Protein AF-A0A248VXF0-F1 (afdb_monomer_lite)

Structure (mmCIF, N/CA/C/O backbone):
data_AF-A0A248VXF0-F1
#
_entry.id   AF-A0A248VXF0-F1
#
loop_
_atom_site.group_PDB
_atom_site.id
_atom_site.type_symbol
_atom_site.label_atom_id
_atom_site.label_alt_id
_atom_site.label_comp_id
_atom_site.label_asym_id
_atom_site.label_entity_id
_atom_site.label_seq_id
_atom_site.pdbx_PDB_ins_code
_atom_site.Cartn_x
_atom_site.Cartn_y
_atom_site.Cartn_z
_atom_site.occupancy
_atom_site.B_iso_or_equiv
_atom_site.auth_seq_id
_atom_site.auth_comp_id
_atom_site.auth_asym_id
_atom_site.auth_atom_id
_atom_site.pdbx_PDB_model_num
ATOM 1 N N . MET A 1 1 ? 26.661 33.043 -12.913 1.00 40.84 1 MET A N 1
ATOM 2 C CA . MET A 1 1 ? 25.956 32.061 -12.067 1.00 40.84 1 MET A CA 1
ATOM 3 C C . MET A 1 1 ? 25.750 30.805 -12.895 1.00 40.84 1 MET A C 1
ATOM 5 O O . MET A 1 1 ? 25.636 30.911 -14.111 1.00 40.84 1 MET A O 1
ATOM 9 N N . ASN A 1 2 ? 25.943 29.646 -12.270 1.00 41.75 2 ASN A N 1
ATOM 10 C CA . ASN A 1 2 ? 26.306 28.378 -12.906 1.00 41.75 2 ASN A CA 1
ATOM 11 C C . ASN A 1 2 ? 25.102 27.679 -13.571 1.00 41.75 2 ASN A C 1
ATOM 13 O O . ASN A 1 2 ? 24.463 26.836 -12.949 1.00 41.75 2 ASN A O 1
ATOM 17 N N . GLU A 1 3 ? 24.893 27.881 -14.876 1.00 44.19 3 GLU A N 1
ATOM 18 C CA . GLU A 1 3 ? 24.056 26.986 -15.713 1.00 44.19 3 GLU A CA 1
ATOM 19 C C . GLU A 1 3 ? 24.543 25.515 -15.708 1.00 44.19 3 GLU A C 1
ATOM 21 O O . GLU A 1 3 ? 23.849 24.612 -16.171 1.00 44.19 3 GLU A O 1
ATOM 26 N N . GLN A 1 4 ? 25.730 25.245 -15.151 1.00 47.97 4 GLN A N 1
ATOM 27 C CA . GLN A 1 4 ? 26.249 23.895 -14.925 1.00 47.97 4 GLN A CA 1
ATOM 28 C C . GLN A 1 4 ? 25.600 23.155 -13.737 1.00 47.97 4 GLN A C 1
ATOM 30 O O . GLN A 1 4 ? 25.745 21.938 -13.668 1.00 47.97 4 GLN A O 1
ATOM 35 N N . SER A 1 5 ? 24.878 23.829 -12.828 1.00 51.84 5 SER A N 1
ATOM 36 C CA . SER A 1 5 ? 24.340 23.191 -11.608 1.00 51.84 5 SER A CA 1
ATOM 37 C C . SER A 1 5 ? 23.053 22.383 -11.859 1.00 51.84 5 SER A C 1
ATOM 39 O O . SER A 1 5 ? 22.961 21.224 -11.466 1.00 51.84 5 SER A O 1
ATOM 41 N N . GLY A 1 6 ? 22.083 22.930 -12.605 1.00 49.03 6 GLY A N 1
ATOM 42 C CA . GLY A 1 6 ? 20.782 22.275 -12.838 1.00 49.03 6 GLY A CA 1
ATOM 43 C C . GLY A 1 6 ? 20.840 21.045 -13.755 1.00 49.03 6 GLY A C 1
ATOM 44 O O . GLY A 1 6 ? 20.211 20.026 -13.473 1.00 49.03 6 GLY A O 1
ATOM 45 N N . LYS A 1 7 ? 21.684 21.076 -14.802 1.00 54.00 7 LYS A N 1
ATOM 46 C CA . LYS A 1 7 ? 21.928 19.905 -15.674 1.00 54.00 7 LYS A CA 1
ATOM 47 C C . LYS A 1 7 ? 22.510 18.710 -14.903 1.00 54.00 7 LYS A C 1
ATOM 49 O O . LYS A 1 7 ? 22.370 17.573 -15.346 1.00 54.00 7 LYS A O 1
ATOM 54 N N . SER A 1 8 ? 23.127 18.959 -13.745 1.00 74.19 8 SER A N 1
ATOM 55 C CA . SER A 1 8 ? 23.681 17.917 -12.884 1.00 74.19 8 SER A CA 1
ATOM 56 C C . SER A 1 8 ? 22.596 17.123 -12.154 1.00 74.19 8 SER A C 1
ATOM 58 O O . SER A 1 8 ? 22.752 15.918 -11.997 1.00 74.19 8 SER A O 1
ATOM 60 N N . VAL A 1 9 ? 21.487 17.748 -11.742 1.00 74.38 9 VAL A N 1
ATOM 61 C CA . VAL A 1 9 ? 20.465 17.083 -10.910 1.00 74.38 9 VAL A CA 1
ATOM 62 C C . VAL A 1 9 ? 19.617 16.106 -11.729 1.00 74.38 9 VAL A C 1
ATOM 64 O O . VAL A 1 9 ? 19.425 14.972 -11.298 1.00 74.38 9 VAL A O 1
ATOM 67 N N . VAL A 1 10 ? 19.198 16.476 -12.949 1.00 77.44 10 VAL A N 1
ATOM 68 C CA . VAL A 1 10 ? 18.485 15.555 -13.868 1.00 77.44 10 VAL A CA 1
ATOM 69 C C . VAL A 1 10 ? 19.333 14.326 -14.151 1.00 77.44 10 VAL A C 1
ATOM 71 O O . VAL A 1 10 ? 18.855 13.194 -14.101 1.00 77.44 10 VAL A O 1
ATOM 74 N N . ALA A 1 11 ? 20.607 14.570 -14.474 1.00 82.94 11 ALA A N 1
ATOM 75 C CA . ALA A 1 11 ? 21.547 13.529 -14.833 1.00 82.94 11 ALA A CA 1
ATOM 76 C C . ALA A 1 11 ? 21.776 12.596 -13.642 1.00 82.94 11 ALA A C 1
ATOM 78 O O . ALA A 1 11 ? 21.742 11.384 -13.823 1.00 82.94 11 ALA A O 1
ATOM 79 N N . GLN A 1 12 ? 21.910 13.144 -12.429 1.00 87.38 12 GLN A N 1
ATOM 80 C CA . GLN A 1 12 ? 22.025 12.370 -11.191 1.00 87.38 12 GLN A CA 1
ATOM 81 C C . GLN A 1 12 ? 20.760 11.563 -10.886 1.00 87.38 12 GLN A C 1
ATOM 83 O O . GLN A 1 12 ? 20.868 10.388 -10.545 1.00 87.38 12 GLN A O 1
ATOM 88 N N . PHE A 1 13 ? 19.568 12.147 -11.044 1.00 91.56 13 PHE A N 1
ATOM 89 C CA . PHE A 1 13 ? 18.303 11.441 -10.833 1.00 91.56 13 PHE A CA 1
ATOM 90 C C . PHE A 1 13 ? 18.134 10.294 -11.831 1.00 91.56 13 PHE A C 1
ATOM 92 O O . PHE A 1 13 ? 17.830 9.167 -11.446 1.00 91.56 13 PHE A O 1
ATOM 99 N N . HIS A 1 14 ? 18.375 10.550 -13.118 1.00 92.19 14 HIS A N 1
ATOM 100 C CA . HIS A 1 14 ? 18.308 9.517 -14.146 1.00 92.19 14 HIS A CA 1
ATOM 101 C C . HIS A 1 14 ? 19.379 8.438 -13.933 1.00 92.19 14 HIS A C 1
ATOM 103 O O . HIS A 1 14 ? 19.093 7.250 -14.061 1.00 92.19 14 HIS A O 1
ATOM 109 N N . GLU A 1 15 ? 20.599 8.824 -13.553 1.00 93.19 15 GLU A N 1
ATOM 110 C CA . GLU A 1 15 ? 21.668 7.885 -13.210 1.00 93.19 15 GLU A CA 1
ATOM 111 C C . GLU A 1 15 ? 21.282 7.012 -12.008 1.00 93.19 15 GLU A C 1
ATOM 113 O O . GLU A 1 15 ? 21.480 5.795 -12.049 1.00 93.19 15 GLU A O 1
ATOM 118 N N . ALA A 1 16 ? 20.678 7.597 -10.971 1.00 94.81 16 ALA A N 1
ATOM 119 C CA . ALA A 1 16 ? 20.142 6.861 -9.834 1.00 94.81 16 ALA A CA 1
ATOM 120 C C . ALA A 1 16 ? 19.023 5.901 -10.268 1.00 94.81 16 ALA A C 1
ATOM 122 O O . ALA A 1 16 ? 19.063 4.726 -9.905 1.00 94.81 16 ALA A O 1
ATOM 123 N N . ALA A 1 17 ? 18.093 6.346 -11.118 1.00 96.69 17 ALA A N 1
ATOM 124 C CA . ALA A 1 17 ? 16.996 5.519 -11.619 1.00 96.69 17 ALA A CA 1
ATOM 125 C C . ALA A 1 17 ? 17.524 4.318 -12.415 1.00 96.69 17 ALA A C 1
ATOM 127 O O . ALA A 1 17 ? 17.089 3.189 -12.206 1.00 96.69 17 ALA A O 1
ATOM 128 N N . VAL A 1 18 ? 18.519 4.537 -13.283 1.00 96.31 18 VAL A N 1
ATOM 129 C CA . VAL A 1 18 ? 19.187 3.470 -14.041 1.00 96.31 18 VAL A CA 1
ATOM 130 C C . VAL A 1 18 ? 19.923 2.507 -13.108 1.00 96.31 18 VAL A C 1
ATOM 132 O O . VAL A 1 18 ? 19.871 1.296 -13.321 1.00 96.31 18 VAL A O 1
ATOM 135 N N . ARG A 1 19 ? 20.606 3.005 -12.069 1.00 96.44 19 ARG A N 1
ATOM 136 C CA . ARG A 1 19 ? 21.277 2.147 -11.078 1.00 96.44 19 ARG A CA 1
ATOM 137 C C . ARG A 1 19 ? 20.282 1.238 -10.358 1.00 96.44 19 ARG A C 1
ATOM 139 O O . ARG A 1 19 ? 20.529 0.034 -10.304 1.00 96.44 19 ARG A O 1
ATOM 146 N N . VAL A 1 20 ? 19.171 1.796 -9.881 1.00 97.75 20 VAL A N 1
ATOM 147 C CA . VAL A 1 20 ? 18.104 1.038 -9.216 1.00 97.75 20 VAL A CA 1
ATOM 148 C C . VAL A 1 20 ? 17.459 0.049 -10.184 1.00 97.75 20 VAL A C 1
ATOM 150 O O . VAL A 1 20 ? 17.323 -1.118 -9.843 1.00 97.75 20 VAL A O 1
ATOM 153 N N . ALA A 1 21 ? 17.151 0.454 -11.419 1.00 98.00 21 ALA A N 1
ATOM 154 C CA . ALA A 1 21 ? 16.577 -0.435 -12.432 1.00 98.00 21 ALA A CA 1
ATOM 155 C C . ALA A 1 21 ? 17.479 -1.650 -12.713 1.00 98.00 21 ALA A C 1
ATOM 157 O O . ALA A 1 21 ? 17.001 -2.782 -12.806 1.00 98.00 21 ALA A O 1
ATOM 158 N N . ILE A 1 22 ? 18.797 -1.433 -12.808 1.00 97.50 22 ILE A N 1
ATOM 159 C CA . ILE A 1 22 ? 19.785 -2.507 -12.980 1.00 97.50 22 ILE A CA 1
ATOM 160 C C . ILE A 1 22 ? 19.790 -3.444 -11.770 1.00 97.50 22 ILE A C 1
ATOM 162 O O . ILE A 1 22 ? 19.825 -4.660 -11.964 1.00 97.50 22 ILE A O 1
ATOM 166 N N . ALA A 1 23 ? 19.792 -2.898 -10.550 1.00 97.81 23 ALA A N 1
ATOM 167 C CA . ALA A 1 23 ? 19.752 -3.689 -9.323 1.00 97.81 23 ALA A CA 1
ATOM 168 C C . ALA A 1 23 ? 18.456 -4.510 -9.252 1.00 97.81 23 ALA A C 1
ATOM 170 O O . ALA A 1 23 ? 18.516 -5.726 -9.115 1.00 97.81 23 ALA A O 1
ATOM 171 N N . PHE A 1 24 ? 17.303 -3.899 -9.520 1.00 98.19 24 PHE A N 1
ATOM 172 C CA . PHE A 1 24 ? 16.010 -4.579 -9.558 1.00 98.19 24 PHE A CA 1
ATOM 173 C C . PHE A 1 24 ? 15.969 -5.721 -10.585 1.00 98.19 24 PHE A C 1
ATOM 175 O O . PHE A 1 24 ? 15.570 -6.836 -10.258 1.00 98.19 24 PHE A O 1
ATOM 182 N N . CYS A 1 25 ? 16.476 -5.501 -11.805 1.00 98.06 25 CYS A N 1
ATOM 183 C CA . CYS A 1 25 ? 16.577 -6.567 -12.810 1.00 98.06 25 CYS A CA 1
ATOM 184 C C . CYS A 1 25 ? 17.478 -7.727 -12.350 1.00 98.06 25 CYS A C 1
ATOM 186 O O . CYS A 1 25 ? 17.234 -8.874 -12.718 1.00 98.06 25 CYS A O 1
ATOM 188 N N . ARG A 1 26 ? 18.530 -7.452 -11.564 1.00 97.94 26 ARG A N 1
ATOM 189 C CA . ARG A 1 26 ? 19.373 -8.506 -10.976 1.00 97.94 26 ARG A CA 1
ATOM 190 C C . ARG A 1 26 ? 18.638 -9.261 -9.880 1.00 97.94 26 ARG A C 1
ATOM 192 O O . ARG A 1 26 ? 18.707 -10.482 -9.889 1.00 97.94 26 ARG A O 1
ATOM 199 N N . GLN A 1 27 ? 17.942 -8.562 -8.984 1.00 97.44 27 GLN A N 1
ATOM 200 C CA . GLN A 1 27 ? 17.168 -9.195 -7.914 1.00 97.44 27 GLN A CA 1
ATOM 201 C C . GLN A 1 27 ? 16.077 -10.104 -8.491 1.00 97.44 27 GLN A C 1
ATOM 203 O O . GLN A 1 27 ? 15.948 -11.250 -8.065 1.00 97.44 27 GLN A O 1
ATOM 208 N N . LEU A 1 28 ? 15.384 -9.663 -9.548 1.00 97.69 28 LEU A N 1
ATOM 209 C CA . LEU A 1 28 ? 14.460 -10.512 -10.308 1.00 97.69 28 LEU A CA 1
ATOM 210 C C . LEU A 1 28 ? 15.158 -11.747 -10.894 1.00 97.69 28 LEU A C 1
ATOM 212 O O . LEU A 1 28 ? 14.659 -12.855 -10.742 1.00 97.69 28 LEU A O 1
ATOM 216 N N . ALA A 1 29 ? 16.325 -11.574 -11.522 1.00 97.31 29 ALA A N 1
ATOM 217 C CA . ALA A 1 29 ? 17.084 -12.681 -12.107 1.00 97.31 29 ALA A CA 1
ATOM 218 C C . ALA A 1 29 ? 17.640 -13.682 -11.079 1.00 97.31 29 ALA A C 1
ATOM 220 O O . ALA A 1 29 ? 17.929 -14.821 -11.431 1.00 97.31 29 ALA A O 1
ATOM 221 N N . LEU A 1 30 ? 17.832 -13.252 -9.830 1.00 95.94 30 LEU A N 1
ATOM 222 C CA . LEU A 1 30 ? 18.237 -14.115 -8.721 1.00 95.94 30 LEU A CA 1
ATOM 223 C C . LEU A 1 30 ? 17.045 -14.824 -8.070 1.00 95.94 30 LEU A C 1
ATOM 225 O O . LEU A 1 30 ? 17.218 -15.921 -7.547 1.00 95.94 30 LEU A O 1
ATOM 229 N N . SER A 1 31 ? 15.868 -14.193 -8.087 1.00 95.50 31 SER A N 1
ATOM 230 C CA . SER A 1 31 ? 14.673 -14.670 -7.380 1.00 95.50 31 SER A CA 1
ATOM 231 C C . SER A 1 31 ? 13.786 -15.583 -8.222 1.00 95.50 31 SER A C 1
ATOM 233 O O . SER A 1 31 ? 13.028 -16.364 -7.659 1.00 95.50 31 SER A O 1
ATOM 235 N N . LEU A 1 32 ? 13.862 -15.479 -9.549 1.00 96.00 32 LEU A N 1
ATOM 236 C CA . LEU A 1 32 ? 13.008 -16.210 -10.483 1.00 96.00 32 LEU A CA 1
ATOM 237 C C . LEU A 1 32 ? 13.834 -17.133 -11.381 1.00 96.00 32 LEU A C 1
ATOM 239 O O . LEU A 1 32 ? 14.948 -16.791 -11.788 1.00 96.00 32 LEU A O 1
ATOM 243 N N . ALA A 1 33 ? 13.261 -18.278 -11.748 1.00 96.69 33 ALA A N 1
ATOM 244 C CA . ALA A 1 33 ? 13.827 -19.132 -12.787 1.00 96.69 33 ALA A CA 1
ATOM 245 C C . ALA A 1 33 ? 13.761 -18.443 -14.168 1.00 96.69 33 ALA A C 1
ATOM 247 O O . ALA A 1 33 ? 12.927 -17.565 -14.416 1.00 96.69 33 ALA A O 1
ATOM 248 N N . GLU A 1 34 ? 14.617 -18.842 -15.116 1.00 97.06 34 GLU A N 1
ATOM 249 C CA . GLU A 1 34 ? 14.651 -18.209 -16.449 1.00 97.06 34 GLU A CA 1
ATOM 250 C C . GLU A 1 34 ? 13.338 -18.427 -17.223 1.00 97.06 34 GLU A C 1
ATOM 252 O O . GLU A 1 34 ? 12.905 -17.567 -17.997 1.00 97.06 34 GLU A O 1
ATOM 257 N N . GLU A 1 35 ? 12.663 -19.553 -16.992 1.00 97.00 35 GLU A N 1
ATOM 258 C CA . GLU A 1 35 ? 11.346 -19.849 -17.550 1.00 97.00 35 GLU A CA 1
ATOM 259 C C . GLU A 1 35 ? 10.280 -18.871 -17.029 1.00 97.00 35 GLU A C 1
ATOM 261 O O . GLU A 1 35 ? 9.474 -18.358 -17.809 1.00 97.00 35 GLU A O 1
ATOM 266 N N . GLU A 1 36 ? 10.309 -18.554 -15.734 1.00 96.31 36 GLU A N 1
ATOM 267 C CA . GLU A 1 36 ? 9.398 -17.592 -15.105 1.00 96.31 36 GLU A CA 1
ATOM 268 C C . GLU A 1 36 ? 9.667 -16.175 -15.607 1.00 96.31 36 GLU A C 1
ATOM 270 O O . GLU A 1 36 ? 8.740 -15.483 -16.023 1.00 96.31 36 GLU A O 1
ATOM 275 N N . LEU A 1 37 ? 10.937 -15.761 -15.686 1.00 97.44 37 LEU A N 1
ATOM 276 C CA . LEU A 1 37 ? 11.320 -14.472 -16.275 1.00 97.44 37 LEU A CA 1
ATOM 277 C C . LEU A 1 37 ? 10.879 -14.352 -17.733 1.00 97.44 37 LEU A C 1
ATOM 279 O O . LEU A 1 37 ? 10.464 -13.278 -18.172 1.00 97.44 37 LEU A O 1
ATOM 283 N N . THR A 1 38 ? 10.946 -15.442 -18.495 1.00 97.50 38 THR A N 1
ATOM 284 C CA . THR A 1 38 ? 10.447 -15.471 -19.874 1.00 97.50 38 THR A CA 1
ATOM 285 C C . THR A 1 38 ? 8.942 -15.202 -19.919 1.00 97.50 38 THR A C 1
ATOM 287 O O . THR A 1 38 ? 8.493 -14.405 -20.745 1.00 97.50 38 THR A O 1
ATOM 290 N N . LEU A 1 39 ? 8.167 -15.790 -19.002 1.00 96.62 39 LEU A N 1
ATOM 291 C CA . LEU A 1 39 ? 6.731 -15.530 -18.882 1.00 96.62 39 LEU A CA 1
ATOM 292 C C . LEU A 1 39 ? 6.428 -14.105 -18.401 1.00 96.62 39 LEU A C 1
ATOM 294 O O . LEU A 1 39 ? 5.544 -13.466 -18.967 1.00 96.62 39 LEU A O 1
ATOM 298 N N . VAL A 1 40 ? 7.167 -13.584 -17.414 1.00 96.62 40 VAL A N 1
ATOM 299 C CA . VAL A 1 40 ? 7.069 -12.185 -16.956 1.00 96.62 40 VAL A CA 1
ATOM 300 C C . VAL A 1 40 ? 7.234 -11.233 -18.136 1.00 96.62 40 VAL A C 1
ATOM 302 O O . VAL A 1 40 ? 6.413 -10.335 -18.324 1.00 96.62 40 VAL A O 1
ATOM 305 N N . ARG A 1 41 ? 8.280 -11.432 -18.946 1.00 97.56 41 ARG A N 1
ATOM 306 C CA . ARG A 1 41 ? 8.565 -10.607 -20.127 1.00 97.56 41 ARG A CA 1
ATOM 307 C C . ARG A 1 41 ? 7.436 -10.687 -21.143 1.00 97.56 41 ARG A C 1
ATOM 309 O O . ARG A 1 41 ? 6.958 -9.656 -21.598 1.00 97.56 41 ARG A O 1
ATOM 316 N N . GLU A 1 42 ? 6.993 -11.895 -21.479 1.00 97.44 42 GLU A N 1
ATOM 317 C CA . GLU A 1 42 ? 5.943 -12.082 -22.481 1.00 97.44 42 GLU A CA 1
ATOM 318 C C . GLU A 1 42 ? 4.617 -11.453 -22.050 1.00 97.44 42 GLU A C 1
ATOM 320 O O . GLU A 1 42 ? 3.999 -10.739 -22.834 1.00 97.44 42 GLU A O 1
ATOM 325 N N . ARG A 1 43 ? 4.213 -11.646 -20.788 1.00 96.69 43 ARG A N 1
ATOM 326 C CA . ARG A 1 43 ? 2.976 -11.062 -20.258 1.00 96.69 43 ARG A CA 1
ATOM 327 C C . ARG A 1 43 ? 3.035 -9.539 -20.202 1.00 96.69 43 ARG A C 1
ATOM 329 O O . ARG A 1 43 ? 2.111 -8.891 -20.671 1.00 96.69 43 ARG A O 1
ATOM 336 N N . ASN A 1 44 ? 4.128 -8.957 -19.700 1.00 95.75 44 ASN A N 1
ATOM 337 C CA . ASN A 1 44 ? 4.274 -7.495 -19.672 1.00 95.75 44 ASN A CA 1
ATOM 338 C C . ASN A 1 44 ? 4.301 -6.876 -21.077 1.00 95.75 44 ASN A C 1
ATOM 340 O O . ASN A 1 44 ? 3.854 -5.749 -21.250 1.00 95.75 44 ASN A O 1
ATOM 344 N N . ARG A 1 45 ? 4.784 -7.603 -22.092 1.00 94.88 45 ARG A N 1
ATOM 345 C CA . ARG A 1 45 ? 4.837 -7.111 -23.475 1.00 94.88 45 ARG A CA 1
ATOM 346 C C . ARG A 1 45 ? 3.455 -6.997 -24.128 1.00 94.88 45 ARG A C 1
ATOM 348 O O . ARG A 1 45 ? 3.292 -6.202 -25.051 1.00 94.88 45 ARG A O 1
ATOM 355 N N . VAL A 1 46 ? 2.485 -7.793 -23.673 1.00 96.00 46 VAL A N 1
ATOM 356 C CA . VAL A 1 46 ? 1.097 -7.784 -24.170 1.00 96.00 46 VAL A CA 1
ATOM 357 C C . VAL A 1 46 ? 0.113 -7.099 -23.217 1.00 96.00 46 VAL A C 1
ATOM 359 O O . VAL A 1 46 ? -1.073 -7.037 -23.530 1.00 96.00 46 VAL A O 1
ATOM 362 N N . GLU A 1 47 ? 0.575 -6.603 -22.068 1.00 94.56 47 GLU A N 1
ATOM 363 C CA . GLU A 1 47 ? -0.263 -5.876 -21.113 1.00 94.56 47 GLU A CA 1
ATOM 364 C C . GLU A 1 47 ? -0.574 -4.467 -21.641 1.00 94.56 47 GLU A C 1
ATOM 366 O O . GLU A 1 47 ? 0.319 -3.700 -22.004 1.00 94.56 47 GLU A O 1
ATOM 371 N N . GLU A 1 48 ? -1.861 -4.126 -21.689 1.00 91.81 48 GLU A N 1
ATOM 372 C CA . GLU A 1 48 ? -2.371 -2.850 -22.207 1.00 91.81 48 GLU A CA 1
ATOM 373 C C . GLU A 1 48 ? -2.836 -1.912 -21.078 1.00 91.81 48 GLU A C 1
ATOM 375 O O . GLU A 1 48 ? -3.015 -0.708 -21.285 1.00 91.81 48 GLU A O 1
ATOM 380 N N . ILE A 1 49 ? -3.041 -2.442 -19.871 1.00 85.62 49 ILE A N 1
ATOM 381 C CA . ILE A 1 49 ? -3.526 -1.698 -18.715 1.00 85.62 49 ILE A CA 1
ATOM 382 C C . ILE A 1 49 ? -2.350 -0.995 -18.037 1.00 85.62 49 ILE A C 1
ATOM 384 O O . ILE A 1 49 ? -1.492 -1.603 -17.396 1.00 85.62 49 ILE A O 1
ATOM 388 N N . ALA A 1 50 ? -2.358 0.335 -18.119 1.00 83.06 50 ALA A N 1
ATOM 389 C CA . ALA A 1 50 ? -1.380 1.174 -17.443 1.00 83.06 50 ALA A CA 1
ATOM 390 C C . ALA A 1 50 ? -1.323 0.876 -15.931 1.00 83.06 50 ALA A C 1
ATOM 392 O O . ALA A 1 50 ? -2.341 0.899 -15.236 1.00 83.06 50 ALA A O 1
ATOM 393 N N . GLY A 1 51 ? -0.113 0.638 -15.421 1.00 81.12 51 GLY A N 1
ATOM 394 C CA . GLY A 1 51 ? 0.139 0.358 -14.005 1.00 81.12 51 GLY A CA 1
ATOM 395 C C . GLY A 1 51 ? -0.025 -1.109 -13.595 1.00 81.12 51 GLY A C 1
ATOM 396 O O . GLY A 1 51 ? 0.171 -1.414 -12.420 1.00 81.12 51 GLY A O 1
ATOM 397 N N . VAL A 1 52 ? -0.358 -2.017 -14.519 1.00 87.25 52 VAL A N 1
ATOM 398 C CA . VAL A 1 52 ? -0.260 -3.462 -14.278 1.00 87.25 52 VAL A CA 1
ATOM 399 C C . VAL A 1 52 ? 1.139 -3.935 -14.662 1.00 87.25 52 VAL A C 1
ATOM 401 O O . VAL A 1 52 ? 1.656 -3.582 -15.717 1.00 87.25 52 VAL A O 1
ATOM 404 N N . CYS A 1 53 ? 1.766 -4.713 -13.779 1.00 92.88 53 CYS A N 1
ATOM 405 C CA . CYS A 1 53 ? 3.070 -5.316 -14.019 1.00 92.88 53 CYS A CA 1
ATOM 406 C C . CYS A 1 53 ? 3.027 -6.787 -13.603 1.00 92.88 53 CYS A C 1
ATOM 408 O O . CYS A 1 53 ? 2.830 -7.107 -12.430 1.00 92.88 53 CYS A O 1
ATOM 410 N N . HIS A 1 54 ? 3.246 -7.688 -14.558 1.00 95.94 54 HIS A N 1
ATOM 411 C CA . HIS A 1 54 ? 3.135 -9.134 -14.342 1.00 95.94 54 HIS A CA 1
ATOM 412 C C . HIS A 1 54 ? 4.298 -9.742 -13.549 1.00 95.94 54 HIS A C 1
ATOM 414 O O . HIS A 1 54 ? 4.305 -10.943 -13.308 1.00 95.94 54 HIS A O 1
ATOM 420 N N . THR A 1 55 ? 5.274 -8.945 -13.100 1.00 95.75 55 THR A N 1
ATOM 421 C CA . THR A 1 55 ? 6.277 -9.410 -12.121 1.00 95.75 55 THR A CA 1
ATOM 422 C C . THR A 1 55 ? 5.617 -9.841 -10.807 1.00 95.75 55 THR A C 1
ATOM 424 O O . THR A 1 55 ? 6.069 -10.799 -10.185 1.00 95.75 55 THR A O 1
ATOM 427 N N . HIS A 1 56 ? 4.507 -9.197 -10.423 1.00 95.00 56 HIS A N 1
ATOM 428 C CA . HIS A 1 56 ? 3.737 -9.537 -9.221 1.00 95.00 56 HIS A CA 1
ATOM 429 C C . HIS A 1 56 ? 3.008 -10.884 -9.303 1.00 95.00 56 HIS A C 1
ATOM 431 O O . HIS A 1 56 ? 2.534 -11.376 -8.284 1.00 95.00 56 HIS A O 1
ATOM 437 N N . ASP A 1 57 ? 2.921 -11.496 -10.488 1.00 91.94 57 ASP A N 1
ATOM 438 C CA . ASP A 1 57 ? 2.333 -12.830 -10.630 1.00 91.94 57 ASP A CA 1
ATOM 439 C C . ASP A 1 57 ? 3.263 -13.936 -10.095 1.00 91.94 57 ASP A C 1
ATOM 441 O O . ASP A 1 57 ? 2.784 -15.048 -9.869 1.00 91.94 57 ASP A O 1
ATOM 445 N N . PHE A 1 58 ? 4.563 -13.642 -9.935 1.00 94.06 58 PHE A N 1
ATOM 446 C CA . PHE A 1 58 ? 5.619 -14.619 -9.631 1.00 94.06 58 PHE A CA 1
ATOM 447 C C . PHE A 1 58 ? 6.375 -14.318 -8.331 1.00 94.06 58 PHE A C 1
ATOM 449 O O . PHE A 1 58 ? 6.885 -15.231 -7.692 1.00 94.06 58 PHE A O 1
ATOM 456 N N . CYS A 1 59 ? 6.464 -13.052 -7.925 1.00 91.62 59 CYS A N 1
ATOM 457 C CA . CYS A 1 59 ? 7.155 -12.645 -6.701 1.00 91.62 59 CYS A CA 1
ATOM 458 C C . CYS A 1 59 ? 6.562 -11.355 -6.127 1.00 91.62 59 CYS A C 1
ATOM 460 O O . CYS A 1 59 ? 5.896 -10.601 -6.841 1.00 91.62 59 CYS A O 1
ATOM 462 N N . ASP A 1 60 ? 6.884 -11.032 -4.872 1.00 92.88 60 ASP A N 1
ATOM 463 C CA . ASP A 1 60 ? 6.645 -9.687 -4.348 1.00 92.88 60 ASP A CA 1
ATOM 464 C C . ASP A 1 60 ? 7.663 -8.699 -4.938 1.00 92.88 60 ASP A C 1
ATOM 466 O O . ASP A 1 60 ? 8.728 -8.423 -4.384 1.00 92.88 60 ASP A O 1
ATOM 470 N N . ALA A 1 61 ? 7.335 -8.172 -6.116 1.00 94.75 61 ALA A N 1
ATOM 471 C CA . ALA A 1 61 ? 8.213 -7.259 -6.831 1.00 94.75 61 ALA A CA 1
ATOM 472 C C . ALA A 1 61 ? 8.448 -5.933 -6.081 1.00 94.75 61 ALA A C 1
ATOM 474 O O . ALA A 1 61 ? 9.449 -5.272 -6.351 1.00 94.75 61 ALA A O 1
ATOM 475 N N . ASN A 1 62 ? 7.585 -5.550 -5.128 1.00 94.56 62 ASN A N 1
ATOM 476 C CA . ASN A 1 62 ? 7.837 -4.364 -4.308 1.00 94.56 62 ASN A CA 1
ATOM 477 C C . ASN A 1 62 ? 8.986 -4.617 -3.336 1.00 94.56 62 ASN A C 1
ATOM 479 O O . ASN A 1 62 ? 9.851 -3.758 -3.195 1.00 94.56 62 ASN A O 1
ATOM 483 N N . MET A 1 63 ? 9.048 -5.805 -2.735 1.00 93.44 63 MET A N 1
ATOM 484 C CA . MET A 1 63 ? 10.169 -6.178 -1.871 1.00 93.44 63 MET A CA 1
ATOM 485 C C . MET A 1 63 ? 11.484 -6.247 -2.651 1.00 93.44 63 MET A C 1
ATOM 487 O O . MET A 1 63 ? 12.478 -5.672 -2.220 1.00 93.44 63 MET A O 1
ATOM 491 N N . LEU A 1 64 ? 11.483 -6.826 -3.856 1.00 96.19 64 LEU A N 1
ATOM 492 C CA . LEU A 1 64 ? 12.691 -6.857 -4.695 1.00 96.19 64 LEU A CA 1
ATOM 493 C C . LEU A 1 64 ? 13.132 -5.464 -5.170 1.00 96.19 64 LEU A C 1
ATOM 495 O O . LEU A 1 64 ? 14.322 -5.218 -5.379 1.00 96.19 64 LEU A O 1
ATOM 499 N N . MET A 1 65 ? 12.188 -4.541 -5.369 1.00 97.44 65 MET A N 1
ATOM 500 C CA . MET A 1 65 ? 12.517 -3.150 -5.672 1.00 97.44 65 MET A CA 1
ATOM 501 C C . MET A 1 65 ? 13.069 -2.433 -4.433 1.00 97.44 65 MET A C 1
ATOM 503 O O . MET A 1 65 ? 14.053 -1.709 -4.552 1.00 97.44 65 MET A O 1
ATOM 507 N N . LEU A 1 66 ? 12.522 -2.685 -3.241 1.00 94.69 66 LEU A N 1
ATOM 508 C CA . LEU A 1 66 ? 13.085 -2.179 -1.987 1.00 94.69 66 LEU A CA 1
ATOM 509 C C . LEU A 1 66 ? 14.527 -2.669 -1.793 1.00 94.69 66 LEU A C 1
ATOM 511 O O . LEU A 1 66 ? 15.414 -1.864 -1.513 1.00 94.69 66 LEU A O 1
ATOM 515 N N . ASP A 1 67 ? 14.793 -3.946 -2.072 1.00 94.81 67 ASP A N 1
ATOM 516 C CA . ASP A 1 67 ? 16.145 -4.515 -2.061 1.00 94.81 67 ASP A CA 1
ATOM 517 C C . ASP A 1 67 ? 17.083 -3.805 -3.041 1.00 94.81 67 ASP A C 1
ATOM 519 O O . ASP A 1 67 ? 18.241 -3.532 -2.720 1.00 94.81 67 ASP A O 1
ATOM 523 N N . ALA A 1 68 ? 16.583 -3.437 -4.223 1.00 97.19 68 ALA A N 1
ATOM 524 C CA . ALA A 1 68 ? 17.344 -2.663 -5.198 1.00 97.19 68 ALA A CA 1
ATOM 525 C C . ALA A 1 68 ? 17.682 -1.244 -4.700 1.00 97.19 68 ALA A C 1
ATOM 527 O O . ALA A 1 68 ? 18.773 -0.735 -4.982 1.00 97.19 68 ALA A O 1
ATOM 528 N N . PHE A 1 69 ? 16.780 -0.608 -3.945 1.00 96.69 69 PHE A N 1
ATOM 529 C CA . PHE A 1 69 ? 17.029 0.680 -3.289 1.00 96.69 69 PHE A CA 1
ATOM 530 C C . PHE A 1 69 ? 18.080 0.563 -2.180 1.00 96.69 69 PHE A C 1
ATOM 532 O O . PHE A 1 69 ? 19.005 1.382 -2.140 1.00 96.69 69 PHE A O 1
ATOM 539 N N . VAL A 1 70 ? 17.996 -0.475 -1.341 1.00 94.44 70 VAL A N 1
ATOM 540 C CA . VAL A 1 70 ? 18.996 -0.770 -0.301 1.00 94.44 70 VAL A CA 1
ATOM 541 C C . VAL A 1 70 ? 20.366 -1.049 -0.934 1.00 94.44 70 VAL A C 1
ATOM 543 O O . VAL A 1 70 ? 21.357 -0.433 -0.543 1.00 94.44 70 VAL A O 1
ATOM 546 N N . GLU A 1 71 ? 20.439 -1.877 -1.987 1.00 95.62 71 GLU A N 1
ATOM 547 C CA . GLU A 1 71 ? 21.684 -2.150 -2.736 1.00 95.62 71 GLU A CA 1
ATOM 548 C C . GLU A 1 71 ? 22.301 -0.861 -3.307 1.00 95.62 71 GLU A C 1
ATOM 550 O O . GLU A 1 71 ? 23.524 -0.711 -3.379 1.00 95.62 71 GLU A O 1
ATOM 555 N N . CYS A 1 72 ? 21.464 0.101 -3.704 1.00 96.00 72 CYS A N 1
ATOM 556 C CA . CYS A 1 72 ? 21.920 1.380 -4.234 1.00 96.00 72 CYS A CA 1
ATOM 557 C C . CYS A 1 72 ? 22.305 2.413 -3.162 1.00 96.00 72 CYS A C 1
ATOM 559 O O . CYS A 1 72 ? 22.836 3.466 -3.541 1.00 96.00 72 CYS A O 1
ATOM 561 N N . GLY A 1 73 ? 22.097 2.116 -1.875 1.00 95.44 73 GLY A N 1
ATOM 562 C CA . GLY A 1 73 ? 22.335 3.033 -0.758 1.00 95.44 73 GLY A CA 1
ATOM 563 C C . GLY A 1 73 ? 21.307 4.163 -0.671 1.00 95.44 73 GLY A C 1
ATOM 564 O O . GLY A 1 73 ? 21.647 5.254 -0.226 1.00 95.44 73 GLY A O 1
ATOM 565 N N . LEU A 1 74 ? 20.089 3.925 -1.167 1.00 93.12 74 LEU A N 1
ATOM 566 C CA . LEU A 1 74 ? 18.977 4.883 -1.161 1.00 93.12 74 LEU A CA 1
ATOM 567 C C . LEU A 1 74 ? 17.944 4.589 -0.062 1.00 93.12 74 LEU A C 1
ATOM 569 O O . LEU A 1 74 ? 17.060 5.404 0.163 1.00 93.12 74 LEU A O 1
ATOM 573 N N . ALA A 1 75 ? 18.056 3.441 0.609 1.00 91.50 75 ALA A N 1
ATOM 574 C CA . ALA A 1 75 ? 17.269 3.060 1.779 1.00 91.50 75 ALA A CA 1
ATOM 575 C C . ALA A 1 75 ? 18.189 2.381 2.809 1.00 91.50 75 ALA A C 1
ATOM 577 O O . ALA A 1 75 ? 19.154 1.715 2.424 1.00 91.50 75 ALA A O 1
ATOM 578 N N . GLU A 1 76 ? 17.914 2.566 4.104 1.00 82.62 76 GLU A N 1
ATOM 579 C CA . GLU A 1 76 ? 18.771 2.055 5.186 1.00 82.62 76 GLU A CA 1
ATOM 580 C C . GLU A 1 76 ? 18.583 0.553 5.432 1.00 82.62 76 GLU A C 1
ATOM 582 O O . GLU A 1 76 ? 19.553 -0.150 5.719 1.00 82.62 76 GLU A O 1
ATOM 587 N N . ASN A 1 77 ? 17.349 0.051 5.321 1.00 83.38 77 ASN A N 1
ATOM 588 C CA . ASN A 1 77 ? 17.013 -1.360 5.509 1.00 83.38 77 ASN A CA 1
ATOM 589 C C . ASN A 1 77 ? 15.676 -1.733 4.828 1.00 83.38 77 ASN A C 1
ATOM 591 O O . ASN A 1 77 ? 15.002 -0.887 4.242 1.00 83.38 77 ASN A O 1
ATOM 595 N N . GLN A 1 78 ? 15.312 -3.019 4.900 1.00 68.94 78 GLN A N 1
ATOM 596 C CA . GLN A 1 78 ? 14.071 -3.578 4.337 1.00 68.94 78 GLN A CA 1
ATOM 597 C C . GLN A 1 78 ? 12.814 -3.295 5.186 1.00 68.94 78 GLN A C 1
ATOM 599 O O . GLN A 1 78 ? 11.707 -3.594 4.749 1.00 68.94 78 GLN A O 1
ATOM 604 N N . GLU A 1 79 ? 12.966 -2.768 6.403 1.00 58.78 79 GLU A N 1
ATOM 605 C CA . GLU A 1 79 ? 11.861 -2.547 7.350 1.00 58.78 79 GLU A CA 1
ATOM 606 C C . GLU A 1 79 ? 11.277 -1.132 7.240 1.00 58.78 79 GLU A C 1
ATOM 608 O O . GLU A 1 79 ? 10.123 -0.897 7.597 1.00 58.78 79 GLU A O 1
ATOM 613 N N . THR A 1 80 ? 12.054 -0.182 6.719 1.00 61.78 80 THR A N 1
ATOM 614 C CA . THR A 1 80 ? 11.601 1.187 6.477 1.00 61.78 80 THR A CA 1
ATOM 615 C C . THR A 1 80 ? 10.816 1.276 5.175 1.00 61.78 80 THR A C 1
ATOM 617 O O . THR A 1 80 ? 11.321 0.918 4.108 1.00 61.78 80 THR A O 1
ATOM 620 N N . CYS A 1 81 ? 9.594 1.808 5.245 1.00 70.12 81 CYS A N 1
ATOM 621 C CA . CYS A 1 81 ? 8.896 2.269 4.054 1.00 70.12 81 CYS A CA 1
ATOM 622 C C . CYS A 1 81 ? 9.761 3.300 3.313 1.00 70.12 81 CYS A C 1
ATOM 624 O O . CYS A 1 81 ? 10.426 4.135 3.925 1.00 70.12 81 CYS A O 1
ATOM 626 N N . ILE A 1 82 ? 9.758 3.229 1.982 1.00 81.50 82 ILE A N 1
ATOM 627 C CA . ILE A 1 82 ? 10.386 4.253 1.144 1.00 81.50 82 ILE A CA 1
ATOM 628 C C . ILE A 1 82 ? 9.608 5.548 1.379 1.00 81.50 82 ILE A C 1
ATOM 630 O O . ILE A 1 82 ? 8.389 5.557 1.201 1.00 81.50 82 ILE A O 1
ATOM 634 N N . GLY A 1 83 ? 10.295 6.612 1.798 1.00 80.56 83 GLY A N 1
ATOM 635 C CA . GLY A 1 83 ? 9.676 7.924 1.973 1.00 80.56 83 GLY A CA 1
ATOM 636 C C . GLY A 1 83 ? 9.076 8.447 0.664 1.00 80.56 83 GLY A C 1
ATOM 637 O O . GLY A 1 83 ? 9.547 8.118 -0.433 1.00 80.56 83 GLY A O 1
ATOM 638 N N . ASP A 1 84 ? 8.021 9.257 0.770 1.00 80.00 84 ASP A N 1
ATOM 639 C CA . ASP A 1 84 ? 7.279 9.795 -0.379 1.00 80.00 84 ASP A CA 1
ATOM 640 C C . ASP A 1 84 ? 8.196 10.536 -1.375 1.00 80.00 84 ASP A C 1
ATOM 642 O O . ASP A 1 84 ? 7.953 10.523 -2.586 1.00 80.00 84 ASP A O 1
ATOM 646 N N . GLU A 1 85 ? 9.300 11.114 -0.897 1.00 85.69 85 GLU A N 1
ATOM 647 C CA . GLU A 1 85 ? 10.307 11.822 -1.690 1.00 85.69 85 GLU A CA 1
ATOM 648 C C . GLU A 1 85 ? 11.052 10.934 -2.702 1.00 85.69 85 GLU A C 1
ATOM 650 O O . GLU A 1 85 ? 11.512 11.418 -3.739 1.00 85.69 85 GLU A O 1
ATOM 655 N N . LEU A 1 86 ? 11.144 9.625 -2.452 1.00 91.62 86 LEU A N 1
ATOM 656 C CA . LEU A 1 86 ? 11.818 8.664 -3.332 1.00 91.62 86 LEU A CA 1
ATOM 657 C C . LEU A 1 86 ? 10.855 7.950 -4.291 1.00 91.62 86 LEU A C 1
ATOM 659 O O . LEU A 1 86 ? 11.291 7.274 -5.229 1.00 91.62 86 LEU A O 1
ATOM 663 N N . HIS A 1 87 ? 9.546 8.127 -4.120 1.00 91.38 87 HIS A N 1
ATOM 664 C CA . HIS A 1 87 ? 8.536 7.486 -4.956 1.00 91.38 87 HIS A CA 1
ATOM 665 C C . HIS A 1 87 ? 8.640 7.847 -6.461 1.00 91.38 87 HIS A C 1
ATOM 667 O O . HIS A 1 87 ? 8.465 6.960 -7.305 1.00 91.38 87 HIS A O 1
ATOM 673 N N . PRO A 1 88 ? 9.005 9.084 -6.869 1.00 93.75 88 PRO A N 1
ATOM 674 C CA . PRO A 1 88 ? 9.281 9.385 -8.277 1.00 93.75 88 PRO A CA 1
ATOM 675 C C . PRO A 1 88 ? 10.456 8.576 -8.844 1.00 93.75 88 PRO A C 1
ATOM 677 O O . PRO A 1 88 ? 10.396 8.099 -9.981 1.00 93.75 88 PRO A O 1
ATOM 680 N N . LEU A 1 89 ? 11.519 8.393 -8.052 1.00 95.75 89 LEU A N 1
ATOM 681 C CA . LEU A 1 89 ? 12.696 7.616 -8.442 1.00 95.75 89 LEU A CA 1
ATOM 682 C C . LEU A 1 89 ? 12.345 6.137 -8.606 1.00 95.75 89 LEU A C 1
ATOM 684 O O . LEU A 1 89 ? 12.770 5.509 -9.575 1.00 95.75 89 LEU A O 1
ATOM 688 N N . TRP A 1 90 ? 11.513 5.615 -7.703 1.00 96.81 90 TRP A N 1
ATOM 689 C CA . TRP A 1 90 ? 11.010 4.243 -7.729 1.00 96.81 90 TRP A CA 1
ATOM 690 C C . TRP A 1 90 ? 10.254 3.951 -9.020 1.00 96.81 90 TRP A C 1
ATOM 692 O O . TRP A 1 90 ? 10.591 3.021 -9.754 1.00 96.81 90 TRP A O 1
ATOM 702 N N . ASN A 1 91 ? 9.282 4.802 -9.350 1.00 94.69 91 ASN A N 1
ATOM 703 C CA . ASN A 1 91 ? 8.479 4.657 -10.560 1.00 94.69 91 ASN A CA 1
ATOM 704 C C . ASN A 1 91 ? 9.328 4.801 -11.835 1.00 94.69 91 ASN A C 1
ATOM 706 O O . ASN A 1 91 ? 9.131 4.058 -12.799 1.00 94.69 91 ASN A O 1
ATOM 710 N N . SER A 1 92 ? 10.308 5.711 -11.833 1.00 95.62 92 SER A N 1
ATOM 711 C CA . SER A 1 92 ? 11.255 5.878 -12.942 1.00 95.62 92 SER A CA 1
ATOM 712 C C . SER A 1 92 ? 12.124 4.631 -13.147 1.00 95.62 92 SER A C 1
ATOM 714 O O . SER A 1 92 ? 12.227 4.120 -14.263 1.00 95.62 92 SER A O 1
ATOM 716 N N . ALA A 1 93 ? 12.694 4.083 -12.070 1.00 97.06 93 ALA A N 1
ATOM 717 C CA . ALA A 1 93 ? 13.499 2.866 -12.113 1.00 97.06 93 ALA A CA 1
ATOM 718 C C . ALA A 1 93 ? 12.687 1.652 -12.587 1.00 97.06 93 ALA A C 1
ATOM 720 O O . ALA A 1 93 ? 13.154 0.878 -13.424 1.00 97.06 93 ALA A O 1
ATOM 721 N N . TRP A 1 94 ? 11.448 1.513 -12.109 1.00 97.31 94 TRP A N 1
ATOM 722 C CA . TRP A 1 94 ? 10.551 0.439 -12.533 1.00 97.31 94 TRP A CA 1
ATOM 723 C C . TRP A 1 94 ? 10.238 0.515 -14.025 1.00 97.31 94 TRP A C 1
ATOM 725 O O . TRP A 1 94 ? 10.334 -0.484 -14.738 1.00 97.31 94 TRP A O 1
ATOM 735 N N . LYS A 1 95 ? 9.914 1.716 -14.518 1.00 95.31 95 LYS A N 1
ATOM 736 C CA . LYS A 1 95 ? 9.651 1.953 -15.938 1.00 95.31 95 LYS A CA 1
ATOM 737 C C . LYS A 1 95 ? 10.865 1.598 -16.796 1.00 95.31 95 LYS A C 1
ATOM 739 O O . LYS A 1 95 ? 10.716 0.881 -17.779 1.00 95.31 95 LYS A O 1
ATOM 744 N N . LEU A 1 96 ? 12.062 2.033 -16.396 1.00 96.31 96 LEU A N 1
ATOM 745 C CA . LEU A 1 96 ? 13.309 1.698 -17.091 1.00 96.31 96 LEU A CA 1
ATOM 746 C C . LEU A 1 96 ? 13.570 0.185 -17.113 1.00 96.31 96 LEU A C 1
ATOM 748 O O . LEU A 1 96 ? 14.014 -0.345 -18.128 1.00 96.31 96 LEU A O 1
ATOM 752 N N . ALA A 1 97 ? 13.292 -0.519 -16.013 1.00 97.25 97 ALA A N 1
ATOM 753 C CA . ALA A 1 97 ? 13.418 -1.973 -15.953 1.00 97.25 97 ALA A CA 1
ATOM 754 C C . ALA A 1 97 ? 12.422 -2.674 -16.891 1.00 97.25 97 ALA A C 1
ATOM 756 O O . ALA A 1 97 ? 12.814 -3.594 -17.609 1.00 97.25 97 ALA A O 1
ATOM 757 N N . ALA A 1 98 ? 11.170 -2.212 -16.936 1.00 95.50 98 ALA A N 1
ATOM 758 C CA . ALA A 1 98 ? 10.147 -2.747 -17.829 1.00 95.50 98 ALA A CA 1
ATOM 759 C C . ALA A 1 98 ? 10.481 -2.500 -19.312 1.00 95.50 98 ALA A C 1
ATOM 761 O O . ALA A 1 98 ? 10.424 -3.430 -20.111 1.00 95.50 98 ALA A O 1
ATOM 762 N N . GLU A 1 99 ? 10.913 -1.288 -19.680 1.00 94.75 99 GLU A N 1
ATOM 763 C CA . GLU A 1 99 ? 11.359 -0.952 -21.046 1.00 94.75 99 GLU A CA 1
ATOM 764 C C . GLU A 1 99 ? 12.583 -1.770 -21.488 1.00 94.75 99 GLU A C 1
ATOM 766 O O . GLU A 1 99 ? 12.773 -2.044 -22.673 1.00 94.75 99 GLU A O 1
ATOM 771 N N . ALA A 1 100 ? 13.409 -2.186 -20.529 1.00 96.69 100 ALA A N 1
ATOM 772 C CA . ALA A 1 100 ? 14.539 -3.075 -20.743 1.00 96.69 100 ALA A CA 1
ATOM 773 C C . ALA A 1 100 ? 14.150 -4.567 -20.778 1.00 96.69 100 ALA A C 1
ATOM 775 O O . ALA A 1 100 ? 15.046 -5.412 -20.735 1.00 96.69 100 ALA A O 1
ATOM 776 N N . ASP A 1 101 ? 12.858 -4.920 -20.817 1.00 96.62 101 ASP A N 1
ATOM 777 C CA . ASP A 1 101 ? 12.358 -6.301 -20.702 1.00 96.62 101 ASP A CA 1
ATOM 778 C C . ASP A 1 101 ? 12.939 -7.034 -19.469 1.00 96.62 101 ASP A C 1
ATOM 780 O O . ASP A 1 101 ? 13.237 -8.234 -19.498 1.00 96.62 101 ASP A O 1
ATOM 784 N N . PHE A 1 102 ? 13.170 -6.301 -18.375 1.00 97.44 102 PHE A N 1
ATOM 785 C CA . PHE A 1 102 ? 13.799 -6.788 -17.143 1.00 97.44 102 PHE A CA 1
ATOM 786 C C . PHE A 1 102 ? 15.154 -7.483 -17.383 1.00 97.44 102 PHE A C 1
ATOM 788 O O . PHE A 1 102 ? 15.498 -8.482 -16.745 1.00 97.44 102 PHE A O 1
ATOM 795 N N . ARG A 1 103 ? 15.935 -6.987 -18.352 1.00 97.19 103 ARG A N 1
ATOM 796 C CA . ARG A 1 103 ? 17.244 -7.535 -18.725 1.00 97.19 103 ARG A CA 1
ATOM 797 C C . ARG A 1 103 ? 18.386 -6.631 -18.293 1.00 97.19 103 ARG A C 1
ATOM 799 O O . ARG A 1 103 ? 18.551 -5.514 -18.775 1.00 97.19 103 ARG A O 1
ATOM 806 N N . VAL A 1 104 ? 19.280 -7.172 -17.469 1.00 96.19 104 VAL A N 1
ATOM 807 C CA . VAL A 1 104 ? 20.485 -6.459 -17.011 1.00 96.19 104 VAL A CA 1
ATOM 808 C C . VAL A 1 104 ? 21.406 -6.081 -18.180 1.00 96.19 104 VAL A C 1
ATOM 810 O O . VAL A 1 104 ? 22.061 -5.038 -18.155 1.00 96.19 104 VAL A O 1
ATOM 813 N N . ASP A 1 105 ? 21.485 -6.916 -19.220 1.00 95.69 105 ASP A N 1
ATOM 814 C CA . ASP A 1 105 ? 22.363 -6.684 -20.365 1.00 95.69 105 ASP A CA 1
ATOM 815 C C . ASP A 1 105 ? 21.883 -5.561 -21.297 1.00 95.69 105 ASP A C 1
ATOM 817 O O . ASP A 1 105 ? 22.725 -4.938 -21.951 1.00 95.69 105 ASP A O 1
ATOM 821 N N . ALA A 1 106 ? 20.591 -5.215 -21.275 1.00 95.62 106 ALA A N 1
ATOM 822 C CA . ALA A 1 106 ? 20.043 -4.083 -22.026 1.00 95.62 106 ALA A CA 1
ATOM 823 C C . ALA A 1 106 ? 20.666 -2.736 -21.603 1.00 95.62 106 ALA A C 1
ATOM 825 O O . ALA A 1 106 ? 20.823 -1.833 -22.424 1.00 95.62 106 ALA A O 1
ATOM 826 N N . PHE A 1 107 ? 21.142 -2.628 -20.358 1.00 93.25 107 PHE A N 1
ATOM 827 C CA . PHE A 1 107 ? 21.780 -1.417 -19.831 1.00 93.25 107 PHE A CA 1
ATOM 828 C C . PHE A 1 107 ? 23.278 -1.282 -20.168 1.00 93.25 107 PHE A C 1
ATOM 830 O O . PHE A 1 107 ? 23.903 -0.260 -19.863 1.00 93.25 107 PHE A O 1
ATOM 837 N N . ARG A 1 108 ? 23.904 -2.292 -20.797 1.00 89.12 108 ARG A N 1
ATOM 838 C CA . ARG A 1 108 ? 25.352 -2.260 -21.102 1.00 89.12 108 ARG A CA 1
ATOM 839 C C . ARG A 1 108 ? 25.728 -1.161 -22.099 1.00 89.12 108 ARG A C 1
ATOM 841 O O . ARG A 1 108 ? 26.825 -0.617 -22.000 1.00 89.12 108 ARG A O 1
ATOM 848 N N . GLY A 1 109 ? 24.830 -0.808 -23.021 1.00 80.75 109 GLY A N 1
ATOM 849 C CA . GLY A 1 109 ? 25.042 0.285 -23.979 1.00 80.75 109 GLY A CA 1
ATOM 850 C C . GLY A 1 109 ? 24.862 1.679 -23.369 1.00 80.75 109 GLY A C 1
ATOM 851 O O . GLY A 1 109 ? 25.495 2.641 -23.806 1.00 80.75 109 GLY A O 1
ATOM 852 N N . THR A 1 110 ? 24.047 1.790 -22.321 1.00 73.00 110 THR A N 1
ATOM 853 C CA . THR A 1 110 ? 23.679 3.067 -21.699 1.00 73.00 110 THR A CA 1
ATOM 854 C C . THR A 1 110 ? 24.838 3.663 -20.907 1.00 73.00 110 THR A C 1
ATOM 856 O O . THR A 1 110 ? 25.054 4.867 -20.967 1.00 73.00 110 THR A O 1
ATOM 859 N N . ARG A 1 111 ? 25.676 2.833 -20.262 1.00 63.31 111 ARG A N 1
ATOM 860 C CA . ARG A 1 111 ? 26.896 3.303 -19.568 1.00 63.31 111 ARG A CA 1
ATOM 861 C C . ARG A 1 111 ? 27.932 3.938 -20.501 1.00 63.31 111 ARG A C 1
ATOM 863 O O . ARG A 1 111 ? 28.659 4.827 -20.070 1.00 63.31 111 ARG A O 1
ATOM 870 N N . GLY A 1 112 ? 28.014 3.480 -21.753 1.00 60.16 112 GLY A N 1
ATOM 871 C CA . GLY A 1 112 ? 28.887 4.082 -22.766 1.00 60.16 112 GLY A CA 1
ATOM 872 C C . GLY A 1 112 ? 28.343 5.426 -23.250 1.00 60.16 112 GLY A C 1
ATOM 873 O O . GLY A 1 112 ? 29.067 6.417 -23.263 1.00 60.16 112 GLY A O 1
ATOM 874 N N . LYS A 1 113 ? 27.037 5.476 -23.542 1.00 57.41 113 LYS A N 1
ATOM 875 C CA . LYS A 1 113 ? 26.358 6.689 -24.018 1.00 57.41 113 LYS A CA 1
ATOM 876 C C . LYS A 1 113 ? 26.214 7.774 -22.954 1.00 57.41 113 LYS A C 1
ATOM 878 O O . LYS A 1 113 ? 26.345 8.937 -23.295 1.00 57.41 113 LYS A O 1
ATOM 883 N N . LEU A 1 114 ? 26.040 7.443 -21.674 1.00 53.75 114 LEU A N 1
ATOM 884 C CA . LEU A 1 114 ? 25.998 8.440 -20.590 1.00 53.75 114 LEU A CA 1
ATOM 885 C C . LEU A 1 114 ? 27.296 9.263 -20.487 1.00 53.75 114 LEU A C 1
ATOM 887 O O . LEU A 1 114 ? 27.261 10.407 -20.048 1.00 53.75 114 LEU A O 1
ATOM 891 N N . ARG A 1 115 ? 28.432 8.724 -20.959 1.00 47.81 115 ARG A N 1
ATOM 892 C CA . ARG A 1 115 ? 29.689 9.478 -21.098 1.00 47.81 115 ARG A CA 1
ATOM 893 C C . ARG A 1 115 ? 29.777 10.318 -22.378 1.00 47.81 115 ARG A C 1
ATOM 895 O O . ARG A 1 115 ? 30.455 11.338 -22.355 1.00 47.81 115 ARG A O 1
ATOM 902 N N . GLU A 1 116 ? 29.122 9.917 -23.468 1.00 46.06 116 GLU A N 1
ATOM 903 C CA . GLU A 1 116 ? 29.155 10.622 -24.767 1.00 46.06 116 GLU A CA 1
ATOM 904 C C . GLU A 1 116 ? 28.051 11.684 -24.918 1.00 46.06 116 GLU A C 1
ATOM 906 O O . GLU A 1 116 ? 28.286 12.729 -25.518 1.00 46.06 116 GLU A O 1
ATOM 911 N N . VAL A 1 117 ? 26.876 11.493 -24.308 1.00 47.38 117 VAL A N 1
ATOM 912 C CA . VAL A 1 117 ? 25.743 12.444 -24.352 1.00 47.38 117 VAL A CA 1
ATOM 913 C C . VAL A 1 117 ? 26.077 13.769 -23.650 1.00 47.38 117 VAL A C 1
ATOM 915 O O . VAL A 1 117 ? 25.483 14.799 -23.955 1.00 47.38 117 VAL A O 1
ATOM 918 N N . SER A 1 118 ? 27.113 13.797 -22.806 1.00 48.16 118 SER A N 1
ATOM 919 C CA . SER A 1 118 ? 27.660 15.043 -22.261 1.00 48.16 118 SER A CA 1
ATOM 920 C C . SER A 1 118 ? 28.384 15.918 -23.305 1.00 48.16 118 SER A C 1
ATOM 922 O O . SER A 1 118 ? 28.740 17.046 -22.970 1.00 48.16 118 SER A O 1
ATOM 924 N N . ALA A 1 119 ? 28.627 15.429 -24.532 1.00 42.88 119 ALA A N 1
ATOM 925 C CA . ALA A 1 119 ? 29.425 16.120 -25.552 1.00 42.88 119 ALA A CA 1
ATOM 926 C C . ALA A 1 119 ? 28.677 16.480 -26.857 1.00 42.88 119 ALA A C 1
ATOM 928 O O . ALA A 1 119 ? 29.160 17.342 -27.584 1.00 42.88 119 ALA A O 1
ATOM 929 N N . GLU A 1 120 ? 27.524 15.874 -27.172 1.00 39.72 120 GLU A N 1
ATOM 930 C CA . GLU A 1 120 ? 26.846 16.051 -28.480 1.00 39.72 120 GLU A CA 1
ATOM 931 C C . GLU A 1 120 ? 25.495 16.799 -28.438 1.00 39.72 120 GLU A C 1
ATOM 933 O O . GLU A 1 120 ? 24.857 16.980 -29.475 1.00 39.72 120 GLU A O 1
ATOM 938 N N . ALA A 1 121 ? 25.061 17.305 -27.281 1.00 45.25 121 ALA A N 1
ATOM 939 C CA . ALA A 1 121 ? 23.780 18.011 -27.123 1.00 45.25 121 ALA A CA 1
ATOM 940 C C . ALA A 1 121 ? 23.763 19.469 -27.659 1.00 45.25 121 ALA A C 1
ATOM 942 O O . ALA A 1 121 ? 23.104 20.323 -27.073 1.00 45.25 121 ALA A O 1
ATOM 943 N N . ASP A 1 122 ? 24.462 19.755 -28.766 1.00 43.09 122 ASP A N 1
ATOM 944 C CA . ASP A 1 122 ? 24.640 21.116 -29.310 1.00 43.09 122 ASP A CA 1
ATOM 945 C C . ASP A 1 122 ? 24.100 21.338 -30.738 1.00 43.09 122 ASP A C 1
ATOM 947 O O . ASP A 1 122 ? 24.227 22.440 -31.273 1.00 43.09 122 ASP A O 1
ATOM 951 N N . SER A 1 123 ? 23.472 20.363 -31.411 1.00 44.62 123 SER A N 1
ATOM 952 C CA . SER A 1 123 ? 23.006 20.618 -32.788 1.00 44.62 123 SER A CA 1
ATOM 953 C C . SER A 1 123 ? 21.880 19.704 -33.277 1.00 44.62 123 SER A C 1
ATOM 955 O O . SER A 1 123 ? 22.141 18.683 -33.907 1.00 44.62 123 SER A O 1
ATOM 957 N N . ALA A 1 124 ? 20.625 20.098 -33.015 1.00 40.44 124 ALA A N 1
ATOM 958 C CA . ALA A 1 124 ? 19.497 20.077 -33.969 1.00 40.44 124 ALA A CA 1
ATOM 959 C C . ALA A 1 124 ? 18.152 20.280 -33.240 1.00 40.44 124 ALA A C 1
ATOM 961 O O . ALA A 1 124 ? 17.566 19.338 -32.714 1.00 40.44 124 ALA A O 1
ATOM 962 N N . VAL A 1 125 ? 17.617 21.506 -33.257 1.00 41.66 125 VAL A N 1
ATOM 963 C CA . VAL A 1 125 ? 16.266 21.802 -32.749 1.00 41.66 125 VAL A CA 1
ATOM 964 C C . VAL A 1 125 ? 15.246 21.596 -33.869 1.00 41.66 125 VAL A C 1
ATOM 966 O O . VAL A 1 125 ? 15.048 22.460 -34.723 1.00 41.66 125 VAL A O 1
ATOM 969 N N . VAL A 1 126 ? 14.566 20.452 -33.847 1.00 42.53 126 VAL A N 1
ATOM 970 C CA . VAL A 1 126 ? 13.264 20.269 -34.499 1.00 42.53 126 VAL A CA 1
ATOM 971 C C . VAL A 1 126 ? 12.213 20.351 -33.393 1.00 42.53 126 VAL A C 1
ATOM 973 O O . VAL A 1 126 ? 12.310 19.629 -32.407 1.00 42.53 126 VAL A O 1
ATOM 976 N N . LYS A 1 127 ? 11.243 21.268 -33.522 1.00 53.41 127 LYS A N 1
ATOM 977 C CA . LYS A 1 127 ? 10.206 21.533 -32.507 1.00 53.41 127 LYS A CA 1
ATOM 978 C C . LYS A 1 127 ? 9.309 20.308 -32.298 1.00 53.41 127 LYS A C 1
ATOM 980 O O . LYS A 1 127 ? 8.315 20.140 -33.004 1.00 53.41 127 LYS A O 1
ATOM 985 N N . ALA A 1 128 ? 9.666 19.474 -31.328 1.00 50.88 128 ALA A N 1
ATOM 986 C CA . ALA A 1 128 ? 8.767 18.493 -30.742 1.00 50.88 128 ALA A CA 1
ATOM 987 C C . ALA A 1 128 ? 7.620 19.213 -29.994 1.00 50.88 128 ALA A C 1
ATOM 989 O O . ALA A 1 128 ? 7.809 20.342 -29.528 1.00 50.88 128 ALA A O 1
ATOM 990 N N . PRO A 1 129 ? 6.420 18.612 -29.908 1.00 53.12 129 PRO A N 1
ATOM 991 C CA . PRO A 1 129 ? 5.339 19.148 -29.087 1.00 53.12 129 PRO A CA 1
ATOM 992 C C . PRO A 1 129 ? 5.767 19.217 -27.613 1.00 53.12 129 PRO A C 1
ATOM 994 O O . PRO A 1 129 ? 6.424 18.306 -27.113 1.00 53.12 129 PRO A O 1
ATOM 997 N N . LEU A 1 130 ? 5.404 20.314 -26.941 1.00 68.44 130 LEU A N 1
ATOM 998 C CA . LEU A 1 130 ? 5.729 20.565 -25.535 1.00 68.44 130 LEU A CA 1
ATOM 999 C C . LEU A 1 130 ? 5.193 19.441 -24.639 1.00 68.44 130 LEU A C 1
ATOM 1001 O O . LEU A 1 130 ? 4.052 19.003 -24.792 1.00 68.44 130 LEU A O 1
ATOM 1005 N N . ASN A 1 131 ? 6.013 19.012 -23.679 1.00 78.69 131 ASN A N 1
ATOM 1006 C CA . ASN A 1 131 ? 5.606 18.092 -22.622 1.00 78.69 131 ASN A CA 1
ATOM 1007 C C . ASN A 1 131 ? 4.408 18.699 -21.838 1.00 78.69 131 ASN A C 1
ATOM 1009 O O . ASN A 1 131 ? 4.407 19.905 -21.566 1.00 78.69 131 ASN A O 1
ATOM 1013 N N . PRO A 1 132 ? 3.375 17.915 -21.469 1.00 72.56 132 PRO A N 1
ATOM 1014 C CA . PRO A 1 132 ? 2.246 18.393 -20.661 1.00 72.56 132 PRO A CA 1
ATOM 1015 C C . PRO A 1 132 ? 2.663 19.093 -19.356 1.00 72.56 132 PRO A C 1
ATOM 1017 O O . PRO A 1 132 ? 2.024 20.069 -18.971 1.00 72.56 132 PRO A O 1
ATOM 1020 N N . VAL A 1 133 ? 3.762 18.673 -18.721 1.00 66.75 133 VAL A N 1
ATOM 1021 C CA . VAL A 1 133 ? 4.318 19.334 -17.526 1.00 66.75 133 VAL A CA 1
ATOM 1022 C C . VAL A 1 133 ? 4.777 20.756 -17.852 1.00 66.75 133 VAL A C 1
ATOM 1024 O O . VAL A 1 133 ? 4.409 21.697 -17.153 1.00 66.75 133 VAL A O 1
ATOM 1027 N N . ALA A 1 134 ? 5.491 20.941 -18.968 1.00 77.88 134 ALA A N 1
ATOM 1028 C CA . ALA A 1 134 ? 5.901 22.264 -19.435 1.00 77.88 134 ALA A CA 1
ATOM 1029 C C . ALA A 1 134 ? 4.693 23.168 -19.716 1.00 77.88 134 ALA A C 1
ATOM 1031 O O . ALA A 1 134 ? 4.712 24.357 -19.413 1.00 77.88 134 ALA A O 1
ATOM 1032 N N . THR A 1 135 ? 3.612 22.595 -20.249 1.00 83.75 135 THR A N 1
ATOM 1033 C CA . THR A 1 135 ? 2.370 23.335 -20.518 1.00 83.75 135 THR A CA 1
ATOM 1034 C C . THR A 1 135 ? 1.722 23.838 -19.224 1.00 83.75 135 THR A C 1
ATOM 1036 O O . THR A 1 135 ? 1.314 24.998 -19.160 1.00 83.75 135 THR A O 1
ATOM 1039 N N . SER A 1 136 ? 1.662 23.002 -18.182 1.00 76.75 136 SER A N 1
ATOM 1040 C CA . SER A 1 136 ? 1.133 23.384 -16.865 1.00 76.75 136 SER A CA 1
ATOM 1041 C C . SER A 1 136 ? 1.980 24.459 -16.185 1.00 76.75 136 SER A C 1
ATOM 1043 O O . SER A 1 136 ? 1.422 25.413 -15.641 1.00 76.75 136 SER A O 1
ATOM 1045 N N . ILE A 1 137 ? 3.309 24.348 -16.271 1.00 79.31 137 ILE A N 1
ATOM 1046 C CA . ILE A 1 137 ? 4.227 25.344 -15.708 1.00 79.31 137 ILE A CA 1
ATOM 1047 C C . ILE A 1 137 ? 4.040 26.694 -16.401 1.00 79.31 137 ILE A C 1
ATOM 1049 O O . ILE A 1 137 ? 3.781 27.694 -15.738 1.00 79.31 137 ILE A O 1
ATOM 1053 N N . LEU A 1 138 ? 4.052 26.727 -17.736 1.00 86.25 138 LEU A N 1
ATOM 1054 C CA . LEU A 1 138 ? 3.859 27.967 -18.493 1.00 86.25 138 LEU A CA 1
ATOM 1055 C C . LEU A 1 138 ? 2.495 28.625 -18.215 1.00 86.25 138 LEU A C 1
ATOM 1057 O O . LEU A 1 138 ? 2.393 29.852 -18.214 1.00 86.25 138 LEU A O 1
ATOM 1061 N N . ALA A 1 139 ? 1.450 27.838 -17.942 1.00 84.88 139 ALA A N 1
ATOM 1062 C CA . ALA A 1 139 ? 0.145 28.369 -17.553 1.00 84.88 139 ALA A CA 1
ATOM 1063 C C . ALA A 1 139 ? 0.157 29.027 -16.160 1.00 84.88 139 ALA A C 1
ATOM 1065 O O . ALA A 1 139 ? -0.508 30.045 -15.973 1.00 84.88 139 ALA A O 1
ATOM 1066 N N . ALA A 1 140 ? 0.900 28.479 -15.194 1.00 77.50 140 ALA A N 1
ATOM 1067 C CA . ALA A 1 140 ? 1.071 29.094 -13.874 1.00 77.50 140 ALA A CA 1
ATOM 1068 C C . ALA A 1 140 ? 1.932 30.357 -13.939 1.00 77.50 140 ALA A C 1
ATOM 1070 O O . ALA A 1 140 ? 1.560 31.389 -13.391 1.00 77.50 140 ALA A O 1
ATOM 1071 N N . VAL A 1 141 ? 3.014 30.329 -14.721 1.00 83.75 141 VAL A N 1
ATOM 1072 C CA . VAL A 1 141 ? 3.853 31.510 -14.983 1.00 83.75 141 VAL A CA 1
ATOM 1073 C C . VAL A 1 141 ? 3.012 32.671 -15.508 1.00 83.75 141 VAL A C 1
ATOM 1075 O O . VAL A 1 141 ? 3.150 33.799 -15.039 1.00 83.75 141 VAL A O 1
ATOM 1078 N N . GLN A 1 142 ? 2.092 32.403 -16.439 1.00 86.69 142 GLN A N 1
ATOM 1079 C CA . GLN A 1 142 ? 1.172 33.422 -16.947 1.00 86.69 142 GLN A CA 1
ATOM 1080 C C . GLN A 1 142 ? 0.261 34.002 -15.853 1.00 86.69 142 GLN A C 1
ATOM 1082 O O . GLN A 1 142 ? -0.023 35.198 -15.895 1.00 86.69 142 GLN A O 1
ATOM 1087 N N . ARG A 1 143 ? -0.183 33.203 -14.871 1.00 85.88 143 ARG A N 1
ATOM 1088 C CA . ARG A 1 143 ? -1.006 33.677 -13.740 1.00 85.88 143 ARG A CA 1
ATOM 1089 C C . ARG A 1 143 ? -0.209 34.536 -12.761 1.00 85.88 143 ARG A C 1
ATOM 1091 O O . ARG A 1 143 ? -0.675 35.617 -12.395 1.00 85.88 143 ARG A O 1
ATOM 1098 N N . VAL A 1 144 ? 1.004 34.109 -12.416 1.00 81.69 144 VAL A N 1
ATOM 1099 C CA . VAL A 1 144 ? 1.943 34.853 -11.559 1.00 81.69 144 VAL A CA 1
ATOM 1100 C C . VAL A 1 144 ? 2.295 36.201 -12.196 1.00 81.69 144 VAL A C 1
ATOM 1102 O O . VAL A 1 144 ? 2.187 37.244 -11.549 1.00 81.69 144 VAL A O 1
ATOM 1105 N N . GLN A 1 145 ? 2.603 36.207 -13.500 1.00 84.88 145 GLN A N 1
ATOM 1106 C CA . GLN A 1 145 ? 2.866 37.428 -14.269 1.00 84.88 145 GLN A CA 1
ATOM 1107 C C . GLN A 1 145 ? 1.637 38.339 -14.362 1.00 84.88 145 GLN A C 1
ATOM 1109 O O . GLN A 1 145 ? 1.757 39.548 -14.173 1.00 84.88 145 GLN A O 1
ATOM 1114 N N . ALA A 1 146 ? 0.449 37.782 -14.626 1.00 85.69 146 ALA A N 1
ATOM 1115 C CA . ALA A 1 146 ? -0.792 38.557 -14.686 1.00 85.69 146 ALA A CA 1
ATOM 1116 C C . ALA A 1 146 ? -1.142 39.210 -13.339 1.00 85.69 146 ALA A C 1
ATOM 1118 O O . ALA A 1 146 ? -1.781 40.262 -13.314 1.00 85.69 146 ALA A O 1
ATOM 1119 N N . SER A 1 147 ? -0.694 38.605 -12.239 1.00 83.31 147 SER A N 1
ATOM 1120 C CA . SER A 1 147 ? -0.908 39.093 -10.875 1.00 83.31 147 SER A CA 1
ATOM 1121 C C . SER A 1 147 ? 0.198 40.034 -10.378 1.00 83.31 147 SER A C 1
ATOM 1123 O O . SER A 1 147 ? 0.156 40.458 -9.227 1.00 83.31 147 SER A O 1
ATOM 1125 N N . ASN A 1 148 ? 1.164 40.392 -11.237 1.00 88.56 148 ASN A N 1
ATOM 1126 C CA . ASN A 1 148 ? 2.332 41.226 -10.920 1.00 88.56 148 ASN A CA 1
ATOM 1127 C C . ASN A 1 148 ? 3.122 40.749 -9.685 1.00 88.56 148 ASN A C 1
ATOM 1129 O O . ASN A 1 148 ? 3.655 41.569 -8.938 1.00 88.56 148 ASN A O 1
ATOM 1133 N N . VAL A 1 149 ? 3.197 39.434 -9.466 1.00 87.94 149 VAL A N 1
ATOM 1134 C CA . VAL A 1 149 ? 4.041 38.866 -8.411 1.00 87.94 149 VAL A CA 1
ATOM 1135 C C . VAL A 1 149 ? 5.498 38.945 -8.860 1.00 87.94 149 VAL A C 1
ATOM 1137 O O . VAL A 1 149 ? 5.839 38.490 -9.955 1.00 87.94 149 VAL A O 1
ATOM 1140 N N . VAL A 1 150 ? 6.365 39.509 -8.021 1.00 89.50 150 VAL A N 1
ATOM 1141 C CA . VAL A 1 150 ? 7.813 39.554 -8.260 1.00 89.50 150 VAL A CA 1
ATOM 1142 C C . VAL A 1 150 ? 8.481 38.499 -7.392 1.00 89.50 150 VAL A C 1
ATOM 1144 O O . VAL A 1 150 ? 8.266 38.466 -6.186 1.00 89.50 150 VAL A O 1
ATOM 1147 N N . ILE A 1 151 ? 9.298 37.637 -7.993 1.00 88.62 151 ILE A N 1
ATOM 1148 C CA . ILE A 1 151 ? 10.046 36.606 -7.271 1.00 88.62 151 ILE A CA 1
ATOM 1149 C C . ILE A 1 151 ? 11.537 36.886 -7.452 1.00 88.62 151 ILE A C 1
ATOM 1151 O O . ILE A 1 151 ? 12.020 36.995 -8.577 1.00 88.62 151 ILE A O 1
ATOM 1155 N N . GLU A 1 152 ? 12.259 37.022 -6.346 1.00 90.38 152 GLU A N 1
ATOM 1156 C CA . GLU A 1 152 ? 13.710 37.198 -6.303 1.00 90.38 152 GLU A CA 1
ATOM 1157 C C . GLU A 1 152 ? 14.319 35.980 -5.598 1.00 90.38 152 GLU A C 1
ATOM 1159 O O . GLU A 1 152 ? 14.008 35.716 -4.437 1.00 90.38 152 GLU A O 1
ATOM 1164 N N . VAL A 1 153 ? 15.183 35.233 -6.286 1.00 88.44 153 VAL A N 1
ATOM 1165 C CA . VAL A 1 153 ? 15.908 34.092 -5.707 1.00 88.44 153 VAL A CA 1
ATOM 1166 C C . VAL A 1 153 ? 17.365 34.490 -5.486 1.00 88.44 153 VAL A C 1
ATOM 1168 O O . VAL A 1 153 ? 18.039 34.922 -6.422 1.00 88.44 153 VAL A O 1
ATOM 1171 N N . ASP A 1 154 ? 17.860 34.337 -4.259 1.00 86.88 154 ASP A N 1
ATOM 1172 C CA . ASP A 1 154 ? 19.284 34.445 -3.939 1.00 86.88 154 ASP A CA 1
ATOM 1173 C C . ASP A 1 154 ? 19.858 33.041 -3.719 1.00 86.88 154 ASP A C 1
ATOM 1175 O O . ASP A 1 154 ? 19.636 32.402 -2.692 1.00 86.88 154 ASP A O 1
ATOM 1179 N N . GLU A 1 155 ? 20.601 32.546 -4.709 1.00 75.25 155 GLU A N 1
ATOM 1180 C CA . GLU A 1 155 ? 21.278 31.246 -4.627 1.00 75.25 155 GLU A CA 1
ATOM 1181 C C . GLU A 1 155 ? 22.528 31.277 -3.729 1.00 75.25 155 GLU A C 1
ATOM 1183 O O . GLU A 1 155 ? 22.991 30.229 -3.281 1.00 75.25 155 GLU A O 1
ATOM 1188 N N . ALA A 1 156 ? 23.122 32.452 -3.482 1.00 78.38 156 ALA A N 1
ATOM 1189 C CA . ALA A 1 156 ? 24.332 32.572 -2.665 1.00 78.38 156 ALA A CA 1
ATOM 1190 C C . ALA A 1 156 ? 24.016 32.526 -1.163 1.00 78.38 156 ALA A C 1
ATOM 1192 O O . ALA A 1 156 ? 24.855 32.107 -0.361 1.00 78.38 156 ALA A O 1
ATOM 1193 N N . ALA A 1 157 ? 22.807 32.944 -0.797 1.00 81.75 157 ALA A N 1
ATOM 1194 C CA . ALA A 1 157 ? 22.223 32.779 0.522 1.00 81.75 157 ALA A CA 1
ATOM 1195 C C . ALA A 1 157 ? 20.788 32.270 0.329 1.00 81.75 157 ALA A C 1
ATOM 1197 O O . ALA A 1 157 ? 19.916 33.111 0.101 1.00 81.75 157 ALA A O 1
ATOM 1198 N N . PRO A 1 158 ? 20.549 30.940 0.398 1.00 81.06 158 PRO A N 1
ATOM 1199 C CA . PRO A 1 158 ? 19.328 30.304 -0.089 1.00 81.06 158 PRO A CA 1
ATOM 1200 C C . PRO A 1 158 ? 18.100 30.980 0.503 1.00 81.06 158 PRO A C 1
ATOM 1202 O O . PRO A 1 158 ? 17.733 30.802 1.672 1.00 81.06 158 PRO A O 1
ATOM 1205 N N . SER A 1 159 ? 17.518 31.840 -0.322 1.00 86.31 159 SER A N 1
ATOM 1206 C CA . SER A 1 159 ? 16.359 32.629 0.025 1.00 86.31 159 SER A CA 1
ATOM 1207 C C . SER A 1 159 ? 15.544 32.934 -1.218 1.00 86.31 159 SER A C 1
ATOM 1209 O O . SER A 1 159 ? 16.074 33.161 -2.305 1.00 86.31 159 SER A O 1
ATOM 1211 N N . VAL A 1 160 ? 14.229 32.903 -1.042 1.00 86.44 160 VAL A N 1
ATOM 1212 C CA . VAL A 1 160 ? 13.249 33.211 -2.077 1.00 86.44 160 VAL A CA 1
ATOM 1213 C C . VAL A 1 160 ? 12.367 34.313 -1.523 1.00 86.44 160 VAL A C 1
ATOM 1215 O O . VAL A 1 160 ? 11.645 34.114 -0.543 1.00 86.44 160 VAL A O 1
ATOM 1218 N N . LYS A 1 161 ? 12.454 35.495 -2.121 1.00 88.31 161 LYS A N 1
ATOM 1219 C CA . LYS A 1 161 ? 11.629 36.641 -1.768 1.00 88.31 161 LYS A CA 1
ATOM 1220 C C . LYS A 1 161 ? 10.504 36.775 -2.785 1.00 88.31 161 LYS A C 1
ATOM 1222 O O . LYS A 1 161 ? 10.753 36.926 -3.974 1.00 88.31 161 LYS A O 1
ATOM 1227 N N . ILE A 1 162 ? 9.271 36.707 -2.307 1.00 87.06 162 ILE A N 1
ATOM 1228 C CA . ILE A 1 162 ? 8.048 36.752 -3.103 1.00 87.06 162 ILE A CA 1
ATOM 1229 C C . ILE A 1 162 ? 7.332 38.039 -2.733 1.00 87.06 162 ILE A C 1
ATOM 1231 O O . ILE A 1 162 ? 6.863 38.190 -1.610 1.00 87.06 162 ILE A O 1
ATOM 1235 N N . ASP A 1 163 ? 7.257 38.970 -3.668 1.00 87.19 163 ASP A N 1
ATOM 1236 C CA . ASP A 1 163 ? 6.474 40.183 -3.538 1.00 87.19 163 ASP A CA 1
ATOM 1237 C C . ASP A 1 163 ? 5.153 40.032 -4.304 1.00 87.19 163 ASP A C 1
ATOM 1239 O O . ASP A 1 163 ? 5.079 40.168 -5.523 1.00 87.19 163 ASP A O 1
ATOM 1243 N N . ALA A 1 164 ? 4.109 39.710 -3.554 1.00 83.94 164 ALA A N 1
ATOM 1244 C CA . ALA A 1 164 ? 2.737 39.493 -3.972 1.00 83.94 164 ALA A CA 1
ATOM 1245 C C . ALA A 1 164 ? 1.805 40.652 -3.568 1.00 83.94 164 ALA A C 1
ATOM 1247 O O . ALA A 1 164 ? 0.594 40.460 -3.486 1.00 83.94 164 ALA A O 1
ATOM 1248 N N . HIS A 1 165 ? 2.319 41.869 -3.333 1.00 82.06 165 HIS A N 1
ATOM 1249 C CA . HIS A 1 165 ? 1.489 43.025 -2.941 1.00 82.06 165 HIS A CA 1
ATOM 1250 C C . HIS A 1 165 ? 0.376 43.368 -3.947 1.00 82.06 165 HIS A C 1
ATOM 1252 O O . HIS A 1 165 ? -0.631 43.980 -3.591 1.00 82.06 165 HIS A O 1
ATOM 1258 N N . ALA A 1 166 ? 0.571 43.009 -5.217 1.00 79.50 166 ALA A N 1
ATOM 1259 C CA . ALA A 1 166 ? -0.394 43.230 -6.283 1.00 79.50 166 ALA A CA 1
ATOM 1260 C C . ALA A 1 166 ? -1.471 42.130 -6.374 1.00 79.50 166 ALA A C 1
ATOM 1262 O O . ALA A 1 166 ? -2.458 42.312 -7.093 1.00 79.50 166 ALA A O 1
ATOM 1263 N N . VAL A 1 167 ? -1.317 41.025 -5.633 1.00 79.06 167 VAL A N 1
ATOM 1264 C CA . VAL A 1 167 ? -2.299 39.940 -5.551 1.00 79.06 167 VAL A CA 1
ATOM 1265 C C . VAL A 1 167 ? -3.405 40.346 -4.571 1.00 79.06 167 VAL A C 1
ATOM 1267 O O . VAL A 1 167 ? -3.127 40.626 -3.400 1.00 79.06 167 VAL A O 1
ATOM 1270 N N . PRO A 1 168 ? -4.678 40.387 -5.001 1.00 73.56 168 PRO A N 1
ATOM 1271 C CA . PRO A 1 168 ? -5.783 40.692 -4.103 1.00 73.56 168 PRO A CA 1
ATOM 1272 C C . PRO A 1 168 ? -5.846 39.709 -2.923 1.00 73.56 168 PRO A C 1
ATOM 1274 O O . PRO A 1 168 ? -5.759 38.502 -3.118 1.00 73.56 168 PRO A O 1
ATOM 1277 N N . HIS A 1 169 ? -6.086 40.230 -1.715 1.00 72.06 169 HIS A N 1
ATOM 1278 C CA . HIS A 1 169 ? -6.384 39.450 -0.500 1.00 72.06 169 HIS A CA 1
ATOM 1279 C C . HIS A 1 169 ? -5.220 38.669 0.138 1.00 72.06 169 HIS A C 1
ATOM 1281 O O . HIS A 1 169 ? -5.462 37.797 0.967 1.00 72.06 169 HIS A O 1
ATOM 1287 N N . VAL A 1 170 ? -3.967 39.000 -0.166 1.00 77.62 170 VAL A N 1
ATOM 1288 C CA . VAL A 1 170 ? -2.799 38.454 0.548 1.00 77.62 170 VAL A CA 1
ATOM 1289 C C . VAL A 1 170 ? -2.609 39.170 1.902 1.00 77.62 170 VAL A C 1
ATOM 1291 O O . VAL A 1 170 ? -2.555 40.400 1.950 1.00 77.62 170 VAL A O 1
ATOM 1294 N N . ARG A 1 171 ? -2.537 38.430 3.028 1.00 58.62 171 ARG A N 1
ATOM 1295 C CA . ARG A 1 171 ? -2.273 38.999 4.375 1.00 58.62 171 ARG A CA 1
ATOM 1296 C C . ARG A 1 171 ? -0.824 39.483 4.475 1.00 58.62 171 ARG A C 1
ATOM 1298 O O . ARG A 1 171 ? 0.072 38.692 4.224 1.00 58.62 171 ARG A O 1
ATOM 1305 N N . GLN A 1 172 ? -0.611 40.694 5.002 1.00 55.53 172 GLN A N 1
ATOM 1306 C CA . GLN A 1 172 ? 0.684 41.394 5.205 1.00 55.53 172 GLN A CA 1
ATOM 1307 C C . GLN A 1 172 ? 1.147 42.216 3.997 1.00 55.53 172 GLN A C 1
ATOM 1309 O O . GLN A 1 172 ? 0.476 42.212 2.974 1.00 55.53 172 GLN A O 1
ATOM 1314 N N . ASP A 1 173 ? 2.250 42.966 4.144 1.00 62.78 173 ASP A N 1
ATOM 1315 C CA . ASP A 1 173 ? 2.792 43.970 3.202 1.00 62.78 173 ASP A CA 1
ATOM 1316 C C . ASP A 1 173 ? 3.116 43.429 1.784 1.00 62.78 173 ASP A C 1
ATOM 1318 O O . ASP A 1 173 ? 3.777 44.098 0.996 1.00 62.78 173 ASP A O 1
ATOM 1322 N N . GLY A 1 174 ? 2.664 42.213 1.459 1.00 67.56 174 GLY A N 1
ATOM 1323 C CA . GLY A 1 174 ? 2.811 41.528 0.185 1.00 67.56 174 GLY A CA 1
ATOM 1324 C C . GLY A 1 174 ? 4.132 40.792 0.049 1.00 67.56 174 GLY A C 1
ATOM 1325 O O . GLY A 1 174 ? 4.284 40.025 -0.886 1.00 67.56 174 GLY A O 1
ATOM 1326 N N . ILE A 1 175 ? 5.075 40.985 0.970 1.00 81.38 175 ILE A N 1
ATOM 1327 C CA . ILE A 1 175 ? 6.446 40.499 0.821 1.00 81.38 175 ILE A CA 1
ATOM 1328 C C . ILE A 1 175 ? 6.693 39.318 1.759 1.00 81.38 175 ILE A C 1
ATOM 1330 O O . ILE A 1 175 ? 6.748 39.475 2.979 1.00 81.38 175 ILE A O 1
ATOM 1334 N N . PHE A 1 176 ? 6.915 38.148 1.176 1.00 83.25 176 PHE A N 1
ATOM 1335 C CA . PHE A 1 176 ? 7.343 36.937 1.862 1.00 83.25 176 PHE A CA 1
ATOM 1336 C C . PHE A 1 176 ? 8.822 36.710 1.602 1.00 83.25 176 PHE A C 1
ATOM 1338 O O . PHE A 1 176 ? 9.261 36.762 0.460 1.00 83.25 176 PHE A O 1
ATOM 1345 N N . THR A 1 177 ? 9.589 36.410 2.643 1.00 85.94 177 THR A N 1
ATOM 1346 C CA . THR A 1 177 ? 10.973 35.956 2.490 1.00 85.94 177 THR A CA 1
ATOM 1347 C C . THR A 1 177 ? 11.072 34.556 3.070 1.00 85.94 177 THR A C 1
ATOM 1349 O O . THR A 1 177 ? 10.992 34.374 4.285 1.00 85.94 177 THR A O 1
ATOM 1352 N N . VAL A 1 178 ? 11.241 33.563 2.204 1.00 82.88 178 VAL A N 1
ATOM 1353 C CA . VAL A 1 178 ? 11.552 32.188 2.596 1.00 82.88 178 VAL A CA 1
ATOM 1354 C C . VAL A 1 178 ? 13.069 32.074 2.695 1.00 82.88 178 VAL A C 1
ATOM 1356 O O . VAL A 1 178 ? 13.769 32.497 1.782 1.00 82.88 178 VAL A O 1
ATOM 1359 N N . VAL A 1 179 ? 13.589 31.543 3.802 1.00 86.62 179 VAL A N 1
ATOM 1360 C CA . VAL A 1 179 ? 15.035 31.411 4.064 1.00 86.62 179 VAL A CA 1
ATOM 1361 C C . VAL A 1 179 ? 15.369 30.023 4.614 1.00 86.62 179 VAL A C 1
ATOM 1363 O O . VAL A 1 179 ? 14.505 29.366 5.200 1.00 86.62 179 VAL A O 1
ATOM 1366 N N . GLY A 1 180 ? 16.631 29.609 4.479 1.00 83.44 180 GLY A N 1
ATOM 1367 C CA . GLY A 1 180 ? 17.151 28.364 5.059 1.00 83.44 180 GLY A CA 1
ATOM 1368 C C . GLY A 1 180 ? 16.583 27.115 4.382 1.00 83.44 180 GLY A C 1
ATOM 1369 O O . GLY A 1 180 ? 16.263 27.150 3.199 1.00 83.44 180 GLY A O 1
ATOM 1370 N N . GLU A 1 181 ? 16.388 26.035 5.143 1.00 71.44 181 GLU A N 1
ATOM 1371 C CA . GLU A 1 181 ? 15.999 24.716 4.605 1.00 71.44 181 GLU A CA 1
ATOM 1372 C C . GLU A 1 181 ? 14.717 24.741 3.755 1.00 71.44 181 GLU A C 1
ATOM 1374 O O . GLU A 1 181 ? 14.583 23.990 2.793 1.00 71.44 181 GLU A O 1
ATOM 1379 N N . ARG A 1 182 ? 13.769 25.636 4.065 1.00 73.06 182 ARG A N 1
ATOM 1380 C CA . ARG A 1 182 ? 12.556 25.805 3.248 1.00 73.06 182 ARG A CA 1
ATOM 1381 C C . ARG A 1 182 ? 12.848 26.431 1.887 1.00 73.06 182 ARG A C 1
ATOM 1383 O O . ARG A 1 182 ? 12.226 26.045 0.906 1.00 73.06 182 ARG A O 1
ATOM 1390 N N . ALA A 1 183 ? 13.773 27.387 1.820 1.00 79.19 183 ALA A N 1
ATOM 1391 C CA . ALA A 1 183 ? 14.199 27.964 0.549 1.00 79.19 183 ALA A CA 1
ATOM 1392 C C . ALA A 1 183 ? 14.999 26.942 -0.266 1.00 79.19 183 ALA A C 1
ATOM 1394 O O . ALA A 1 183 ? 14.774 26.825 -1.467 1.00 79.19 183 ALA A O 1
ATOM 1395 N N . ASP A 1 184 ? 15.850 26.150 0.393 1.00 71.88 184 ASP A N 1
ATOM 1396 C CA . ASP A 1 184 ? 16.562 25.034 -0.238 1.00 71.88 184 ASP A CA 1
ATOM 1397 C C . ASP A 1 184 ? 15.588 24.011 -0.842 1.00 71.88 184 ASP A C 1
ATOM 1399 O O . ASP A 1 184 ? 15.785 23.564 -1.972 1.00 71.88 184 ASP A O 1
ATOM 1403 N N . GLY A 1 185 ? 14.498 23.695 -0.132 1.00 75.50 185 GLY A N 1
ATOM 1404 C CA . GLY A 1 185 ? 13.421 22.837 -0.628 1.00 75.50 185 GLY A CA 1
ATOM 1405 C C . GLY A 1 185 ? 12.775 23.372 -1.909 1.00 75.50 185 GLY A C 1
ATOM 1406 O O . GLY A 1 185 ? 12.722 22.655 -2.906 1.00 75.50 185 GLY A O 1
ATOM 1407 N N . LEU A 1 186 ? 12.367 24.647 -1.919 1.00 79.31 186 LEU A N 1
ATOM 1408 C CA . LEU A 1 186 ? 11.765 25.296 -3.095 1.00 79.31 186 LEU A CA 1
ATOM 1409 C C . LEU A 1 186 ? 12.723 25.339 -4.295 1.00 79.31 186 LEU A C 1
ATOM 1411 O O . LEU A 1 186 ? 12.325 25.076 -5.429 1.00 79.31 186 LEU A O 1
ATOM 1415 N N . ILE A 1 187 ? 13.997 25.655 -4.050 1.00 80.25 187 ILE A N 1
ATOM 1416 C CA . ILE A 1 187 ? 15.044 25.705 -5.080 1.00 80.25 187 ILE A CA 1
ATOM 1417 C C . ILE A 1 187 ? 15.305 24.305 -5.654 1.00 80.25 187 ILE A C 1
ATOM 1419 O O . ILE A 1 187 ? 15.446 24.138 -6.871 1.00 80.25 187 ILE A O 1
ATOM 1423 N N . SER A 1 188 ? 15.344 23.285 -4.797 1.00 78.69 188 SER A N 1
ATOM 1424 C CA . SER A 1 188 ? 15.509 21.888 -5.205 1.00 78.69 188 SER A CA 1
ATOM 1425 C C . SER A 1 188 ? 14.321 21.404 -6.042 1.00 78.69 188 SER A C 1
ATOM 1427 O O . SER A 1 188 ? 14.504 20.838 -7.123 1.00 78.69 188 SER A O 1
ATOM 1429 N N . GLU A 1 189 ? 13.098 21.706 -5.606 1.00 83.38 189 GLU A N 1
ATOM 1430 C CA . GLU A 1 189 ? 11.875 21.347 -6.322 1.00 83.38 189 GLU A CA 1
ATOM 1431 C C . GLU A 1 189 ? 11.786 22.044 -7.690 1.00 83.38 189 GLU A C 1
ATOM 1433 O O . GLU A 1 189 ? 11.518 21.395 -8.705 1.00 83.38 189 GLU A O 1
ATOM 1438 N N . ALA A 1 190 ? 12.108 23.339 -7.775 1.00 83.25 190 ALA A N 1
ATOM 1439 C CA . ALA A 1 190 ? 12.143 24.044 -9.056 1.00 83.25 190 ALA A CA 1
ATOM 1440 C C . ALA A 1 190 ? 13.187 23.455 -10.007 1.00 83.25 190 ALA A C 1
ATOM 1442 O O . ALA A 1 190 ? 12.924 23.281 -11.200 1.00 83.25 190 ALA A O 1
ATOM 1443 N N . SER A 1 191 ? 14.353 23.078 -9.477 1.00 82.75 191 SER A N 1
ATOM 1444 C CA . SER A 1 191 ? 15.384 22.384 -10.251 1.00 82.75 191 SER A CA 1
ATOM 1445 C C . SER A 1 191 ? 14.855 21.062 -10.816 1.00 82.75 191 SER A C 1
ATOM 1447 O O . SER A 1 191 ? 15.123 20.741 -11.977 1.00 82.75 191 SER A O 1
ATOM 1449 N N . ALA A 1 192 ? 14.049 20.317 -10.054 1.00 75.25 192 ALA A N 1
ATOM 1450 C CA . ALA A 1 192 ? 13.406 19.092 -10.526 1.00 75.25 192 ALA A CA 1
ATOM 1451 C C . ALA A 1 192 ? 12.383 19.358 -11.649 1.00 75.25 192 ALA A C 1
ATOM 1453 O O . ALA A 1 192 ? 12.361 18.630 -12.642 1.00 75.25 192 ALA A O 1
ATOM 1454 N N . TYR A 1 193 ? 11.590 20.430 -11.574 1.00 77.00 193 TYR A N 1
ATOM 1455 C CA . TYR A 1 193 ? 10.653 20.786 -12.650 1.00 77.00 193 TYR A CA 1
ATOM 1456 C C . TYR A 1 193 ? 11.345 21.214 -13.948 1.00 77.00 193 TYR A C 1
ATOM 1458 O O . TYR A 1 193 ? 10.933 20.770 -15.022 1.00 77.00 193 TYR A O 1
ATOM 1466 N N . VAL A 1 194 ? 12.428 21.998 -13.871 1.00 81.31 194 VAL A N 1
ATOM 1467 C CA . VAL A 1 194 ? 13.280 22.310 -15.040 1.00 81.31 194 VAL A CA 1
ATOM 1468 C C . VAL A 1 194 ? 13.779 21.022 -15.689 1.00 81.31 194 VAL A C 1
ATOM 1470 O O . VAL A 1 194 ? 13.775 20.877 -16.912 1.00 81.31 194 VAL A O 1
ATOM 1473 N N . SER A 1 195 ? 14.154 20.061 -14.846 1.00 75.06 195 SER A N 1
ATOM 1474 C CA . SER A 1 195 ? 14.665 18.766 -15.272 1.00 75.06 195 SER A CA 1
ATOM 1475 C C . SER A 1 195 ? 13.629 17.929 -16.021 1.00 75.06 195 SER A C 1
ATOM 1477 O O . SER A 1 195 ? 13.956 17.276 -17.008 1.00 75.06 195 SER A O 1
ATOM 1479 N N . LEU A 1 196 ? 12.379 17.951 -15.556 1.00 70.44 196 LEU A N 1
ATOM 1480 C CA . LEU A 1 196 ? 11.275 17.163 -16.111 1.00 70.44 196 LEU A CA 1
ATOM 1481 C C . LEU A 1 196 ? 10.671 17.775 -17.378 1.00 70.44 196 LEU A C 1
ATOM 1483 O O . LEU A 1 196 ? 10.187 17.052 -18.251 1.00 70.44 196 LEU A O 1
ATOM 1487 N N . ALA A 1 197 ? 10.634 19.103 -17.456 1.00 77.06 197 ALA A N 1
ATOM 1488 C CA . ALA A 1 197 ? 9.934 19.815 -18.513 1.00 77.06 197 ALA A CA 1
ATOM 1489 C C . ALA A 1 197 ? 10.819 20.130 -19.730 1.00 77.06 197 ALA A C 1
ATOM 1491 O O . ALA A 1 197 ? 10.259 20.392 -20.793 1.00 77.06 197 ALA A O 1
ATOM 1492 N N . GLU A 1 198 ? 12.153 20.081 -19.583 1.00 77.62 198 GLU A N 1
ATOM 1493 C CA . GLU A 1 198 ? 13.226 20.355 -20.569 1.00 77.62 198 GLU A CA 1
ATOM 1494 C C . GLU A 1 198 ? 13.201 21.745 -21.242 1.00 77.62 198 GLU A C 1
ATOM 1496 O O . GLU A 1 198 ? 14.248 22.287 -21.590 1.00 77.62 198 GLU A O 1
ATOM 1501 N N . THR A 1 199 ? 12.027 22.349 -21.421 1.00 86.00 199 THR A N 1
ATOM 1502 C CA . THR A 1 199 ? 11.792 23.621 -22.117 1.00 86.00 199 THR A CA 1
ATOM 1503 C C . THR A 1 199 ? 11.444 24.770 -21.176 1.00 86.00 199 THR A C 1
ATOM 1505 O O . THR A 1 199 ? 11.068 25.836 -21.654 1.00 86.00 199 THR A O 1
ATOM 1508 N N . VAL A 1 200 ? 11.487 24.531 -19.868 1.00 84.69 200 VAL A N 1
ATOM 1509 C CA . VAL A 1 200 ? 11.074 25.475 -18.827 1.00 84.69 200 VAL A CA 1
ATOM 1510 C C . VAL A 1 200 ? 12.309 25.990 -18.101 1.00 84.69 200 VAL A C 1
ATOM 1512 O O . VAL A 1 200 ? 13.209 25.212 -17.785 1.00 84.69 200 VAL A O 1
ATOM 1515 N N . THR A 1 201 ? 12.369 27.294 -17.848 1.00 91.38 201 THR A N 1
ATOM 1516 C CA . THR A 1 201 ? 13.472 27.911 -17.101 1.00 91.38 201 THR A CA 1
ATOM 1517 C C . THR A 1 201 ? 13.297 27.735 -15.592 1.00 91.38 201 THR A C 1
ATOM 1519 O O . THR A 1 201 ? 12.211 27.446 -15.094 1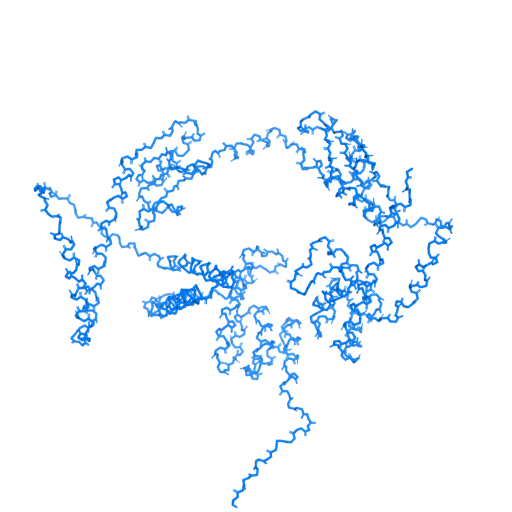.00 91.38 201 THR A O 1
ATOM 1522 N N . PHE A 1 202 ? 14.375 27.919 -14.830 1.00 88.81 202 PHE A N 1
ATOM 1523 C CA . PHE A 1 202 ? 14.310 27.861 -13.368 1.00 88.81 202 PHE A CA 1
ATOM 1524 C C . PHE A 1 202 ? 13.332 28.889 -12.786 1.00 88.81 202 PHE A C 1
ATOM 1526 O O . PHE A 1 202 ? 12.526 28.543 -11.926 1.00 88.81 202 PHE A O 1
ATOM 1533 N N . ASP A 1 203 ? 13.323 30.109 -13.326 1.00 88.62 203 ASP A N 1
ATOM 1534 C CA . ASP A 1 203 ? 12.384 31.161 -12.923 1.00 88.62 203 ASP A CA 1
ATOM 1535 C C . ASP A 1 203 ? 10.927 30.754 -13.185 1.00 88.62 203 ASP A C 1
ATOM 1537 O O . ASP A 1 203 ? 10.042 31.021 -12.374 1.00 88.62 203 ASP A O 1
ATOM 1541 N N . GLU A 1 204 ? 10.669 30.069 -14.302 1.00 90.31 204 GLU A N 1
ATOM 1542 C CA . GLU A 1 204 ? 9.339 29.567 -14.642 1.00 90.31 204 GLU A CA 1
ATOM 1543 C C . GLU A 1 204 ? 8.892 28.436 -13.701 1.00 90.31 204 GLU A C 1
ATOM 1545 O O . GLU A 1 204 ? 7.736 28.400 -13.276 1.00 90.31 204 GLU A O 1
ATOM 1550 N N . ALA A 1 205 ? 9.808 27.539 -13.331 1.00 87.25 205 ALA A N 1
ATOM 1551 C CA . ALA A 1 205 ? 9.554 26.475 -12.365 1.00 87.25 205 ALA A CA 1
ATOM 1552 C C . ALA A 1 205 ? 9.319 27.014 -10.943 1.00 87.25 205 ALA A C 1
ATOM 1554 O O . ALA A 1 205 ? 8.382 26.582 -10.272 1.00 87.25 205 ALA A O 1
ATOM 1555 N N . ILE A 1 206 ? 10.111 27.995 -10.499 1.00 88.62 206 ILE A N 1
ATOM 1556 C CA . ILE A 1 206 ? 9.899 28.687 -9.221 1.00 88.62 206 ILE A CA 1
ATOM 1557 C C . ILE A 1 206 ? 8.549 29.405 -9.218 1.00 88.62 206 ILE A C 1
ATOM 1559 O O . ILE A 1 206 ? 7.804 29.290 -8.249 1.00 88.62 206 ILE A O 1
ATOM 1563 N N . ALA A 1 207 ? 8.192 30.099 -10.301 1.00 86.38 207 ALA A N 1
ATOM 1564 C CA . ALA A 1 207 ? 6.888 30.744 -10.414 1.00 86.38 207 ALA A CA 1
ATOM 1565 C C . ALA A 1 207 ? 5.734 29.734 -10.327 1.00 86.38 207 ALA A C 1
ATOM 1567 O O . ALA A 1 207 ? 4.739 30.020 -9.672 1.00 86.38 207 ALA A O 1
ATOM 1568 N N . PHE A 1 208 ? 5.867 28.543 -10.920 1.00 89.38 208 PHE A N 1
ATOM 1569 C CA . PHE A 1 208 ? 4.865 27.479 -10.794 1.00 89.38 208 PHE A CA 1
ATOM 1570 C C . PHE A 1 208 ? 4.671 27.014 -9.345 1.00 89.38 208 PHE A C 1
ATOM 1572 O O . PHE A 1 208 ? 3.535 26.881 -8.898 1.00 89.38 208 PHE A O 1
ATOM 1579 N N . ILE A 1 209 ? 5.760 26.815 -8.600 1.00 86.31 209 ILE A N 1
ATOM 1580 C CA . ILE A 1 209 ? 5.680 26.433 -7.185 1.00 86.31 209 ILE A CA 1
ATOM 1581 C C . ILE A 1 209 ? 5.055 27.571 -6.372 1.00 86.31 209 ILE A C 1
ATOM 1583 O O . ILE A 1 209 ? 4.135 27.345 -5.591 1.00 86.31 209 ILE A O 1
ATOM 1587 N N . VAL A 1 210 ? 5.496 28.812 -6.599 1.00 86.25 210 VAL A N 1
ATOM 1588 C CA . VAL A 1 210 ? 4.960 29.996 -5.916 1.00 86.25 210 VAL A CA 1
ATOM 1589 C C . VAL A 1 210 ? 3.472 30.204 -6.206 1.00 86.25 210 VAL A C 1
ATOM 1591 O O . VAL A 1 210 ? 2.755 30.582 -5.290 1.00 86.25 210 VAL A O 1
ATOM 1594 N N . ASP A 1 211 ? 2.981 29.922 -7.416 1.00 86.62 211 ASP A N 1
ATOM 1595 C CA . ASP A 1 211 ? 1.543 29.950 -7.747 1.00 86.62 211 ASP A CA 1
ATOM 1596 C C . ASP A 1 211 ? 0.748 29.003 -6.831 1.00 86.62 211 ASP A C 1
ATOM 1598 O O . ASP A 1 211 ? -0.240 29.415 -6.229 1.00 86.62 211 ASP A O 1
ATOM 1602 N N . GLY A 1 212 ? 1.238 27.771 -6.636 1.00 83.81 212 GLY A N 1
ATOM 1603 C CA . GLY A 1 212 ? 0.630 26.802 -5.719 1.00 83.81 212 GLY A CA 1
ATOM 1604 C C . GLY A 1 212 ? 0.698 27.229 -4.249 1.00 83.81 212 GLY A C 1
ATOM 1605 O O . GLY A 1 212 ? -0.277 27.079 -3.521 1.00 83.81 212 GLY A O 1
ATOM 1606 N N . TYR A 1 213 ? 1.815 27.824 -3.820 1.00 80.06 213 TYR A N 1
ATOM 1607 C CA . TYR A 1 213 ? 1.935 28.386 -2.471 1.00 80.06 213 TYR A CA 1
ATOM 1608 C C . TYR A 1 213 ? 0.994 29.577 -2.264 1.00 80.06 213 TYR A C 1
ATOM 1610 O O . TYR A 1 213 ? 0.370 29.690 -1.214 1.00 80.06 213 TYR A O 1
ATOM 1618 N N . LEU A 1 214 ? 0.864 30.476 -3.243 1.00 77.06 214 LEU A N 1
ATOM 1619 C CA . LEU A 1 214 ? -0.013 31.643 -3.141 1.00 77.06 214 LEU A CA 1
ATOM 1620 C C . LEU A 1 214 ? -1.485 31.243 -3.031 1.00 77.06 214 LEU A C 1
ATOM 1622 O O . LEU A 1 214 ? -2.209 31.905 -2.292 1.00 77.06 214 LEU A O 1
ATOM 1626 N N . ASP A 1 215 ? -1.913 30.147 -3.661 1.00 73.81 215 ASP A N 1
ATOM 1627 C CA . ASP A 1 215 ? -3.263 29.595 -3.473 1.00 73.81 215 ASP A CA 1
ATOM 1628 C C . ASP A 1 215 ? -3.554 29.227 -2.003 1.00 73.81 215 ASP A C 1
ATOM 1630 O O . ASP A 1 215 ? -4.698 29.335 -1.556 1.00 73.81 215 ASP A O 1
ATOM 1634 N N . GLU A 1 216 ? -2.532 28.876 -1.213 1.00 67.25 216 GLU A N 1
ATOM 1635 C CA . GLU A 1 216 ? -2.665 28.638 0.232 1.00 67.25 216 GLU A CA 1
ATOM 1636 C C . GLU A 1 216 ? -2.717 29.941 1.060 1.00 67.25 216 GLU A C 1
ATOM 1638 O O . GLU A 1 216 ? -3.222 29.940 2.187 1.00 67.25 216 GLU A O 1
ATOM 1643 N N . PHE A 1 217 ? -2.222 31.062 0.514 1.00 64.69 217 PHE A N 1
ATOM 1644 C CA . PHE A 1 217 ? -2.115 32.364 1.197 1.00 64.69 217 PHE A CA 1
ATOM 1645 C C . PHE A 1 217 ? -3.128 33.424 0.738 1.00 64.69 217 PHE A C 1
ATOM 1647 O O . PHE A 1 217 ? -3.262 34.457 1.405 1.00 64.69 217 PHE A O 1
ATOM 1654 N N . ILE A 1 218 ? -3.846 33.200 -0.366 1.00 65.75 218 ILE A N 1
ATOM 1655 C CA . ILE A 1 218 ? -4.960 34.053 -0.786 1.00 65.75 218 ILE A CA 1
ATOM 1656 C C . ILE A 1 218 ? -6.081 33.888 0.234 1.00 65.75 218 ILE A C 1
ATOM 1658 O O . ILE A 1 218 ? -6.687 32.823 0.371 1.00 65.75 218 ILE A O 1
ATOM 1662 N N . GLU A 1 219 ? -6.393 34.959 0.964 1.00 50.88 219 GLU A N 1
ATOM 1663 C CA . GLU A 1 219 ? -7.546 34.898 1.835 1.00 50.88 219 GLU A CA 1
ATOM 1664 C C . GLU A 1 219 ? -8.824 34.810 1.012 1.00 50.88 219 GLU A C 1
ATOM 1666 O O . GLU A 1 219 ? -9.111 35.659 0.163 1.00 50.88 219 GLU A O 1
ATOM 1671 N N . LEU A 1 220 ? -9.652 33.821 1.345 1.00 53.81 220 LEU A N 1
ATOM 1672 C CA . LEU A 1 220 ? -11.033 33.781 0.895 1.00 53.81 220 LEU A CA 1
ATOM 1673 C C . LEU A 1 220 ? -11.705 35.144 1.186 1.00 53.81 220 LEU A C 1
ATOM 1675 O O . LEU A 1 220 ? -11.411 35.757 2.228 1.00 53.81 220 LEU A O 1
ATOM 1679 N N . PRO A 1 221 ? -12.597 35.625 0.290 1.00 60.84 221 PRO A N 1
ATOM 1680 C CA . PRO A 1 221 ? -13.285 36.904 0.445 1.00 60.84 221 PRO A CA 1
ATOM 1681 C C . PRO A 1 221 ? -13.837 37.071 1.858 1.00 60.84 221 PRO A C 1
ATOM 1683 O O . PRO A 1 221 ? -14.269 36.088 2.461 1.00 60.84 221 PRO A O 1
ATOM 1686 N N . ASP A 1 222 ? -13.867 38.299 2.379 1.00 51.16 222 ASP A N 1
ATOM 1687 C CA . ASP A 1 222 ? -14.292 38.566 3.762 1.00 51.16 222 ASP A CA 1
ATOM 1688 C C . ASP A 1 222 ? -15.664 37.948 4.084 1.00 51.16 222 ASP A C 1
ATOM 1690 O O . ASP A 1 222 ? -15.885 37.495 5.192 1.00 51.16 222 ASP A O 1
ATOM 1694 N N . THR A 1 223 ? -16.546 37.774 3.097 1.00 48.00 223 THR A N 1
ATOM 1695 C CA . THR A 1 223 ? -17.819 37.046 3.244 1.00 48.00 223 THR A CA 1
ATOM 1696 C C . THR A 1 223 ? -17.672 35.553 3.552 1.00 48.00 223 THR A C 1
ATOM 1698 O O . THR A 1 223 ? -18.454 34.996 4.320 1.00 48.00 223 THR A O 1
ATOM 1701 N N . VAL A 1 224 ? -16.687 34.884 2.958 1.00 49.47 224 VAL A N 1
ATOM 1702 C CA . VAL A 1 224 ? -16.373 33.469 3.195 1.00 49.47 224 VAL A CA 1
ATOM 1703 C C . VAL A 1 224 ? -15.566 33.321 4.481 1.00 49.47 224 VAL A C 1
ATOM 1705 O O . VAL A 1 224 ? -15.774 32.374 5.231 1.00 49.47 224 VAL A O 1
ATOM 1708 N N . ARG A 1 225 ? -14.698 34.286 4.786 1.00 46.19 225 ARG A N 1
ATOM 1709 C CA . ARG A 1 225 ? -13.970 34.333 6.052 1.00 46.19 225 ARG A CA 1
ATOM 1710 C C . ARG A 1 225 ? -14.870 34.646 7.232 1.00 46.19 225 ARG A C 1
ATOM 1712 O O . ARG A 1 225 ? -14.705 34.019 8.260 1.00 46.19 225 ARG A O 1
ATOM 1719 N N . ASP A 1 226 ? -15.830 35.546 7.105 1.00 49.06 226 ASP A N 1
ATOM 1720 C CA . ASP A 1 226 ? -16.820 35.805 8.147 1.00 49.06 226 ASP A CA 1
ATOM 1721 C C . ASP A 1 226 ? -17.683 34.562 8.369 1.00 49.06 226 ASP A C 1
ATOM 1723 O O . ASP A 1 226 ? -18.009 34.248 9.508 1.00 49.06 226 ASP A O 1
ATOM 1727 N N . ALA A 1 227 ? -17.971 33.787 7.317 1.00 50.66 227 ALA A N 1
ATOM 1728 C CA . ALA A 1 227 ? -18.637 32.494 7.443 1.00 50.66 227 ALA A CA 1
ATOM 1729 C C . ALA A 1 227 ? -17.748 31.432 8.118 1.00 50.66 227 ALA A C 1
ATOM 1731 O O . ALA A 1 227 ? -18.226 30.715 8.991 1.00 50.66 227 ALA A O 1
ATOM 1732 N N . ILE A 1 228 ? -16.460 31.347 7.767 1.00 47.41 228 ILE A N 1
ATOM 1733 C CA . ILE A 1 228 ? -15.517 30.382 8.352 1.00 47.41 228 ILE A CA 1
ATOM 1734 C C . ILE A 1 228 ? -15.151 30.778 9.782 1.00 47.41 228 ILE A C 1
ATOM 1736 O O . ILE A 1 228 ? -15.279 29.951 10.663 1.00 47.41 228 ILE A O 1
ATOM 1740 N N . ASN A 1 229 ? -14.795 32.030 10.058 1.00 45.50 229 ASN A N 1
ATOM 1741 C CA . ASN A 1 229 ? -14.511 32.550 11.397 1.00 45.50 229 ASN A CA 1
ATOM 1742 C C . ASN A 1 229 ? -15.761 32.568 12.284 1.00 45.50 229 ASN A C 1
ATOM 1744 O O . ASN A 1 229 ? -15.647 32.348 13.481 1.00 45.50 229 ASN A O 1
ATOM 1748 N N . SER A 1 230 ? -16.968 32.747 11.738 1.00 51.28 230 SER A N 1
ATOM 1749 C CA . SER A 1 230 ? -18.211 32.490 12.486 1.00 51.28 230 SER A CA 1
ATOM 1750 C C . SER A 1 230 ? -18.366 31.014 12.883 1.00 51.28 230 SER A C 1
ATOM 1752 O O . SER A 1 230 ? -19.169 30.712 13.771 1.00 51.28 230 SER A O 1
ATOM 1754 N N . VAL A 1 231 ? -17.643 30.104 12.227 1.00 49.62 231 VAL A N 1
ATOM 1755 C CA . VAL A 1 231 ? -17.634 28.659 12.489 1.00 49.62 231 VAL A CA 1
ATOM 1756 C C . VAL A 1 231 ? -16.420 28.247 13.341 1.00 49.62 231 VAL A C 1
ATOM 1758 O O . VAL A 1 231 ? -16.590 27.434 14.240 1.00 49.62 231 VAL A O 1
ATOM 1761 N N . THR A 1 232 ? -15.231 28.835 13.152 1.00 44.38 232 THR A N 1
ATOM 1762 C CA . THR A 1 232 ? -13.984 28.518 13.882 1.00 44.38 232 THR A CA 1
ATOM 1763 C C . THR A 1 232 ? -13.700 29.404 15.095 1.00 44.38 232 THR A C 1
ATOM 1765 O O . THR A 1 232 ? -12.978 28.971 15.984 1.00 44.38 232 THR A O 1
ATOM 1768 N N . ALA A 1 233 ? -14.263 30.614 15.194 1.00 46.12 233 ALA A N 1
ATOM 1769 C CA . ALA A 1 233 ? -14.179 31.443 16.407 1.00 46.12 233 ALA A CA 1
ATOM 1770 C C . ALA A 1 233 ? -15.269 31.103 17.438 1.00 46.12 233 ALA A C 1
ATOM 1772 O O . ALA A 1 233 ? -15.379 31.760 18.479 1.00 46.12 233 ALA A O 1
ATOM 1773 N N . GLN A 1 234 ? -16.081 30.074 17.181 1.00 53.34 234 GLN A N 1
ATOM 1774 C CA . GLN A 1 234 ? -16.834 29.450 18.255 1.00 53.34 234 GLN A CA 1
ATOM 1775 C C . GLN A 1 234 ? -15.809 28.763 19.150 1.00 53.34 234 GLN A C 1
ATOM 1777 O O . GLN A 1 234 ? -15.186 27.796 18.727 1.00 53.34 234 GLN A O 1
ATOM 1782 N N . LYS A 1 235 ? -15.614 29.295 20.367 1.00 62.50 235 LYS A N 1
ATOM 1783 C CA . LYS A 1 235 ? -14.946 28.583 21.465 1.00 62.50 235 LYS A CA 1
ATOM 1784 C C . LYS A 1 235 ? -15.315 27.109 21.360 1.00 62.50 235 LYS A C 1
ATOM 1786 O O . LYS A 1 235 ? -16.509 26.821 21.215 1.00 62.50 235 LYS A O 1
ATOM 1791 N N . SER A 1 236 ? -14.329 26.221 21.424 1.00 81.12 236 SER A N 1
ATOM 1792 C CA . SER A 1 236 ? -14.542 24.776 21.370 1.00 81.12 236 SER A CA 1
ATOM 1793 C C . SER A 1 236 ? -15.290 24.340 22.634 1.00 81.12 236 SER A C 1
ATOM 1795 O O . SER A 1 236 ? -14.706 23.843 23.589 1.00 81.12 236 SER A O 1
ATOM 1797 N N . LEU A 1 237 ? -16.591 24.625 22.685 1.00 86.94 237 LEU A N 1
ATOM 1798 C CA . LEU A 1 237 ? -17.469 24.311 23.795 1.00 86.94 237 LEU A CA 1
ATOM 1799 C C . LEU A 1 237 ? -18.218 23.036 23.452 1.00 86.94 237 LEU A C 1
ATOM 1801 O O . LEU A 1 237 ? -18.939 22.972 22.452 1.00 86.94 237 LEU A O 1
ATOM 1805 N N . VAL A 1 238 ? -18.101 22.038 24.310 1.00 90.31 238 VAL A N 1
ATOM 1806 C CA . VAL A 1 238 ? -18.845 20.785 24.186 1.00 90.31 238 VAL A CA 1
ATOM 1807 C C . VAL A 1 238 ? -19.788 20.644 25.369 1.00 90.31 238 VAL A C 1
ATOM 1809 O O . VAL A 1 238 ? -19.505 21.130 26.460 1.00 90.31 238 VAL A O 1
ATOM 1812 N N . VAL A 1 239 ? -20.954 20.044 25.139 1.00 90.06 239 VAL A N 1
ATOM 1813 C CA . VAL A 1 239 ? -21.850 19.660 26.232 1.00 90.06 239 VAL A CA 1
ATOM 1814 C C . VAL A 1 239 ? -21.505 18.231 26.589 1.00 90.06 239 VAL A C 1
ATOM 1816 O O . VAL A 1 239 ? -21.778 17.327 25.801 1.00 90.06 239 VAL A O 1
ATOM 1819 N N . ASP A 1 240 ? -20.895 18.062 27.751 1.00 88.88 240 ASP A N 1
ATOM 1820 C CA . ASP A 1 240 ? -20.459 16.777 28.261 1.00 88.88 240 ASP A CA 1
ATOM 1821 C C . ASP A 1 240 ? -21.463 16.233 29.285 1.00 88.88 240 ASP A C 1
ATOM 1823 O O . ASP A 1 240 ? -22.070 16.996 30.037 1.00 88.88 240 ASP A O 1
ATOM 1827 N N . GLY A 1 241 ? -21.677 14.923 29.273 1.00 88.56 241 GLY A N 1
ATOM 1828 C CA . GLY A 1 241 ? -22.469 14.185 30.255 1.00 88.56 241 GLY A CA 1
ATOM 1829 C C . GLY A 1 241 ? -21.553 13.374 31.164 1.00 88.56 241 GLY A C 1
ATOM 1830 O O . GLY A 1 241 ? -20.333 13.416 31.025 1.00 88.56 241 GLY A O 1
ATOM 1831 N N . THR A 1 242 ? -22.128 12.632 32.103 1.00 84.88 242 THR A N 1
ATOM 1832 C CA . THR A 1 242 ? -21.352 11.686 32.910 1.00 84.88 242 THR A CA 1
ATOM 1833 C C . THR A 1 242 ? -21.471 10.257 32.391 1.00 84.88 242 THR A C 1
ATOM 1835 O O . THR A 1 242 ? -22.555 9.822 31.995 1.00 84.88 242 THR A O 1
ATOM 1838 N N . ASP A 1 243 ? -20.386 9.498 32.490 1.00 82.31 243 ASP A N 1
ATOM 1839 C CA . ASP A 1 243 ? -20.394 8.049 32.321 1.00 82.31 243 ASP A CA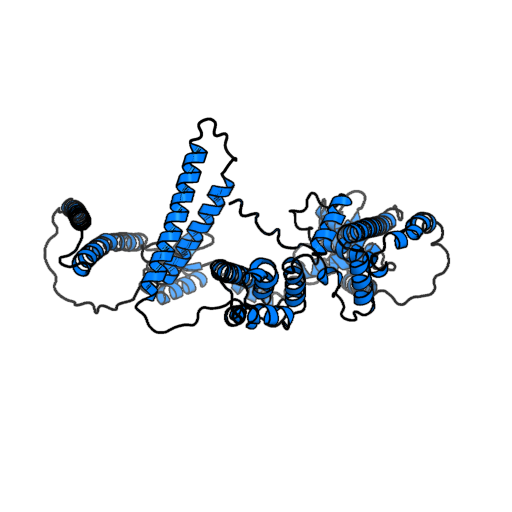 1
ATOM 1840 C C . ASP A 1 243 ? -21.115 7.347 33.493 1.00 82.31 243 ASP A C 1
ATOM 1842 O O . ASP A 1 243 ? -21.563 7.958 34.470 1.00 82.31 243 ASP A O 1
ATOM 1846 N N . GLN A 1 244 ? -21.185 6.017 33.431 1.00 78.19 244 GLN A N 1
ATOM 1847 C CA . GLN A 1 244 ? -21.746 5.161 34.486 1.00 78.19 244 GLN A CA 1
ATOM 1848 C C . GLN A 1 244 ? -21.006 5.228 35.842 1.00 78.19 244 GLN A C 1
ATOM 1850 O O . GLN A 1 244 ? -21.473 4.655 36.828 1.00 78.19 244 GLN A O 1
ATOM 1855 N N . HIS A 1 245 ? -19.843 5.880 35.900 1.00 76.19 245 HIS A N 1
ATOM 1856 C CA . HIS A 1 245 ? -19.033 6.077 37.101 1.00 76.19 245 HIS A CA 1
ATOM 1857 C C . HIS A 1 245 ? -19.127 7.515 37.644 1.00 76.19 245 HIS A C 1
ATOM 1859 O O . HIS A 1 245 ? -18.513 7.818 38.672 1.00 76.19 245 HIS A O 1
ATOM 1865 N N . GLY A 1 246 ? -19.908 8.386 36.996 1.00 78.88 246 GLY A N 1
ATOM 1866 C CA . GLY A 1 246 ? -20.057 9.791 37.363 1.00 78.88 246 GLY A CA 1
ATOM 1867 C C . GLY A 1 246 ? -18.910 10.687 36.878 1.00 78.88 246 GLY A C 1
ATOM 1868 O O . GLY A 1 246 ? -18.779 11.811 37.373 1.00 78.88 246 GLY A O 1
ATOM 1869 N N . ASN A 1 247 ? -18.067 10.216 35.953 1.00 82.19 247 ASN A N 1
ATOM 1870 C CA . ASN A 1 247 ? -16.990 11.005 35.352 1.00 82.19 247 ASN A CA 1
ATOM 1871 C C . ASN A 1 247 ? -17.470 11.670 34.061 1.00 82.19 247 ASN A C 1
ATOM 1873 O O . ASN A 1 247 ? -18.208 11.067 33.293 1.00 82.19 247 ASN A O 1
ATOM 1877 N N . PHE A 1 248 ? -17.011 12.892 33.798 1.00 82.81 248 PHE A N 1
ATOM 1878 C CA . PHE A 1 248 ? -17.221 13.553 32.509 1.00 82.81 248 PHE A CA 1
ATOM 1879 C C . PHE A 1 248 ? -16.350 12.864 31.451 1.00 82.81 248 PHE A C 1
ATOM 1881 O O . PHE A 1 248 ? -15.124 12.892 31.568 1.00 82.81 248 PHE A O 1
ATOM 1888 N N . ALA A 1 249 ? -16.980 12.156 30.511 1.00 73.00 249 ALA A N 1
ATOM 1889 C CA . ALA A 1 249 ? -16.310 11.218 29.601 1.00 73.00 249 ALA A CA 1
ATOM 1890 C C . ALA A 1 249 ? -16.482 11.564 28.112 1.00 73.00 249 ALA A C 1
ATOM 1892 O O . ALA A 1 249 ? -15.998 10.835 27.248 1.00 73.00 249 ALA A O 1
ATOM 1893 N N . GLY A 1 250 ? -17.159 12.663 27.786 1.00 70.38 250 GLY A N 1
ATOM 1894 C CA . GLY A 1 250 ? -17.404 13.103 26.414 1.00 70.38 250 GLY A CA 1
ATOM 1895 C C . GLY A 1 250 ? -18.530 12.364 25.686 1.00 70.38 250 GLY A C 1
ATOM 1896 O O . GLY A 1 250 ? -18.845 12.737 24.556 1.00 70.38 250 GLY A O 1
ATOM 1897 N N . ASP A 1 251 ? -19.149 11.341 26.286 1.00 73.19 251 ASP A N 1
ATOM 1898 C CA . ASP A 1 251 ? -20.206 10.542 25.641 1.00 73.19 251 ASP A CA 1
ATOM 1899 C C . ASP A 1 251 ? -21.544 11.305 25.530 1.00 73.19 251 ASP A C 1
ATOM 1901 O O . ASP A 1 251 ? -22.345 11.093 24.612 1.00 73.19 251 ASP A O 1
ATOM 1905 N N . GLY A 1 252 ? -21.761 12.285 26.415 1.00 75.31 252 GLY A N 1
ATOM 1906 C CA . GLY A 1 252 ? -22.954 13.121 26.437 1.00 75.31 252 GLY A CA 1
ATOM 1907 C C . GLY A 1 252 ? -24.246 12.337 26.683 1.00 75.31 252 GLY A C 1
ATOM 1908 O O . GLY A 1 252 ? -25.299 12.770 26.194 1.00 75.31 252 GLY A O 1
ATOM 1909 N N . GLU A 1 253 ? -24.193 11.205 27.392 1.00 80.25 253 GLU A N 1
ATOM 1910 C CA . GLU A 1 253 ? -25.354 10.319 27.541 1.00 80.25 253 GLU A CA 1
ATOM 1911 C C . GLU A 1 253 ? -26.173 10.580 28.810 1.00 80.25 253 GLU A C 1
ATOM 1913 O O . GLU A 1 253 ? -27.404 10.655 28.734 1.00 80.25 253 GLU A O 1
ATOM 1918 N N . ASN A 1 254 ? -25.528 10.780 29.967 1.00 89.75 254 ASN A N 1
ATOM 1919 C CA . ASN A 1 254 ? -26.235 10.886 31.248 1.00 89.75 254 ASN A CA 1
ATOM 1920 C C . ASN A 1 254 ? -26.069 12.248 31.925 1.00 89.75 254 ASN A C 1
ATOM 1922 O O . ASN A 1 254 ? -25.042 12.915 31.823 1.00 89.75 254 ASN A O 1
ATOM 1926 N N . ALA A 1 255 ? -27.114 12.644 32.653 1.00 91.31 255 ALA A N 1
ATOM 1927 C CA . ALA A 1 255 ? -27.069 13.798 33.537 1.00 91.31 255 ALA A CA 1
ATOM 1928 C C . ALA A 1 255 ? -26.241 13.480 34.802 1.00 91.31 255 ALA A C 1
ATOM 1930 O O . ALA A 1 255 ? -26.323 12.355 35.299 1.00 91.31 255 ALA A O 1
ATOM 1931 N N . PRO A 1 256 ? -25.563 14.477 35.397 1.00 93.88 256 PRO A N 1
ATOM 1932 C CA . PRO A 1 256 ? -25.613 15.893 35.034 1.00 93.88 256 PRO A CA 1
ATOM 1933 C C . PRO A 1 256 ? -24.797 16.236 33.783 1.00 93.88 256 PRO A C 1
ATOM 1935 O O . PRO A 1 256 ? -23.703 15.724 33.588 1.00 93.88 256 PRO A O 1
ATOM 1938 N N . PHE A 1 257 ? -25.305 17.168 32.976 1.00 95.12 257 PHE A N 1
ATOM 1939 C CA . PHE A 1 257 ? -24.564 17.712 31.837 1.00 95.12 257 PHE A CA 1
ATOM 1940 C C . PHE A 1 257 ? -23.797 18.978 32.233 1.00 95.12 257 PHE A C 1
ATOM 1942 O O . PHE A 1 257 ? -24.281 19.764 33.047 1.00 95.12 257 PHE A O 1
ATOM 1949 N N . ALA A 1 258 ? -22.640 19.222 31.633 1.00 96.19 258 ALA A N 1
ATOM 1950 C CA . ALA A 1 258 ? -21.852 20.439 31.797 1.00 96.19 258 ALA A CA 1
ATOM 1951 C C . ALA A 1 258 ? -21.397 20.972 30.431 1.00 96.19 258 ALA A C 1
ATOM 1953 O O . ALA A 1 258 ? -21.303 20.226 29.465 1.00 96.19 258 ALA A O 1
ATOM 1954 N N . VAL A 1 259 ? -21.139 22.274 30.325 1.00 95.44 259 VAL A N 1
ATOM 1955 C CA . VAL A 1 259 ? -20.450 22.856 29.167 1.00 95.44 259 VAL A CA 1
ATOM 1956 C C . VAL A 1 259 ? -18.961 22.865 29.483 1.00 95.44 259 VAL A C 1
ATOM 1958 O O . VAL A 1 259 ? -18.550 23.558 30.415 1.00 95.44 259 VAL A O 1
ATOM 1961 N N . PHE A 1 260 ? -18.175 22.124 28.713 1.00 94.00 260 PHE A N 1
ATOM 1962 C CA . PHE A 1 260 ? -16.725 22.026 28.823 1.00 94.00 260 PHE A CA 1
ATOM 1963 C C . PHE A 1 260 ? -16.056 22.907 27.769 1.00 94.00 260 PHE A C 1
ATOM 1965 O O . PHE A 1 260 ? -16.423 22.869 26.594 1.00 94.00 260 PHE A O 1
ATOM 1972 N N . ASP A 1 261 ? -15.095 23.719 28.197 1.00 93.56 261 ASP A N 1
ATOM 1973 C CA . ASP A 1 261 ? -14.253 24.538 27.331 1.00 93.56 261 ASP A CA 1
ATOM 1974 C C . ASP A 1 261 ? -12.990 23.740 26.987 1.00 93.56 261 ASP A C 1
ATOM 1976 O O . ASP A 1 261 ? -12.108 23.566 27.829 1.00 93.56 261 ASP A O 1
ATOM 1980 N N . VAL A 1 262 ? -12.926 23.216 25.757 1.00 88.06 262 VAL A N 1
ATOM 1981 C CA . VAL A 1 262 ? -11.836 22.342 25.290 1.00 88.06 262 VAL A CA 1
ATOM 1982 C C . VAL A 1 262 ? -10.495 23.068 25.309 1.00 88.06 262 VAL A C 1
ATOM 1984 O O . VAL A 1 262 ? -9.477 22.452 25.620 1.00 88.06 262 VAL A O 1
ATOM 1987 N N . ASP A 1 263 ? -10.476 24.374 25.051 1.00 86.38 263 ASP A N 1
ATOM 1988 C CA . ASP A 1 263 ? -9.232 25.145 25.030 1.00 86.38 263 ASP A CA 1
ATOM 1989 C C . ASP A 1 263 ? -8.687 25.351 26.451 1.00 86.38 263 ASP A C 1
ATOM 1991 O O . ASP A 1 263 ? -7.475 25.374 26.670 1.00 86.38 263 ASP A O 1
ATOM 1995 N N . ARG A 1 264 ? -9.582 25.479 27.438 1.00 90.00 264 ARG A N 1
ATOM 1996 C CA . ARG A 1 264 ? -9.220 25.645 28.856 1.00 90.00 264 ARG A CA 1
ATOM 1997 C C . ARG A 1 264 ? -9.102 24.339 29.627 1.00 90.00 264 ARG A C 1
ATOM 1999 O O . ARG A 1 264 ? -8.594 24.356 30.744 1.00 90.00 264 ARG A O 1
ATOM 2006 N N . GLN A 1 265 ? -9.570 23.239 29.044 1.00 89.94 265 GLN A N 1
ATOM 2007 C CA . GLN A 1 265 ? -9.665 21.934 29.692 1.00 89.94 265 GLN A CA 1
ATOM 2008 C C . GLN A 1 265 ? -10.458 21.993 31.017 1.00 89.94 265 GLN A C 1
ATOM 2010 O O . GLN A 1 265 ? -10.087 21.356 32.003 1.00 89.94 265 GLN A O 1
ATOM 2015 N N . GLU A 1 266 ? -11.549 22.772 31.062 1.00 93.50 266 GLU A N 1
ATOM 2016 C CA . GLU A 1 266 ? -12.369 22.942 32.271 1.00 93.50 266 GLU A CA 1
ATOM 2017 C C . GLU A 1 266 ? -13.880 22.989 31.979 1.00 93.50 266 GLU A C 1
ATOM 2019 O O . GLU A 1 266 ? -14.328 23.490 30.946 1.00 93.50 266 GLU A O 1
ATOM 2024 N N . ASN A 1 267 ? -14.690 22.510 32.929 1.00 94.06 267 ASN A N 1
ATOM 2025 C CA . ASN A 1 267 ? -16.136 22.740 32.920 1.00 94.06 267 ASN A CA 1
ATOM 2026 C C . ASN A 1 267 ? -16.414 24.210 33.251 1.00 94.06 267 ASN A C 1
ATOM 2028 O O . ASN A 1 267 ? -15.997 24.689 34.300 1.00 94.06 267 ASN A O 1
ATOM 2032 N N . ILE A 1 268 ? -17.150 24.915 32.393 1.00 95.69 268 ILE A N 1
ATOM 2033 C CA . ILE A 1 268 ? -17.460 26.344 32.555 1.00 95.69 268 ILE A CA 1
ATOM 2034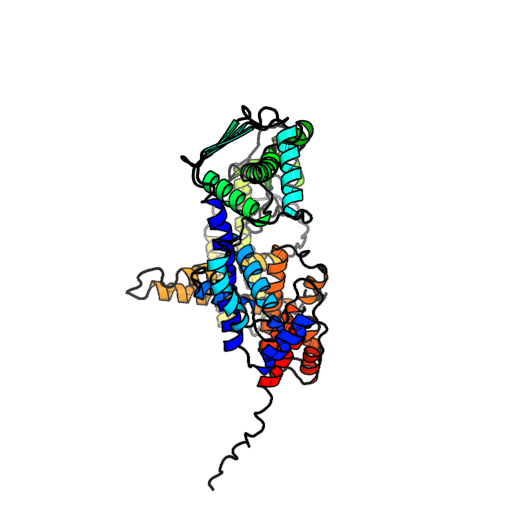 C C . ILE A 1 268 ? -18.938 26.614 32.865 1.00 95.69 268 ILE A C 1
ATOM 2036 O O . ILE A 1 268 ? -19.272 27.692 33.348 1.00 95.69 268 ILE A O 1
ATOM 2040 N N . ALA A 1 269 ? -19.853 25.670 32.623 1.00 96.88 269 ALA A N 1
ATOM 2041 C CA . ALA A 1 269 ? -21.251 25.816 33.038 1.00 96.88 269 ALA A CA 1
ATOM 2042 C C . ALA A 1 269 ? -21.910 24.475 33.379 1.00 96.88 269 ALA A C 1
ATOM 2044 O O . ALA A 1 269 ? -21.538 23.453 32.815 1.00 96.88 269 ALA A O 1
ATOM 2045 N N . GLY A 1 270 ? -22.904 24.477 34.268 1.00 96.75 270 GLY A N 1
ATOM 2046 C CA . GLY A 1 270 ? -23.598 23.271 34.748 1.00 96.75 270 GLY A CA 1
ATOM 2047 C C . GLY A 1 270 ? -23.569 23.152 36.277 1.00 96.75 270 GLY A C 1
ATOM 2048 O O . GLY A 1 270 ? -23.066 24.063 36.932 1.00 96.75 270 GLY A O 1
ATOM 2049 N N . PRO A 1 271 ? -24.100 22.066 36.868 1.00 96.25 271 PRO A N 1
ATOM 2050 C CA . PRO A 1 271 ? -24.729 20.928 36.200 1.00 96.25 271 PRO A CA 1
ATOM 2051 C C . PRO A 1 271 ? -26.109 21.264 35.616 1.00 96.25 271 PRO A C 1
ATOM 2053 O O . PRO A 1 271 ? -26.893 22.001 36.210 1.00 96.25 271 PRO A O 1
ATOM 2056 N N . PHE A 1 272 ? -26.442 20.658 34.479 1.00 96.31 272 PHE A N 1
ATOM 2057 C CA . PHE A 1 272 ? -27.761 20.709 33.854 1.00 96.31 272 PHE A CA 1
ATOM 2058 C C . PHE A 1 272 ? -28.458 19.352 33.966 1.00 96.31 272 PHE A C 1
ATOM 2060 O O . PHE A 1 272 ? -27.836 18.303 33.810 1.00 96.31 272 PHE A O 1
ATOM 2067 N N . GLY A 1 273 ? -29.771 19.368 34.204 1.00 93.50 273 GLY A N 1
ATOM 2068 C CA . GLY A 1 273 ? -30.568 18.141 34.303 1.00 93.50 273 GLY A CA 1
ATOM 2069 C C . GLY A 1 273 ? -30.830 17.461 32.956 1.00 93.50 273 GLY A C 1
ATOM 2070 O O . GLY A 1 273 ? -31.164 16.280 32.929 1.00 93.50 273 GLY A O 1
ATOM 2071 N N . THR A 1 274 ? -30.687 18.185 31.840 1.00 93.88 274 THR A N 1
ATOM 2072 C CA . THR A 1 274 ? -30.900 17.656 30.486 1.00 93.88 274 THR A CA 1
ATOM 2073 C C . THR A 1 274 ? -29.830 18.157 29.517 1.00 93.88 274 THR A C 1
ATOM 2075 O O . THR A 1 274 ? -29.328 19.276 29.656 1.00 93.88 274 THR A O 1
ATOM 2078 N N . ARG A 1 275 ? -29.512 17.357 28.487 1.00 93.44 275 ARG A N 1
ATOM 2079 C CA . ARG A 1 275 ? -28.569 17.750 27.425 1.00 93.44 275 ARG A CA 1
ATOM 2080 C C . ARG A 1 275 ? -29.045 19.001 26.691 1.00 93.44 275 ARG A C 1
ATOM 2082 O O . ARG A 1 275 ? -28.240 19.849 26.331 1.00 93.44 275 ARG A O 1
ATOM 2089 N N . GLN A 1 276 ? -30.362 19.145 26.521 1.00 94.25 276 GLN A N 1
ATOM 2090 C CA . GLN A 1 276 ? -30.973 20.314 25.891 1.00 94.25 276 GLN A CA 1
ATOM 2091 C C . GLN A 1 276 ? -30.703 21.606 26.678 1.00 94.25 276 GLN A C 1
ATOM 2093 O O . GLN A 1 276 ? -30.449 22.646 26.070 1.00 94.25 276 GLN A O 1
ATOM 2098 N N . ASP A 1 277 ? -30.720 21.548 28.011 1.00 95.38 277 ASP A N 1
ATOM 2099 C CA . ASP A 1 277 ? -30.381 22.696 28.856 1.00 95.38 277 ASP A CA 1
ATOM 2100 C C . ASP A 1 277 ? -28.889 23.046 28.760 1.00 95.38 277 ASP A C 1
ATOM 2102 O O . ASP A 1 277 ? -28.550 24.226 28.650 1.00 95.38 277 ASP A O 1
ATOM 2106 N N . GLY A 1 278 ? -28.010 22.037 28.702 1.00 94.81 278 GLY A N 1
ATOM 2107 C CA . GLY A 1 278 ? -26.578 22.231 28.444 1.00 94.81 278 GLY A CA 1
ATOM 2108 C C . GLY A 1 278 ? -26.300 22.852 27.072 1.00 94.81 278 GLY A C 1
ATOM 2109 O O . GLY A 1 278 ? -25.535 23.806 26.964 1.00 94.81 278 GLY A O 1
ATOM 2110 N N . GLU A 1 279 ? -26.991 22.397 26.027 1.00 94.12 279 GLU A N 1
ATOM 2111 C CA . GLU A 1 279 ? -26.889 22.935 24.661 1.00 94.12 279 GLU A CA 1
ATOM 2112 C C . GLU A 1 279 ? -27.408 24.374 24.555 1.00 94.12 279 GLU A C 1
ATOM 2114 O O . GLU A 1 279 ? -26.819 25.233 23.885 1.00 94.12 279 GLU A O 1
ATOM 2119 N N . LYS A 1 280 ? -28.489 24.678 25.278 1.00 95.81 280 LYS A N 1
ATOM 2120 C CA . LYS A 1 280 ? -29.011 26.040 25.402 1.00 95.81 280 LYS A CA 1
ATOM 2121 C C . LYS A 1 280 ? -28.015 26.952 26.119 1.00 95.81 280 LYS A C 1
ATOM 2123 O O . LYS A 1 280 ? -27.812 28.082 25.676 1.00 95.81 280 LYS A O 1
ATOM 2128 N N . ALA A 1 281 ? -27.379 26.471 27.188 1.00 95.00 281 ALA A N 1
ATOM 2129 C CA . ALA A 1 281 ? -26.338 27.209 27.896 1.00 95.00 281 ALA A CA 1
ATOM 2130 C C . ALA A 1 281 ? -25.093 27.421 27.021 1.00 95.00 281 ALA A C 1
ATOM 2132 O O . ALA A 1 281 ? -24.613 28.549 26.933 1.00 95.00 281 ALA A O 1
ATOM 2133 N N . ARG A 1 282 ? -24.633 26.393 26.291 1.00 94.69 282 ARG A N 1
ATOM 2134 C CA . ARG A 1 282 ? -23.546 26.506 25.304 1.00 94.69 282 ARG A CA 1
ATOM 2135 C C . ARG A 1 282 ? -23.843 27.600 24.283 1.00 94.69 282 ARG A C 1
ATOM 2137 O O . ARG A 1 282 ? -23.032 28.499 24.086 1.00 94.69 282 ARG A O 1
ATOM 2144 N N . SER A 1 283 ? -25.028 27.551 23.674 1.00 92.31 283 SER A N 1
ATOM 2145 C CA . SER A 1 283 ? -25.463 28.531 22.672 1.00 92.31 283 SER A CA 1
ATOM 2146 C C . SER A 1 283 ? -25.504 29.953 23.242 1.00 92.31 283 SER A C 1
ATOM 2148 O O . SER A 1 283 ? -25.100 30.900 22.573 1.00 92.31 283 SER A O 1
ATOM 2150 N N . ALA A 1 284 ? -25.943 30.113 24.495 1.00 94.12 284 ALA A N 1
ATOM 2151 C CA . ALA A 1 284 ? -25.939 31.405 25.175 1.00 94.12 284 ALA A CA 1
ATOM 2152 C C . ALA A 1 284 ? -24.513 31.923 25.439 1.00 94.12 284 ALA A C 1
ATOM 2154 O O . ALA A 1 284 ? -24.255 33.107 25.226 1.00 94.12 284 ALA A O 1
ATOM 2155 N N . ILE A 1 285 ? -23.581 31.056 25.852 1.00 93.94 285 ILE A N 1
ATOM 2156 C CA . ILE A 1 285 ? -22.173 31.420 26.087 1.00 93.94 285 ILE A CA 1
ATOM 2157 C C . ILE A 1 285 ? -21.489 31.821 24.774 1.00 93.94 285 ILE A C 1
ATOM 2159 O O . ILE A 1 285 ? -20.774 32.824 24.740 1.00 93.94 285 ILE A O 1
ATOM 2163 N N . LEU A 1 286 ? -21.751 31.097 23.679 1.00 88.56 286 LEU A N 1
ATOM 2164 C CA . LEU A 1 286 ? -21.278 31.462 22.336 1.00 88.56 286 LEU A CA 1
ATOM 2165 C C . LEU A 1 286 ? -21.855 32.807 21.866 1.00 88.56 286 LEU A C 1
ATOM 2167 O O . LEU A 1 286 ? -21.169 33.565 21.189 1.00 88.56 286 LEU A O 1
ATOM 2171 N N . ALA A 1 287 ? -23.076 33.147 22.288 1.00 90.44 287 ALA A N 1
ATOM 2172 C CA . ALA A 1 287 ? -23.698 34.450 22.053 1.00 90.44 287 ALA A CA 1
ATOM 2173 C C . ALA A 1 287 ? -23.234 35.561 23.027 1.00 90.44 287 ALA A C 1
ATOM 2175 O O . ALA A 1 287 ? -23.775 36.667 22.993 1.00 90.44 287 ALA A O 1
ATOM 2176 N N . GLY A 1 288 ? -22.249 35.295 23.894 1.00 92.50 288 GLY A N 1
ATOM 2177 C CA . GLY A 1 288 ? -21.647 36.282 24.799 1.00 92.50 288 GLY A CA 1
ATOM 2178 C C . GLY A 1 288 ? -22.219 36.321 26.221 1.00 92.50 288 GLY A C 1
ATOM 2179 O O . GLY A 1 288 ? -21.857 37.214 26.989 1.00 92.50 288 GLY A O 1
ATOM 2180 N N . ALA A 1 289 ? -23.089 35.382 26.606 1.00 94.88 289 ALA A N 1
ATOM 2181 C CA . ALA A 1 289 ? -23.511 35.250 28.000 1.00 94.88 289 ALA A CA 1
ATOM 2182 C C . ALA A 1 289 ? -22.344 34.768 28.891 1.00 94.88 289 ALA A C 1
ATOM 2184 O O . ALA A 1 289 ? -21.503 33.985 28.438 1.00 94.88 289 ALA A O 1
ATOM 2185 N N . PRO A 1 290 ? -22.272 35.199 30.164 1.00 94.25 290 PRO A N 1
ATOM 2186 C CA . PRO A 1 290 ? -21.255 34.701 31.081 1.00 94.25 290 PRO A CA 1
ATOM 2187 C C . PRO A 1 290 ? -21.473 33.205 31.397 1.00 94.25 290 PRO A C 1
ATOM 2189 O O . PRO A 1 290 ? -22.622 32.784 31.559 1.00 94.25 290 PRO A O 1
ATOM 2192 N N . PRO A 1 291 ? -20.398 32.403 31.516 1.00 94.81 291 PRO A N 1
ATOM 2193 C CA . PRO A 1 291 ? -20.483 31.021 31.986 1.00 94.81 291 PRO A CA 1
ATOM 2194 C C . PRO A 1 291 ? -21.022 30.952 33.425 1.00 94.81 291 PRO A C 1
ATOM 2196 O O . PRO A 1 291 ? -20.690 31.798 34.256 1.00 94.81 291 PRO A O 1
ATOM 2199 N N . MET A 1 292 ? -21.864 29.958 33.720 1.00 95.25 292 MET A N 1
ATOM 2200 C CA . MET A 1 292 ? -22.493 29.761 35.033 1.00 95.25 292 MET A CA 1
ATOM 2201 C C . MET A 1 292 ? -22.272 28.326 35.518 1.00 95.25 292 MET A C 1
ATOM 2203 O O . MET A 1 292 ? -23.078 27.437 35.233 1.00 95.25 292 MET A O 1
ATOM 2207 N N . LEU A 1 293 ? -21.167 28.106 36.229 1.00 96.62 293 LEU A N 1
ATOM 2208 C CA . LEU A 1 293 ? -20.847 26.836 36.877 1.00 96.62 293 LEU A CA 1
ATOM 2209 C C . LEU A 1 293 ? -21.260 26.877 38.353 1.00 96.62 293 LEU A C 1
ATOM 2211 O O . LEU A 1 293 ? -20.780 27.719 39.111 1.00 96.62 293 LEU A O 1
ATOM 2215 N N . ASP A 1 294 ? -22.115 25.949 38.763 1.00 96.25 294 ASP A N 1
ATOM 2216 C CA . ASP A 1 294 ? -22.394 25.640 40.162 1.00 96.25 294 ASP A CA 1
ATOM 2217 C C . ASP A 1 294 ? -21.533 24.441 40.577 1.00 96.25 294 ASP A C 1
ATOM 2219 O O . ASP A 1 294 ? -21.937 23.276 40.509 1.00 96.25 294 ASP A O 1
ATOM 2223 N N . SER A 1 295 ? -20.289 24.739 40.958 1.00 92.00 295 SER A N 1
ATOM 2224 C CA . SER A 1 295 ? -19.301 23.724 41.329 1.00 92.00 295 SER A CA 1
ATOM 2225 C C . SER A 1 295 ? -19.737 22.891 42.537 1.00 92.00 295 SER A C 1
ATOM 2227 O O . SER A 1 295 ? -19.399 21.711 42.609 1.00 92.00 295 SER A O 1
ATOM 2229 N N . GLU A 1 296 ? -20.495 23.470 43.476 1.00 92.50 296 GLU A N 1
ATOM 2230 C CA . GLU A 1 296 ? -20.991 22.747 44.653 1.00 92.50 296 GLU A CA 1
ATOM 2231 C C . GLU A 1 296 ? -22.048 21.715 44.254 1.00 92.50 296 GLU A C 1
ATOM 2233 O O . GLU A 1 296 ? -21.964 20.556 44.669 1.00 92.50 296 GLU A O 1
ATOM 2238 N N . ALA A 1 297 ? -22.998 22.092 43.392 1.00 90.75 297 ALA A N 1
ATOM 2239 C CA . ALA A 1 297 ? -23.980 21.155 42.858 1.00 90.75 297 ALA A CA 1
ATOM 2240 C C . ALA A 1 297 ? -23.318 20.057 42.010 1.00 90.75 297 ALA A C 1
ATOM 2242 O O . ALA A 1 297 ? -23.680 18.886 42.141 1.00 90.75 297 ALA A O 1
ATOM 2243 N N . LEU A 1 298 ? -22.325 20.401 41.181 1.00 89.44 298 LEU A N 1
ATOM 2244 C CA . LEU A 1 298 ? -21.593 19.432 40.356 1.00 89.44 298 LEU A CA 1
ATOM 2245 C C . LEU A 1 298 ? -20.878 18.376 41.219 1.00 89.44 298 LEU A C 1
ATOM 2247 O O . LEU A 1 298 ? -21.012 17.176 40.973 1.00 89.44 298 LEU A O 1
ATOM 2251 N N . LEU A 1 299 ? -20.191 18.809 42.283 1.00 86.31 299 LEU A N 1
ATOM 2252 C CA . LEU A 1 299 ? -19.535 17.920 43.252 1.00 86.31 299 LEU A CA 1
ATOM 2253 C C . LEU A 1 299 ? -20.548 17.087 44.060 1.00 86.31 299 LEU A C 1
ATOM 2255 O O . LEU A 1 299 ? -20.300 15.917 44.377 1.00 86.31 299 LEU A O 1
ATOM 2259 N N . ALA A 1 300 ? -21.716 17.652 44.381 1.00 86.56 300 ALA A N 1
ATOM 2260 C CA . ALA A 1 300 ? -22.791 16.924 45.052 1.00 86.56 300 ALA A CA 1
ATOM 2261 C C . ALA A 1 300 ? -23.344 15.775 44.187 1.00 86.56 300 ALA A C 1
ATOM 2263 O O . ALA A 1 300 ? -23.624 14.700 44.721 1.00 86.56 300 ALA A O 1
ATOM 2264 N N . TYR A 1 301 ? -23.440 15.957 42.865 1.00 82.62 301 TYR A N 1
ATOM 2265 C CA . TYR A 1 301 ? -23.819 14.884 41.937 1.00 82.62 301 TYR A CA 1
ATOM 2266 C C . TYR A 1 301 ? -22.766 13.770 41.886 1.00 82.62 301 TYR A C 1
ATOM 2268 O O . TYR A 1 301 ? -23.102 12.600 42.074 1.00 82.62 301 TYR A O 1
ATOM 2276 N N . GLN A 1 302 ? -21.489 14.128 41.728 1.00 79.19 302 GLN A N 1
ATOM 2277 C CA . GLN A 1 302 ? -20.386 13.157 41.660 1.00 79.19 302 GLN A CA 1
ATOM 2278 C C . GLN A 1 302 ? -20.235 12.329 42.948 1.00 79.19 302 GLN A C 1
ATOM 2280 O O . GLN A 1 302 ? -19.841 11.163 42.913 1.00 79.19 302 GLN A O 1
ATOM 2285 N N . SER A 1 303 ? -20.574 12.904 44.105 1.00 78.62 303 SER A N 1
ATOM 2286 C CA . SER A 1 303 ? -20.525 12.199 45.394 1.00 78.62 303 SER A CA 1
ATOM 2287 C C . SER A 1 303 ? -21.726 11.280 45.656 1.00 78.62 303 SER A C 1
ATOM 2289 O O . SER A 1 303 ? -21.589 10.316 46.413 1.00 78.62 303 SER A O 1
ATOM 2291 N N . HIS A 1 304 ? -22.886 11.525 45.034 1.00 67.38 304 HIS A N 1
ATOM 2292 C CA . HIS A 1 304 ? -24.069 10.671 45.194 1.00 67.38 304 HIS A CA 1
ATOM 2293 C C . HIS A 1 304 ? -23.983 9.372 44.380 1.00 67.38 304 HIS A C 1
ATOM 2295 O O . HIS A 1 304 ? -24.430 8.333 44.871 1.00 67.38 304 HIS A O 1
ATOM 2301 N N . ASP A 1 305 ? -23.381 9.392 43.186 1.00 56.53 305 ASP A N 1
ATOM 2302 C CA . ASP A 1 305 ? -23.338 8.206 42.312 1.00 56.53 305 ASP A CA 1
ATOM 2303 C C . ASP A 1 305 ? -22.280 7.172 42.744 1.00 56.53 305 ASP A C 1
ATOM 2305 O O . ASP A 1 305 ? -22.454 5.965 42.563 1.00 56.53 305 ASP A O 1
ATOM 2309 N N . ARG A 1 306 ? -21.248 7.602 43.486 1.00 54.47 306 ARG A N 1
ATOM 2310 C CA . ARG A 1 306 ? -20.259 6.700 44.111 1.00 54.47 306 ARG A CA 1
ATOM 2311 C C . ARG A 1 306 ? -20.844 5.720 45.135 1.00 54.47 306 ARG A C 1
ATOM 2313 O O . ARG A 1 306 ? -20.145 4.792 45.525 1.00 54.47 306 ARG A O 1
ATOM 2320 N N . LYS A 1 307 ? -22.105 5.875 45.560 1.00 49.91 307 LYS A N 1
ATOM 2321 C CA . LYS A 1 307 ? -22.791 4.932 46.469 1.00 49.91 307 LYS A CA 1
ATOM 2322 C C . LYS A 1 307 ? -23.513 3.777 45.752 1.00 49.91 307 LYS A C 1
ATOM 2324 O O . LYS A 1 307 ? -23.982 2.854 46.412 1.00 49.91 307 LYS A O 1
ATOM 2329 N N . ARG A 1 308 ? -23.612 3.779 44.415 1.00 51.62 308 ARG A N 1
ATOM 2330 C CA . ARG A 1 308 ? -24.218 2.675 43.634 1.00 51.62 308 ARG A CA 1
ATOM 2331 C C . ARG A 1 308 ? -23.390 1.381 43.487 1.00 51.62 308 ARG A C 1
ATOM 2333 O O . ARG A 1 308 ? -24.020 0.324 43.366 1.00 51.62 308 ARG A O 1
ATOM 2340 N N . PRO A 1 309 ? -22.041 1.374 43.524 1.00 51.16 309 PRO A N 1
ATOM 2341 C CA . PRO A 1 309 ? -21.260 0.141 43.400 1.00 51.16 309 PRO A CA 1
ATOM 2342 C C . PRO A 1 309 ? -21.606 -0.895 44.482 1.00 51.16 309 PRO A C 1
ATOM 2344 O O . PRO A 1 309 ? -21.778 -2.071 44.171 1.00 51.16 309 PRO A O 1
ATOM 2347 N N . GLU A 1 310 ? -21.834 -0.460 45.726 1.00 52.59 310 GLU A N 1
ATOM 2348 C CA . GLU A 1 310 ? -22.166 -1.346 46.857 1.00 52.59 310 GLU A CA 1
ATOM 2349 C C . GLU A 1 310 ? -23.470 -2.132 46.645 1.00 52.59 310 GLU A C 1
ATOM 2351 O O . GLU A 1 310 ? -23.568 -3.315 46.983 1.00 52.59 310 GLU A O 1
ATOM 2356 N N . VAL A 1 311 ? -24.475 -1.501 46.028 1.00 53.31 311 VAL A N 1
ATOM 2357 C CA . VAL A 1 311 ? -25.771 -2.134 45.731 1.00 53.31 311 VAL A CA 1
ATOM 2358 C C . VAL A 1 311 ? -25.624 -3.191 44.630 1.00 53.31 311 VAL A C 1
ATOM 2360 O O . VAL A 1 311 ? -26.305 -4.217 44.656 1.00 53.31 311 VAL A O 1
ATOM 2363 N N . THR A 1 312 ? -24.691 -2.978 43.702 1.00 57.09 312 THR A N 1
ATOM 2364 C CA . THR A 1 312 ? -24.486 -3.830 42.522 1.00 57.09 312 THR A CA 1
ATOM 2365 C C . THR A 1 312 ? -23.660 -5.072 42.858 1.00 57.09 312 THR A C 1
ATOM 2367 O O . THR A 1 312 ? -24.027 -6.177 42.459 1.00 57.09 312 THR A O 1
ATOM 2370 N N . VAL A 1 313 ? -22.613 -4.932 43.681 1.00 57.75 313 VAL A N 1
ATOM 2371 C CA . VAL A 1 313 ? -21.809 -6.071 44.165 1.00 57.75 313 VAL A CA 1
ATOM 2372 C C . VAL A 1 313 ? -22.650 -6.992 45.055 1.00 57.75 313 VAL A C 1
ATOM 2374 O O . VAL A 1 313 ? -22.610 -8.214 44.903 1.00 57.75 313 VAL A O 1
ATOM 2377 N N . ARG A 1 314 ? -23.494 -6.424 45.927 1.00 63.03 314 ARG A N 1
ATOM 2378 C CA . ARG A 1 314 ? -24.411 -7.208 46.767 1.00 63.03 314 ARG A CA 1
ATOM 2379 C C . ARG A 1 314 ? -25.461 -7.954 45.941 1.00 63.03 314 ARG A C 1
ATOM 2381 O O . ARG A 1 314 ? -25.724 -9.127 46.202 1.00 63.03 314 ARG A O 1
ATOM 2388 N N . ALA A 1 315 ? -26.032 -7.301 44.929 1.00 64.31 315 ALA A N 1
ATOM 2389 C CA . ALA A 1 315 ? -26.988 -7.931 44.020 1.00 64.31 315 ALA A CA 1
ATOM 2390 C C . ALA A 1 315 ? -26.343 -9.057 43.191 1.00 64.31 315 ALA A C 1
ATOM 2392 O O . ALA A 1 315 ? -26.958 -10.110 43.019 1.00 64.31 315 ALA A O 1
ATOM 2393 N N . ALA A 1 316 ? -25.098 -8.878 42.738 1.00 61.16 316 ALA A N 1
ATOM 2394 C CA . ALA A 1 316 ? -24.343 -9.894 42.006 1.00 61.16 316 ALA A CA 1
ATOM 2395 C C . ALA A 1 316 ? -24.012 -11.118 42.878 1.00 61.16 316 ALA A C 1
ATOM 2397 O O . ALA A 1 316 ? -24.233 -12.253 42.451 1.00 61.16 316 ALA A O 1
ATOM 2398 N N . ALA A 1 317 ? -23.576 -10.910 44.126 1.00 64.94 317 ALA A N 1
ATOM 2399 C CA . ALA A 1 317 ? -23.325 -11.995 45.077 1.00 64.94 317 ALA A CA 1
ATOM 2400 C C . ALA A 1 317 ? -24.604 -12.798 45.389 1.00 64.94 317 ALA A C 1
ATOM 2402 O O . ALA A 1 317 ? -24.595 -14.030 45.388 1.00 64.94 317 ALA A O 1
ATOM 2403 N N . GLN A 1 318 ? -25.736 -12.113 45.578 1.00 69.69 318 GLN A N 1
ATOM 2404 C CA . GLN A 1 318 ? -27.031 -12.758 45.821 1.00 69.69 318 GLN A CA 1
ATOM 2405 C C . GLN A 1 318 ? -27.574 -13.487 44.583 1.00 69.69 318 GLN A C 1
ATOM 2407 O O . GLN A 1 318 ? -28.178 -14.554 44.711 1.00 69.69 318 GLN A O 1
ATOM 2412 N N . ALA A 1 319 ? -27.343 -12.952 43.382 1.00 65.38 319 ALA A N 1
ATOM 2413 C CA . ALA A 1 319 ? -27.700 -13.609 42.128 1.00 65.38 319 ALA A CA 1
ATOM 2414 C C . ALA A 1 319 ? -26.877 -14.886 41.896 1.00 65.38 319 ALA A C 1
ATOM 2416 O O . ALA A 1 319 ? -27.457 -15.910 41.538 1.00 65.38 319 ALA A O 1
ATOM 2417 N N . LEU A 1 320 ? -25.568 -14.862 42.181 1.00 62.09 320 LEU A N 1
ATOM 2418 C CA . LEU A 1 320 ? -24.699 -16.044 42.135 1.00 62.09 320 LEU A CA 1
ATOM 2419 C C . LEU A 1 320 ? -25.184 -17.125 43.109 1.00 62.09 320 LEU A C 1
ATOM 2421 O O . LEU A 1 320 ? -25.425 -18.259 42.701 1.00 62.09 320 LEU A O 1
ATOM 2425 N N . LEU A 1 321 ? -25.439 -16.769 44.372 1.00 70.06 321 LEU A N 1
ATOM 2426 C CA . LEU A 1 321 ? -25.962 -17.708 45.373 1.00 70.06 321 LEU A CA 1
ATOM 2427 C C . LEU A 1 321 ? -27.318 -18.319 44.976 1.00 70.06 321 LEU A C 1
ATOM 2429 O O . LEU A 1 321 ? -27.599 -19.474 45.295 1.00 70.06 321 LEU A O 1
ATOM 2433 N N . LYS A 1 322 ? -28.162 -17.566 44.262 1.00 72.44 322 LYS A N 1
ATOM 2434 C CA . LYS A 1 322 ? -29.471 -18.033 43.787 1.00 72.44 322 LYS A CA 1
ATOM 2435 C C . LYS A 1 322 ? -29.376 -18.913 42.536 1.00 72.44 322 LYS A C 1
ATOM 2437 O O . LYS A 1 322 ? -30.163 -19.849 42.409 1.00 72.44 322 LYS A O 1
ATOM 2442 N N . ALA A 1 323 ? -28.446 -18.621 41.627 1.00 64.75 323 ALA A N 1
ATOM 2443 C CA . ALA A 1 323 ? -28.289 -19.333 40.359 1.00 64.75 323 ALA A CA 1
ATOM 2444 C C . ALA A 1 323 ? -27.752 -20.762 40.540 1.00 64.75 323 ALA A C 1
ATOM 2446 O O . ALA A 1 323 ? -28.152 -21.659 39.802 1.00 64.75 323 ALA A O 1
ATOM 2447 N N . PHE A 1 324 ? -26.898 -20.995 41.541 1.00 67.12 324 PHE A N 1
ATOM 2448 C CA . PHE A 1 324 ? -26.259 -22.301 41.745 1.00 67.12 324 PHE A CA 1
ATOM 2449 C C . PHE A 1 324 ? -27.038 -23.279 42.637 1.00 67.12 324 PHE A C 1
ATOM 2451 O O . PHE A 1 324 ? -26.677 -24.454 42.717 1.00 67.12 324 PHE A O 1
ATOM 2458 N N . GLY A 1 325 ? -28.127 -22.846 43.282 1.00 71.12 325 GLY A N 1
ATOM 2459 C CA . GLY A 1 325 ? -28.970 -23.726 44.097 1.00 71.12 325 GLY A CA 1
ATOM 2460 C C . GLY A 1 325 ? -28.193 -24.566 45.132 1.00 71.12 325 GLY A C 1
ATOM 2461 O O . GLY A 1 325 ? -27.134 -24.175 45.631 1.00 71.12 325 GLY A O 1
ATOM 2462 N N . GLY A 1 326 ? -28.730 -25.742 45.482 1.00 61.56 326 GLY A N 1
ATOM 2463 C CA . GLY A 1 326 ? -28.172 -26.626 46.521 1.00 61.56 326 GLY A CA 1
ATOM 2464 C C . GLY A 1 326 ? -26.786 -27.216 46.217 1.00 61.56 326 GLY A C 1
ATOM 2465 O O . GLY A 1 326 ? -26.079 -27.600 47.154 1.00 61.56 326 GLY A O 1
ATOM 2466 N N . ASP A 1 327 ? -26.374 -27.209 44.947 1.00 57.84 327 ASP A N 1
ATOM 2467 C CA . ASP A 1 327 ? -25.153 -27.859 44.452 1.00 57.84 327 ASP A CA 1
ATOM 2468 C C . ASP A 1 327 ? -23.946 -26.911 44.354 1.00 57.84 327 ASP A C 1
ATOM 2470 O O . ASP A 1 327 ? -22.892 -27.279 43.840 1.00 57.84 327 ASP A O 1
ATOM 2474 N N . THR A 1 328 ? -24.057 -25.692 44.889 1.00 75.25 328 THR A N 1
ATOM 2475 C CA . THR A 1 328 ? -22.948 -24.726 44.905 1.00 75.25 328 THR A CA 1
ATOM 2476 C C . THR A 1 328 ? -21.729 -25.302 45.657 1.00 75.25 328 THR A C 1
ATOM 2478 O O . THR A 1 328 ? -21.875 -25.658 46.833 1.00 75.25 328 THR A O 1
ATOM 2481 N N . PRO A 1 329 ? -20.522 -25.373 45.063 1.00 77.88 329 PRO A N 1
ATOM 2482 C CA . PRO A 1 329 ? -19.312 -25.811 45.764 1.00 77.88 329 PRO A CA 1
ATOM 2483 C C . PRO A 1 329 ? -19.083 -25.026 47.067 1.00 77.88 329 PRO A C 1
ATOM 2485 O O . PRO A 1 329 ? -19.337 -23.822 47.119 1.00 77.88 329 PRO A O 1
ATOM 2488 N N . SER A 1 330 ? -18.633 -25.695 48.135 1.00 76.06 330 SER A N 1
ATOM 2489 C CA . SER A 1 330 ? -18.540 -25.094 49.479 1.00 76.06 330 SER A CA 1
ATOM 2490 C C . SER A 1 330 ? -17.628 -23.868 49.529 1.00 76.06 330 SER A C 1
ATOM 2492 O O . SER A 1 330 ? -18.001 -22.871 50.135 1.00 76.06 330 SER A O 1
ATOM 2494 N N . TRP A 1 331 ? -16.501 -23.901 48.816 1.00 80.44 331 TRP A N 1
ATOM 2495 C CA . TRP A 1 331 ? -15.561 -22.780 48.744 1.00 80.44 331 TRP A CA 1
ATOM 2496 C C . TRP A 1 331 ? -16.195 -21.526 48.120 1.00 80.44 331 TRP A C 1
ATOM 2498 O O . TRP A 1 331 ? -15.979 -20.423 48.602 1.00 80.44 331 TRP A O 1
ATOM 2508 N N . LEU A 1 332 ? -17.059 -21.684 47.111 1.00 67.56 332 LEU A N 1
ATOM 2509 C CA . LEU A 1 332 ? -17.735 -20.563 46.450 1.00 67.56 332 LEU A CA 1
ATOM 2510 C C . LEU A 1 332 ? -18.818 -19.945 47.353 1.00 67.56 332 LEU A C 1
ATOM 2512 O O . LEU A 1 332 ? -19.041 -18.736 47.334 1.00 67.56 332 LEU A O 1
ATOM 2516 N N . ARG A 1 333 ? -19.480 -20.771 48.179 1.00 75.75 333 ARG A N 1
ATOM 2517 C CA . ARG A 1 333 ? -20.397 -20.290 49.226 1.00 75.75 333 ARG A CA 1
ATOM 2518 C C . ARG A 1 333 ? -19.650 -19.521 50.309 1.00 75.75 333 ARG A C 1
ATOM 2520 O O . ARG A 1 333 ? -20.135 -18.482 50.745 1.00 75.75 333 ARG A O 1
ATOM 2527 N N . GLU A 1 334 ? -18.498 -20.025 50.736 1.00 76.00 334 GLU A N 1
ATOM 2528 C CA . GLU A 1 334 ? -17.652 -19.371 51.736 1.00 76.00 334 GLU A CA 1
ATOM 2529 C C . GLU A 1 334 ? -17.133 -18.020 51.230 1.00 76.00 334 GLU A C 1
ATOM 2531 O O . GLU A 1 334 ? -17.232 -17.031 51.955 1.00 76.00 334 GLU A O 1
ATOM 2536 N N . GLU A 1 335 ? -16.705 -17.941 49.967 1.00 73.38 335 GLU A N 1
ATOM 2537 C CA . GLU A 1 335 ? -16.251 -16.700 49.328 1.00 73.38 335 GLU A CA 1
ATOM 2538 C C . GLU A 1 335 ? -17.383 -15.663 49.223 1.00 73.38 335 GLU A C 1
ATOM 2540 O O . GLU A 1 335 ? -17.221 -14.511 49.623 1.00 73.38 335 GLU A O 1
ATOM 2545 N N . ALA A 1 336 ? -18.571 -16.076 48.764 1.00 69.38 336 ALA A N 1
ATOM 2546 C CA . ALA A 1 336 ? -19.729 -15.188 48.640 1.00 69.38 336 ALA A CA 1
ATOM 2547 C C . ALA A 1 336 ? -20.207 -14.654 50.004 1.00 69.38 336 ALA A C 1
ATOM 2549 O O . ALA A 1 336 ? -20.536 -13.473 50.132 1.00 69.38 336 ALA A O 1
ATOM 2550 N N . VAL A 1 337 ? -20.200 -15.500 51.040 1.00 76.75 337 VAL A N 1
ATOM 2551 C CA . VAL A 1 337 ? -20.524 -15.103 52.420 1.00 76.75 337 VAL A CA 1
ATOM 2552 C C . VAL A 1 337 ? -19.433 -14.202 53.009 1.00 76.75 337 VAL A C 1
ATOM 2554 O O . VAL A 1 337 ? -19.742 -13.262 53.743 1.00 76.75 337 VAL A O 1
ATOM 2557 N N . SER A 1 338 ? -18.160 -14.452 52.696 1.00 74.44 338 SER A N 1
ATOM 2558 C CA . SER A 1 338 ? -17.040 -13.591 53.092 1.00 74.44 338 SER A CA 1
ATOM 2559 C C . SER A 1 338 ? -17.188 -12.188 52.497 1.00 74.44 338 SER A C 1
ATOM 2561 O O . SER A 1 338 ? -17.107 -11.198 53.228 1.00 74.44 338 SER A O 1
ATOM 2563 N N . LEU A 1 339 ? -17.524 -12.104 51.206 1.00 69.25 339 LEU A N 1
ATOM 2564 C CA . LEU A 1 339 ? -17.757 -10.850 50.492 1.00 69.25 339 LEU A CA 1
ATOM 2565 C C . LEU A 1 339 ? -18.957 -10.077 51.064 1.00 69.25 339 LEU A C 1
ATOM 2567 O O . LEU A 1 339 ? -18.862 -8.877 51.314 1.00 69.25 339 LEU A O 1
ATOM 2571 N N . GLU A 1 340 ? -20.076 -10.758 51.341 1.00 73.38 340 GLU A N 1
ATOM 2572 C CA . GLU A 1 340 ? -21.261 -10.120 51.931 1.00 73.38 340 GLU A CA 1
ATOM 2573 C C . GLU A 1 340 ? -20.983 -9.597 53.351 1.00 73.38 340 GLU A C 1
ATOM 2575 O O . GLU A 1 340 ? -21.429 -8.507 53.714 1.00 73.38 340 GLU A O 1
ATOM 2580 N N . ASN A 1 341 ? -20.187 -10.324 54.141 1.00 71.25 341 ASN A N 1
ATOM 2581 C CA . ASN A 1 341 ? -19.757 -9.879 55.466 1.00 71.25 341 ASN A CA 1
ATOM 2582 C C . ASN A 1 341 ? -18.773 -8.704 55.409 1.00 71.25 341 ASN A C 1
ATOM 2584 O O . ASN A 1 341 ? -18.834 -7.835 56.278 1.00 71.25 341 ASN A O 1
ATOM 2588 N N . ALA A 1 342 ? -17.873 -8.660 54.423 1.00 68.25 342 ALA A N 1
ATOM 2589 C CA . ALA A 1 342 ? -16.969 -7.530 54.216 1.00 68.25 342 ALA A CA 1
ATOM 2590 C C . ALA A 1 342 ? -17.757 -6.256 53.872 1.00 68.25 342 ALA A C 1
ATOM 2592 O O . ALA A 1 342 ? -17.605 -5.242 54.553 1.00 68.25 342 ALA A O 1
ATOM 2593 N N . LEU A 1 343 ? -18.704 -6.358 52.934 1.00 65.94 343 LEU A N 1
ATOM 2594 C CA . LEU A 1 343 ? -19.601 -5.262 52.554 1.00 65.94 343 LEU A CA 1
ATOM 2595 C C . LEU A 1 343 ? -20.493 -4.808 53.721 1.00 65.94 343 LEU A C 1
ATOM 2597 O O . LEU A 1 343 ? -20.728 -3.618 53.907 1.00 65.94 343 LEU A O 1
ATOM 2601 N N . ALA A 1 344 ? -20.978 -5.739 54.551 1.00 67.94 344 ALA A N 1
ATOM 2602 C CA . ALA A 1 344 ? -21.763 -5.401 55.738 1.00 67.94 344 ALA A CA 1
ATOM 2603 C C . ALA A 1 344 ? -20.935 -4.688 56.823 1.00 67.94 344 ALA A C 1
ATOM 2605 O O . ALA A 1 344 ? -21.474 -3.843 57.540 1.00 67.94 344 ALA A O 1
ATOM 2606 N N . ARG A 1 345 ? -19.638 -5.003 56.952 1.00 69.06 345 ARG A N 1
ATOM 2607 C CA . ARG A 1 345 ? -18.727 -4.313 57.882 1.00 69.06 345 ARG A CA 1
ATOM 2608 C C . ARG A 1 345 ? -18.396 -2.902 57.408 1.00 69.06 345 ARG A C 1
ATOM 2610 O O . ARG A 1 345 ? -18.375 -2.002 58.241 1.00 69.06 345 ARG A O 1
ATOM 2617 N N . GLU A 1 346 ? -18.200 -2.698 56.107 1.00 60.88 346 GLU A N 1
ATOM 2618 C CA . GLU A 1 346 ? -18.018 -1.358 55.532 1.00 60.88 346 GLU A CA 1
ATOM 2619 C C . GLU A 1 346 ? -19.285 -0.505 55.677 1.00 60.88 346 GLU A C 1
ATOM 2621 O O . GLU A 1 346 ? -19.215 0.623 56.166 1.00 60.88 346 GLU A O 1
ATOM 2626 N N . ALA A 1 347 ? -20.461 -1.072 55.389 1.00 60.69 347 ALA A N 1
ATOM 2627 C CA . ALA A 1 347 ? -21.742 -0.384 55.567 1.00 60.69 347 ALA A CA 1
ATOM 2628 C C . ALA A 1 347 ? -22.076 -0.085 57.046 1.00 60.69 347 ALA A C 1
ATOM 2630 O O . ALA A 1 347 ? -22.793 0.869 57.347 1.00 60.69 347 ALA A O 1
ATOM 2631 N N . GLY A 1 348 ? -21.564 -0.896 57.978 1.00 50.22 348 GLY A N 1
ATOM 2632 C CA . GLY A 1 348 ? -21.750 -0.736 59.423 1.00 50.22 348 GLY A CA 1
ATOM 2633 C C . GLY A 1 348 ? -20.776 0.235 60.099 1.00 50.22 348 GLY A C 1
ATOM 2634 O O . GLY A 1 348 ? -20.968 0.545 61.273 1.00 50.22 348 GLY A O 1
ATOM 2635 N N . ALA A 1 349 ? -19.752 0.731 59.396 1.00 46.06 349 ALA A N 1
ATOM 2636 C CA . ALA A 1 349 ? -18.727 1.604 59.974 1.00 46.06 349 ALA A CA 1
ATOM 2637 C C . ALA A 1 349 ? -19.109 3.098 60.008 1.00 46.06 349 ALA A C 1
ATOM 2639 O O . ALA A 1 349 ? -18.391 3.885 60.614 1.00 46.06 349 ALA A O 1
ATOM 2640 N N . ASN A 1 350 ? -20.242 3.494 59.412 1.00 44.00 350 ASN A N 1
ATOM 2641 C CA . ASN A 1 350 ? -20.687 4.892 59.340 1.00 44.00 350 ASN A CA 1
ATOM 2642 C C . ASN A 1 350 ? -22.190 5.050 59.640 1.00 44.00 350 ASN A C 1
ATOM 2644 O O . ASN A 1 350 ? -22.958 5.524 58.804 1.00 44.00 350 ASN A O 1
ATOM 2648 N N . GLN A 1 351 ? -22.624 4.676 60.846 1.00 36.47 351 GLN A N 1
ATOM 2649 C CA . GLN A 1 351 ? -23.893 5.163 61.398 1.00 36.47 351 GLN A CA 1
ATOM 2650 C C . GLN A 1 351 ? -23.631 6.100 62.581 1.00 36.47 351 GLN A C 1
ATOM 2652 O O . GLN A 1 351 ? -23.711 5.697 63.737 1.00 36.47 351 GLN A O 1
ATOM 2657 N N . GLU A 1 352 ? -23.354 7.367 62.270 1.00 40.59 352 GLU A N 1
ATOM 2658 C CA . GLU A 1 352 ? -23.851 8.473 63.091 1.00 40.59 352 GLU A CA 1
ATOM 2659 C C . GLU A 1 352 ? -25.190 8.955 62.514 1.00 40.59 352 GLU A C 1
ATOM 2661 O O . GLU A 1 352 ? -25.430 8.940 61.305 1.00 40.59 352 GLU A O 1
ATOM 2666 N N . GLU A 1 353 ? -26.085 9.286 63.436 1.00 45.69 353 GLU A N 1
ATOM 2667 C CA . GLU A 1 353 ? -27.519 9.523 63.289 1.00 45.69 353 GLU A CA 1
ATOM 2668 C C . GLU A 1 353 ? -27.902 10.539 62.200 1.00 45.69 353 GLU A C 1
ATOM 2670 O O . GLU A 1 353 ? -27.379 11.647 62.173 1.00 45.69 353 GLU A O 1
ATOM 2675 N N . LEU A 1 354 ? -28.948 10.243 61.414 1.00 34.38 354 LEU A N 1
ATOM 2676 C CA . LEU A 1 354 ? -29.815 11.280 60.834 1.00 34.38 354 LEU A CA 1
ATOM 2677 C C . LEU A 1 354 ? -31.297 10.844 60.862 1.00 34.38 354 LEU A C 1
ATOM 2679 O O . LEU A 1 354 ? -31.594 9.654 60.721 1.00 34.38 354 LEU A O 1
ATOM 2683 N N . PRO A 1 355 ? -32.238 11.788 61.082 1.00 41.34 355 PRO A N 1
ATOM 2684 C CA . PRO A 1 355 ? -33.579 11.490 61.562 1.00 41.34 355 PRO A CA 1
ATOM 2685 C C . PRO A 1 355 ? -34.624 11.294 60.454 1.00 41.34 355 PRO A C 1
ATOM 2687 O O . PRO A 1 355 ? -34.406 11.496 59.263 1.00 41.34 355 PRO A O 1
ATOM 2690 N N . ALA A 1 356 ? -35.795 10.876 60.924 1.00 37.25 356 ALA A N 1
ATOM 2691 C CA . ALA A 1 356 ? -36.885 10.270 60.189 1.00 37.25 356 ALA A CA 1
ATOM 2692 C C . ALA A 1 356 ? -37.622 11.144 59.154 1.00 37.25 356 ALA A C 1
ATOM 2694 O O . ALA A 1 356 ? -37.964 12.303 59.381 1.00 37.25 356 ALA A O 1
ATOM 2695 N N . SER A 1 357 ? -38.085 10.417 58.132 1.00 43.31 357 SER A N 1
ATOM 2696 C CA . SER A 1 357 ? -39.360 10.539 57.408 1.00 43.31 357 SER A CA 1
ATOM 2697 C C . SER A 1 357 ? -39.542 11.643 56.358 1.00 43.31 357 SER A C 1
ATOM 2699 O O . SER A 1 357 ? -39.730 12.817 56.664 1.00 43.31 357 SER A O 1
ATOM 2701 N N . ARG A 1 358 ? -39.728 11.198 55.105 1.00 31.52 358 ARG A N 1
ATOM 2702 C CA . ARG A 1 358 ? -40.881 11.623 54.298 1.00 31.52 358 ARG A CA 1
ATOM 2703 C C . ARG A 1 358 ? -41.256 10.574 53.2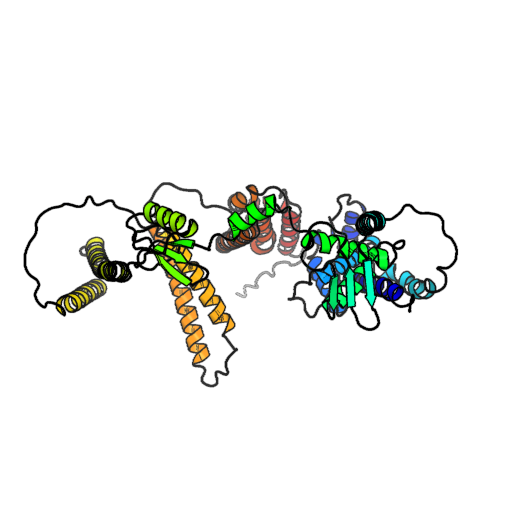50 1.00 31.52 358 ARG A C 1
ATOM 2705 O O . ARG A 1 358 ? -40.437 10.156 52.440 1.00 31.52 358 ARG A O 1
ATOM 2712 N N . GLU A 1 359 ? -42.512 10.149 53.317 1.00 41.91 359 GLU A N 1
ATOM 2713 C CA . GLU A 1 359 ? -43.174 9.274 52.356 1.00 41.91 359 GLU A CA 1
ATOM 2714 C C . GLU A 1 359 ? -43.319 9.946 50.983 1.00 41.91 359 GLU A C 1
ATOM 2716 O O . GLU A 1 359 ? -43.633 11.133 50.892 1.00 41.91 359 GLU A O 1
ATOM 2721 N N . GLY A 1 360 ? -43.216 9.134 49.925 1.00 43.25 360 GLY A N 1
ATOM 2722 C CA . GLY A 1 360 ? -43.965 9.361 48.689 1.00 43.25 360 GLY A CA 1
ATOM 2723 C C . GLY A 1 360 ? -43.149 9.578 47.416 1.00 43.25 360 GLY A C 1
ATOM 2724 O O . GLY A 1 360 ? -43.014 10.707 46.962 1.00 43.25 360 GLY A O 1
ATOM 2725 N N . ARG A 1 361 ? -42.739 8.483 46.762 1.00 31.16 361 ARG A N 1
ATOM 2726 C CA . ARG A 1 361 ? -42.957 8.216 45.320 1.00 31.16 361 ARG A CA 1
ATOM 2727 C C . ARG A 1 361 ? -42.302 6.891 44.935 1.00 31.16 361 ARG A C 1
ATOM 2729 O O . ARG A 1 361 ? -41.112 6.710 45.151 1.00 31.16 361 ARG A O 1
ATOM 2736 N N . LYS A 1 362 ? -43.075 5.983 44.333 1.00 37.28 362 LYS A N 1
ATOM 2737 C CA . LYS A 1 362 ? -42.529 4.860 43.556 1.00 37.28 362 LYS A CA 1
ATOM 2738 C C . LYS A 1 362 ? -41.864 5.443 42.302 1.00 37.28 362 LYS A C 1
ATOM 2740 O O . LYS A 1 362 ? -42.590 6.079 41.537 1.00 37.28 362 LYS A O 1
ATOM 2745 N N . PRO A 1 363 ? -40.557 5.247 42.063 1.00 34.16 363 PRO A N 1
ATOM 2746 C CA . PRO A 1 363 ? -39.995 5.457 40.743 1.00 34.16 363 PRO A CA 1
ATOM 2747 C C . PRO A 1 363 ? -40.328 4.237 39.882 1.00 34.16 363 PRO A C 1
ATOM 2749 O O . PRO A 1 363 ? -40.167 3.091 40.306 1.00 34.16 363 PRO A O 1
ATOM 2752 N N . GLU A 1 364 ? -40.832 4.500 38.684 1.00 34.75 364 GLU A N 1
ATOM 2753 C CA . GLU A 1 364 ? -40.895 3.521 37.609 1.00 34.75 364 GLU A CA 1
ATOM 2754 C C . GLU A 1 364 ? -39.471 3.059 37.292 1.00 34.75 364 GLU A C 1
ATOM 2756 O O . GLU A 1 364 ? -38.596 3.857 36.962 1.00 34.75 364 GLU A O 1
ATOM 2761 N N . THR A 1 365 ? -39.226 1.758 37.428 1.00 31.09 365 THR A N 1
ATOM 2762 C CA . THR A 1 365 ? -37.988 1.119 36.994 1.00 31.09 365 THR A CA 1
ATOM 2763 C C . THR A 1 365 ? -37.982 1.070 35.469 1.00 31.09 365 THR A C 1
ATOM 2765 O O . THR A 1 365 ? -38.468 0.106 34.875 1.00 31.09 365 THR A O 1
ATOM 2768 N N . ALA A 1 366 ? -37.457 2.113 34.830 1.00 34.22 366 ALA A N 1
ATOM 2769 C CA . ALA A 1 366 ? -36.985 2.013 33.458 1.00 34.22 366 ALA A CA 1
ATOM 2770 C C . ALA A 1 366 ? -35.683 1.202 33.483 1.00 34.22 366 ALA A C 1
ATOM 2772 O O . ALA A 1 366 ? -34.651 1.660 33.962 1.00 34.22 366 ALA A O 1
ATOM 2773 N N . SER A 1 367 ? -35.773 -0.048 33.038 1.00 36.62 367 SER A N 1
ATOM 2774 C CA . SER A 1 367 ? -34.628 -0.920 32.801 1.00 36.62 367 SER A CA 1
ATOM 2775 C C . SER A 1 367 ? -33.894 -0.428 31.554 1.00 36.62 367 SER A C 1
ATOM 2777 O O . SER A 1 367 ? -34.218 -0.855 30.448 1.00 36.62 367 SER A O 1
ATOM 2779 N N . THR A 1 368 ? -32.930 0.474 31.713 1.00 40.34 368 THR A N 1
ATOM 2780 C CA . THR A 1 368 ? -31.904 0.718 30.695 1.00 40.34 368 THR A CA 1
ATOM 2781 C C . THR A 1 368 ? -30.821 -0.335 30.879 1.00 40.34 368 THR A C 1
ATOM 2783 O O . THR A 1 368 ? -29.994 -0.270 31.784 1.00 40.34 368 THR A O 1
ATOM 2786 N N . GLU A 1 369 ? -30.891 -1.384 30.063 1.00 38.50 369 GLU A N 1
ATOM 2787 C CA . GLU A 1 369 ? -29.813 -2.362 29.973 1.00 38.50 369 GLU A CA 1
ATOM 2788 C C . GLU A 1 369 ? -28.553 -1.647 29.492 1.00 38.50 369 GLU A C 1
ATOM 2790 O O . GLU A 1 369 ? -28.539 -1.094 28.395 1.00 38.50 369 GLU A O 1
ATOM 2795 N N . ALA A 1 370 ? -27.517 -1.634 30.333 1.00 49.03 370 ALA A N 1
ATOM 2796 C CA . ALA A 1 370 ? -26.211 -1.111 29.968 1.00 49.03 370 ALA A CA 1
ATOM 2797 C C . ALA A 1 370 ? -25.736 -1.764 28.661 1.00 49.03 370 ALA A C 1
ATOM 2799 O O . ALA A 1 370 ? -25.830 -2.987 28.492 1.00 49.03 370 ALA A O 1
ATOM 2800 N N . ASN A 1 371 ? -25.222 -0.949 27.737 1.00 59.84 371 ASN A N 1
ATOM 2801 C CA . ASN A 1 371 ? -24.635 -1.418 26.489 1.00 59.84 371 ASN A CA 1
ATOM 2802 C C . ASN A 1 371 ? -23.247 -2.017 26.767 1.00 59.84 371 ASN A C 1
ATOM 2804 O O . ASN A 1 371 ? -22.208 -1.435 26.465 1.00 59.84 371 ASN A O 1
ATOM 2808 N N . TRP A 1 372 ? -23.225 -3.209 27.365 1.00 64.25 372 TRP A N 1
ATOM 2809 C CA . TRP A 1 372 ? -22.002 -3.925 27.742 1.00 64.25 372 TRP A CA 1
ATOM 2810 C C . TRP A 1 372 ? -21.029 -4.145 26.575 1.00 64.25 372 TRP A C 1
ATOM 2812 O O . TRP A 1 372 ? -19.845 -4.375 26.805 1.00 64.25 372 TRP A O 1
ATOM 2822 N N . LYS A 1 373 ? -21.507 -4.051 25.327 1.00 50.12 373 LYS A N 1
ATOM 2823 C CA . LYS A 1 373 ? -20.689 -4.150 24.113 1.00 50.12 373 LYS A CA 1
ATOM 2824 C C . LYS A 1 373 ? -19.728 -2.966 23.963 1.00 50.12 373 LYS A C 1
ATOM 2826 O O . LYS A 1 373 ? -18.593 -3.159 23.544 1.00 50.12 373 LYS A O 1
ATOM 2831 N N . GLU A 1 374 ? -20.163 -1.769 24.331 1.00 50.12 374 GLU A N 1
ATOM 2832 C CA . GLU A 1 374 ? -19.377 -0.537 24.225 1.00 50.12 374 GLU A CA 1
ATOM 2833 C C . GLU A 1 374 ? -18.345 -0.428 25.348 1.00 50.12 374 GLU A C 1
ATOM 2835 O O . GLU A 1 374 ? -17.165 -0.200 25.091 1.00 50.12 374 GLU A O 1
ATOM 2840 N N . VAL A 1 375 ? -18.756 -0.754 26.577 1.00 55.59 375 VAL A N 1
ATOM 2841 C CA . VAL A 1 375 ? -17.852 -0.875 27.732 1.00 55.59 375 VAL A CA 1
ATOM 2842 C C . VAL A 1 375 ? -16.755 -1.913 27.464 1.00 55.59 375 VAL A C 1
ATOM 2844 O O . VAL A 1 375 ? -15.584 -1.671 27.756 1.00 55.59 375 VAL A O 1
ATOM 2847 N N . ALA A 1 376 ? -17.109 -3.054 26.863 1.00 58.00 376 ALA A N 1
ATOM 2848 C CA . ALA A 1 376 ? -16.135 -4.072 26.475 1.00 58.00 376 ALA A CA 1
ATOM 2849 C C . ALA A 1 376 ? -15.181 -3.589 25.367 1.00 58.00 376 ALA A C 1
ATOM 2851 O O . ALA A 1 376 ? -13.999 -3.921 25.412 1.00 58.00 376 ALA A O 1
ATOM 2852 N N . GLY A 1 377 ? -15.661 -2.791 24.406 1.00 58.50 377 GLY A N 1
ATOM 2853 C CA . GLY A 1 377 ? -14.840 -2.218 23.334 1.00 58.50 377 GLY A CA 1
ATOM 2854 C C . GLY A 1 377 ? -13.790 -1.227 23.844 1.00 58.50 377 GLY A C 1
ATOM 2855 O O . GLY A 1 377 ? -12.613 -1.354 23.508 1.00 58.50 377 GLY A O 1
ATOM 2856 N N . SER A 1 378 ? -14.186 -0.295 24.715 1.00 56.19 378 SER A N 1
ATOM 2857 C CA . SER A 1 378 ? -13.268 0.690 25.308 1.00 56.19 378 SER A CA 1
ATOM 2858 C C . SER A 1 378 ? -12.220 0.041 26.215 1.00 56.19 378 SER A C 1
ATOM 2860 O O . SER A 1 378 ? -11.046 0.410 26.171 1.00 56.19 378 SER A O 1
ATOM 2862 N N . LEU A 1 379 ? -12.611 -0.976 26.993 1.00 57.38 379 LEU A N 1
ATOM 2863 C CA . LEU A 1 379 ? -11.663 -1.750 27.799 1.00 57.38 379 LEU A CA 1
ATOM 2864 C C . LEU A 1 379 ? -10.683 -2.548 26.930 1.00 57.38 379 LEU A C 1
ATOM 2866 O O . LEU A 1 379 ? -9.507 -2.631 27.270 1.00 57.38 379 LEU A O 1
ATOM 2870 N N . TYR A 1 380 ? -11.133 -3.093 25.798 1.00 62.16 380 TYR A N 1
ATOM 2871 C CA . TYR A 1 380 ? -10.259 -3.814 24.873 1.00 62.16 380 TYR A CA 1
ATOM 2872 C C . TYR A 1 380 ? -9.182 -2.897 24.275 1.00 62.16 380 TYR A C 1
ATOM 2874 O O . TYR A 1 380 ? -8.006 -3.247 24.299 1.00 62.16 380 TYR A O 1
ATOM 2882 N N . GLY A 1 381 ? -9.560 -1.700 23.810 1.00 60.25 381 GLY A N 1
ATOM 2883 C CA . GLY A 1 381 ? -8.607 -0.727 23.260 1.00 60.25 381 GLY A CA 1
ATOM 2884 C C . GLY A 1 381 ? -7.588 -0.222 24.288 1.00 60.25 381 GLY A C 1
ATOM 2885 O O . GLY A 1 381 ? -6.412 -0.053 23.969 1.00 60.25 381 GLY A O 1
ATOM 2886 N N . ALA A 1 382 ? -8.008 -0.035 25.543 1.00 64.25 382 ALA A N 1
ATOM 2887 C CA . ALA A 1 382 ? -7.096 0.336 26.625 1.00 64.25 382 ALA A CA 1
ATOM 2888 C C . ALA A 1 382 ? -6.081 -0.779 26.939 1.00 64.25 382 ALA A C 1
ATOM 2890 O O . ALA A 1 382 ? -4.909 -0.500 27.185 1.00 64.25 382 ALA A O 1
ATOM 2891 N N . VAL A 1 383 ? -6.519 -2.040 26.898 1.00 65.25 383 VAL A N 1
ATOM 2892 C CA . VAL A 1 383 ? -5.671 -3.210 27.165 1.00 65.25 383 VAL A CA 1
ATOM 2893 C C . VAL A 1 383 ? -4.659 -3.460 26.039 1.00 65.25 383 VAL A C 1
ATOM 2895 O O . VAL A 1 383 ? -3.502 -3.750 26.330 1.00 65.25 383 VAL A O 1
ATOM 2898 N N . ASP A 1 384 ? -5.051 -3.273 24.779 1.00 59.66 384 ASP A N 1
ATOM 2899 C CA . ASP A 1 384 ? -4.172 -3.406 23.602 1.00 59.66 384 ASP A CA 1
ATOM 2900 C C . ASP A 1 384 ? -3.055 -2.337 23.577 1.00 59.66 384 ASP A C 1
ATOM 2902 O O . ASP A 1 384 ? -1.876 -2.617 23.332 1.00 59.66 384 ASP A O 1
ATOM 2906 N N . SER A 1 385 ? -3.409 -1.101 23.946 1.00 64.81 385 SER A N 1
ATOM 2907 C CA . SER A 1 385 ? -2.452 -0.002 24.130 1.00 64.81 385 SER A CA 1
ATOM 2908 C C . SER A 1 385 ? -1.436 -0.304 25.241 1.00 64.81 385 SER A C 1
ATOM 2910 O O . SER A 1 385 ? -0.233 -0.087 25.068 1.00 64.81 385 SER A O 1
ATOM 2912 N N . LEU A 1 386 ? -1.896 -0.877 26.361 1.00 61.66 386 LEU A N 1
ATOM 2913 C CA . LEU A 1 386 ? -1.025 -1.292 27.463 1.00 61.66 386 LEU A CA 1
ATOM 2914 C C . LEU A 1 386 ? -0.094 -2.446 27.068 1.00 61.66 386 LEU A C 1
ATOM 2916 O O . LEU A 1 386 ? 1.080 -2.415 27.427 1.00 61.66 386 LEU A O 1
ATOM 2920 N N . GLU A 1 387 ? -0.565 -3.432 26.300 1.00 66.75 387 GLU A N 1
ATOM 2921 C CA . GLU A 1 387 ? 0.281 -4.531 25.810 1.00 66.75 387 GLU A CA 1
ATOM 2922 C C . GLU A 1 387 ? 1.400 -4.018 24.894 1.00 66.75 387 GLU A C 1
ATOM 2924 O O . GLU A 1 387 ? 2.562 -4.412 25.033 1.00 66.75 387 GLU A O 1
ATOM 2929 N N . THR A 1 388 ? 1.067 -3.083 24.004 1.00 66.06 388 THR A N 1
ATOM 2930 C CA . THR A 1 388 ? 2.033 -2.443 23.106 1.00 66.06 388 THR A CA 1
ATOM 2931 C C . THR A 1 388 ? 3.106 -1.684 23.891 1.00 66.06 388 THR A C 1
ATOM 2933 O O . THR A 1 388 ? 4.297 -1.861 23.631 1.00 66.06 388 THR A O 1
ATOM 2936 N N . GLN A 1 389 ? 2.713 -0.898 24.897 1.00 67.50 389 GLN A N 1
ATOM 2937 C CA . GLN A 1 389 ? 3.653 -0.161 25.751 1.00 67.50 389 GLN A CA 1
ATOM 2938 C C . GLN A 1 389 ? 4.541 -1.096 26.584 1.00 67.50 389 GLN A C 1
ATOM 2940 O O . GLN A 1 389 ? 5.753 -0.896 26.646 1.00 67.50 389 GLN A O 1
ATOM 2945 N N . VAL A 1 390 ? 3.972 -2.155 27.170 1.00 68.31 390 VAL A N 1
ATOM 2946 C CA . VAL A 1 390 ? 4.730 -3.165 27.931 1.00 68.31 390 VAL A CA 1
ATOM 2947 C C . VAL A 1 390 ? 5.775 -3.847 27.045 1.00 68.31 390 VAL A C 1
ATOM 2949 O O . VAL A 1 390 ? 6.914 -4.032 27.470 1.00 68.31 390 VAL A O 1
ATOM 2952 N N . ASN A 1 391 ? 5.432 -4.181 25.799 1.00 66.06 391 ASN A N 1
ATOM 2953 C CA . ASN A 1 391 ? 6.379 -4.791 24.866 1.00 66.06 391 ASN A CA 1
ATOM 2954 C C . ASN A 1 391 ? 7.469 -3.816 24.399 1.00 66.06 391 ASN A C 1
ATOM 2956 O O . ASN A 1 391 ? 8.616 -4.232 24.268 1.00 66.06 391 ASN A O 1
ATOM 2960 N N . GLN A 1 392 ? 7.150 -2.532 24.216 1.00 74.06 392 GLN A N 1
ATOM 2961 C CA . GLN A 1 392 ? 8.144 -1.497 23.904 1.00 74.06 392 GLN A CA 1
ATOM 2962 C C . GLN A 1 392 ? 9.129 -1.261 25.056 1.00 74.06 392 GLN A C 1
ATOM 2964 O O . GLN A 1 392 ? 10.280 -0.915 24.811 1.00 74.06 392 GLN A O 1
ATOM 2969 N N . MET A 1 393 ? 8.702 -1.460 26.307 1.00 71.88 393 MET A N 1
ATOM 2970 C CA . MET A 1 393 ? 9.551 -1.282 27.490 1.00 71.88 393 MET A CA 1
ATOM 2971 C C . MET A 1 393 ? 10.527 -2.440 27.743 1.00 71.88 393 MET A C 1
ATOM 2973 O O . MET A 1 393 ? 11.497 -2.261 28.487 1.00 71.88 393 MET A O 1
ATOM 2977 N N . LYS A 1 394 ? 10.321 -3.608 27.122 1.00 73.88 394 LYS A N 1
ATOM 2978 C CA . LYS A 1 394 ? 11.222 -4.760 27.266 1.00 73.88 394 LYS A CA 1
ATOM 2979 C C . LYS A 1 394 ? 12.597 -4.446 26.678 1.00 73.88 394 LYS A C 1
ATOM 2981 O O . LYS A 1 394 ? 12.727 -4.123 25.503 1.00 73.88 394 LYS A O 1
ATOM 2986 N N . GLY A 1 395 ? 13.635 -4.560 27.505 1.00 74.56 395 GLY A N 1
ATOM 2987 C CA . GLY A 1 395 ? 15.025 -4.315 27.103 1.00 74.56 395 GLY A CA 1
ATOM 2988 C C . GLY A 1 395 ? 15.454 -2.842 27.054 1.00 74.56 395 GLY A C 1
ATOM 2989 O O . GLY A 1 395 ? 16.612 -2.578 26.737 1.00 74.56 395 GLY A O 1
ATOM 2990 N N . LEU A 1 396 ? 14.576 -1.885 27.393 1.00 77.25 396 LEU A N 1
ATOM 2991 C CA . LEU A 1 396 ? 14.935 -0.457 27.466 1.00 77.25 396 LEU A CA 1
ATOM 2992 C C . LEU A 1 396 ? 15.638 -0.062 28.771 1.00 77.25 396 LEU A C 1
ATOM 2994 O O . LEU A 1 396 ? 16.281 0.988 28.826 1.00 77.25 396 LEU A O 1
ATOM 2998 N N . PHE A 1 397 ? 15.534 -0.885 29.814 1.00 83.25 397 PHE A N 1
ATOM 2999 C CA . PHE A 1 397 ? 16.115 -0.604 31.123 1.00 83.25 397 PHE A CA 1
ATOM 3000 C C . PHE A 1 397 ? 17.176 -1.651 31.474 1.00 83.25 397 PHE A C 1
ATOM 3002 O O . PHE A 1 397 ? 16.961 -2.836 31.216 1.00 83.25 397 PHE A O 1
ATOM 3009 N N . PRO A 1 398 ? 18.324 -1.241 32.048 1.00 75.94 398 PRO A N 1
ATOM 3010 C CA . PRO A 1 398 ? 19.271 -2.187 32.614 1.00 75.94 398 PRO A CA 1
ATOM 3011 C C . PRO A 1 398 ? 18.587 -2.928 33.765 1.00 75.94 398 PRO A C 1
ATOM 3013 O O . PRO A 1 398 ? 18.188 -2.316 34.752 1.00 75.94 398 PRO A O 1
ATOM 3016 N N . ASP A 1 399 ? 18.440 -4.237 33.602 1.00 88.19 399 ASP A N 1
ATOM 3017 C CA . ASP A 1 399 ? 17.700 -5.113 34.509 1.00 88.19 399 ASP A CA 1
ATOM 3018 C C . ASP A 1 399 ? 18.639 -6.192 35.057 1.00 88.19 399 ASP A C 1
ATOM 3020 O O . ASP A 1 399 ? 18.540 -7.375 34.742 1.00 88.19 399 ASP A O 1
ATOM 3024 N N . GLU A 1 400 ? 19.656 -5.754 35.804 1.00 84.69 400 GLU A N 1
ATOM 3025 C CA . GLU A 1 400 ? 20.716 -6.642 36.299 1.00 84.69 400 GLU A CA 1
ATOM 3026 C C . GLU A 1 400 ? 20.202 -7.684 37.307 1.00 84.69 400 GLU A C 1
ATOM 3028 O O . GLU A 1 400 ? 20.824 -8.736 37.466 1.00 84.69 400 GLU A O 1
ATOM 3033 N N . ASP A 1 401 ? 19.083 -7.404 37.978 1.00 82.44 401 ASP A N 1
ATOM 3034 C CA . ASP A 1 401 ? 18.432 -8.298 38.937 1.00 82.44 401 ASP A CA 1
ATOM 3035 C C . ASP A 1 401 ? 17.198 -9.025 38.374 1.00 82.44 401 ASP A C 1
ATOM 3037 O O . ASP A 1 401 ? 16.671 -9.909 39.050 1.00 82.44 401 ASP A O 1
ATOM 3041 N N . GLY A 1 402 ? 16.784 -8.727 37.136 1.00 90.12 402 GLY A N 1
ATOM 3042 C CA . GLY A 1 402 ? 15.679 -9.397 36.441 1.00 90.12 402 GLY A CA 1
ATOM 3043 C C . GLY A 1 402 ? 14.276 -8.963 36.882 1.00 90.12 402 GLY A C 1
ATOM 3044 O O . GLY A 1 402 ? 13.285 -9.498 36.382 1.00 90.12 402 GLY A O 1
ATOM 3045 N N . MET A 1 403 ? 14.168 -8.025 37.828 1.00 79.19 403 MET A N 1
ATOM 3046 C CA . MET A 1 403 ? 12.899 -7.647 38.457 1.00 79.19 403 MET A CA 1
ATOM 3047 C C . MET A 1 403 ? 11.999 -6.850 37.506 1.00 79.19 403 MET A C 1
ATOM 3049 O O . MET A 1 403 ? 10.772 -6.935 37.590 1.00 79.19 403 MET A O 1
ATOM 3053 N N . ILE A 1 404 ? 12.586 -6.065 36.596 1.00 70.44 404 ILE A N 1
ATOM 3054 C CA . ILE A 1 404 ? 11.827 -5.276 35.616 1.00 70.44 404 ILE A CA 1
ATOM 3055 C C . ILE A 1 404 ? 11.241 -6.207 34.554 1.00 70.44 404 ILE A C 1
ATOM 3057 O O . ILE A 1 404 ? 10.070 -6.071 34.197 1.00 70.44 404 ILE A O 1
ATOM 3061 N N . GLN A 1 405 ? 12.022 -7.173 34.074 1.00 75.94 405 GLN A N 1
ATOM 3062 C CA . GLN A 1 405 ? 11.571 -8.158 33.102 1.00 75.94 405 GLN A CA 1
ATOM 3063 C C . GLN A 1 405 ? 10.485 -9.068 33.692 1.00 75.94 405 GLN A C 1
ATOM 3065 O O . GLN A 1 405 ? 9.473 -9.290 33.028 1.00 75.94 405 GLN A O 1
ATOM 3070 N N . GLU A 1 406 ? 10.635 -9.518 34.943 1.00 83.06 406 GLU A N 1
ATOM 3071 C CA . GLU A 1 406 ? 9.615 -10.308 35.651 1.00 83.06 406 GLU A CA 1
ATOM 3072 C C . GLU A 1 406 ? 8.293 -9.530 35.790 1.00 83.06 406 GLU A C 1
ATOM 3074 O O . GLU A 1 406 ? 7.228 -10.047 35.447 1.00 83.06 406 GLU A O 1
ATOM 3079 N N . ALA A 1 407 ? 8.348 -8.249 36.175 1.00 74.38 407 ALA A N 1
ATOM 3080 C CA . ALA A 1 407 ? 7.159 -7.400 36.280 1.00 74.38 407 ALA A CA 1
ATOM 3081 C C . ALA A 1 407 ? 6.472 -7.147 34.921 1.00 74.38 407 ALA A C 1
ATOM 3083 O O . ALA A 1 407 ? 5.241 -7.117 34.839 1.00 74.38 407 ALA A O 1
ATOM 3084 N N . LEU A 1 408 ? 7.242 -6.975 33.838 1.00 74.88 408 LEU A N 1
ATOM 3085 C CA . LEU A 1 408 ? 6.698 -6.820 32.480 1.00 74.88 408 LEU A CA 1
ATOM 3086 C C . LEU A 1 408 ? 6.083 -8.129 31.955 1.00 74.88 408 LEU A C 1
ATOM 3088 O O . LEU A 1 408 ? 5.099 -8.100 31.210 1.00 74.88 408 LEU A O 1
ATOM 3092 N N . GLU A 1 409 ? 6.640 -9.281 32.330 1.00 76.88 409 GLU A N 1
ATOM 3093 C CA . GLU A 1 409 ? 6.088 -10.596 32.000 1.00 76.88 409 GLU A CA 1
ATOM 3094 C C . GLU A 1 409 ? 4.774 -10.865 32.741 1.00 76.88 409 GLU A C 1
ATOM 3096 O O . GLU A 1 409 ? 3.795 -11.252 32.091 1.00 76.88 409 GLU A O 1
ATOM 3101 N N . GLU A 1 410 ? 4.713 -10.559 34.041 1.00 79.38 410 GLU A N 1
ATOM 3102 C CA . GLU A 1 410 ? 3.504 -10.671 34.866 1.00 79.38 410 GLU A CA 1
ATOM 3103 C C . GLU A 1 410 ? 2.392 -9.733 34.369 1.00 79.38 410 GLU A C 1
ATOM 3105 O O . GLU A 1 410 ? 1.244 -10.154 34.201 1.00 79.38 410 GLU A O 1
ATOM 3110 N N . ALA A 1 411 ? 2.727 -8.483 34.027 1.00 72.81 411 ALA A N 1
ATOM 3111 C CA . ALA A 1 411 ? 1.781 -7.540 33.428 1.00 72.81 411 ALA A CA 1
ATOM 3112 C C . ALA A 1 411 ? 1.230 -8.054 32.085 1.00 72.81 411 ALA A C 1
ATOM 3114 O O . ALA A 1 411 ? 0.021 -8.007 31.840 1.00 72.81 411 ALA A O 1
ATOM 3115 N N . GLY A 1 412 ? 2.096 -8.607 31.229 1.00 73.69 412 GLY A N 1
ATOM 3116 C CA . GLY A 1 412 ? 1.674 -9.236 29.979 1.00 73.69 412 GLY A CA 1
ATOM 3117 C C . GLY A 1 412 ? 0.779 -10.463 30.199 1.00 73.69 412 GLY A C 1
ATOM 3118 O O . GLY A 1 412 ? -0.169 -10.682 29.446 1.00 73.69 412 GLY A O 1
ATOM 3119 N N . GLU A 1 413 ? 1.041 -11.273 31.226 1.00 76.31 413 GLU A N 1
ATOM 3120 C CA . GLU A 1 413 ? 0.222 -12.445 31.556 1.00 76.31 413 GLU A CA 1
ATOM 3121 C C . GLU A 1 413 ? -1.147 -12.065 32.132 1.00 76.31 413 GLU A C 1
ATOM 3123 O O . GLU A 1 413 ? -2.157 -12.679 31.771 1.00 76.31 413 GLU A O 1
ATOM 3128 N N . ALA A 1 414 ? -1.214 -10.998 32.931 1.00 70.62 414 ALA A N 1
ATOM 3129 C CA . ALA A 1 414 ? -2.467 -10.419 33.403 1.00 70.62 414 ALA A CA 1
ATOM 3130 C C . ALA A 1 414 ? -3.328 -9.895 32.239 1.00 70.62 414 ALA A C 1
ATOM 3132 O O . ALA A 1 414 ? -4.528 -10.183 32.186 1.00 70.62 414 ALA A O 1
ATOM 3133 N N . ILE A 1 415 ? -2.717 -9.209 31.264 1.00 73.19 415 ILE A N 1
ATOM 3134 C CA . ILE A 1 415 ? -3.393 -8.749 30.040 1.00 73.19 415 ILE A CA 1
ATOM 3135 C C . ILE A 1 415 ? -3.943 -9.937 29.240 1.00 73.19 415 ILE A C 1
ATOM 3137 O O . ILE A 1 415 ? -5.136 -9.977 28.927 1.00 73.19 415 ILE A O 1
ATOM 3141 N N . ARG A 1 416 ? -3.119 -10.957 28.970 1.00 74.31 416 ARG A N 1
ATOM 3142 C CA . ARG A 1 416 ? -3.558 -12.164 28.247 1.00 74.31 416 ARG A CA 1
ATOM 3143 C C . ARG A 1 416 ? -4.687 -12.896 28.975 1.00 74.31 416 ARG A C 1
ATOM 3145 O O . ARG A 1 416 ? -5.639 -13.344 28.335 1.00 74.31 416 ARG A O 1
ATOM 3152 N N . SER A 1 417 ? -4.615 -12.981 30.303 1.00 72.81 417 SER A N 1
ATOM 3153 C CA . SER A 1 417 ? -5.653 -13.594 31.142 1.00 72.81 417 SER A CA 1
ATOM 3154 C C . SER A 1 417 ? -6.966 -12.814 31.088 1.00 72.81 417 SER A C 1
ATOM 3156 O O . SER A 1 417 ? -8.034 -13.415 30.955 1.00 72.81 417 SER A O 1
ATOM 3158 N N . TYR A 1 418 ? -6.901 -11.480 31.114 1.00 74.81 418 TYR A N 1
ATOM 3159 C CA . TYR A 1 418 ? -8.065 -10.617 30.926 1.00 74.81 418 TYR A CA 1
ATOM 3160 C C . TYR A 1 418 ? -8.700 -10.815 29.543 1.00 74.81 418 TYR A C 1
ATOM 3162 O O . TYR A 1 418 ? -9.910 -11.023 29.445 1.00 74.81 418 TYR A O 1
ATOM 3170 N N . LEU A 1 419 ? -7.899 -10.825 28.473 1.00 68.50 419 LEU A N 1
ATOM 3171 C CA . LEU A 1 419 ? -8.384 -11.054 27.108 1.00 68.50 419 LEU A CA 1
ATOM 3172 C C . LEU A 1 419 ? -9.032 -12.440 26.960 1.00 68.50 419 LEU A C 1
ATOM 3174 O O . LEU A 1 419 ? -10.092 -12.568 26.341 1.00 68.50 419 LEU A O 1
ATOM 3178 N N . ALA A 1 420 ? -8.446 -13.475 27.568 1.00 68.56 420 ALA A N 1
ATOM 3179 C CA . ALA A 1 420 ? -9.007 -14.824 27.587 1.00 68.56 420 ALA A CA 1
ATOM 3180 C C . ALA A 1 420 ? -10.348 -14.888 28.344 1.00 68.56 420 ALA A C 1
ATOM 3182 O O . ALA A 1 420 ? -11.315 -15.464 27.839 1.00 68.56 420 ALA A O 1
ATOM 3183 N N . ALA A 1 421 ? -10.438 -14.252 29.516 1.00 66.19 421 ALA A N 1
ATOM 3184 C CA . ALA A 1 421 ? -11.667 -14.176 30.305 1.00 66.19 421 ALA A CA 1
ATOM 3185 C C . ALA A 1 421 ? -12.760 -13.355 29.599 1.00 66.19 421 ALA A C 1
ATOM 3187 O O . ALA A 1 421 ? -13.926 -13.753 29.588 1.00 66.19 421 ALA A O 1
ATOM 3188 N N . SER A 1 422 ? -12.382 -12.252 28.948 1.00 69.38 422 SER A N 1
ATOM 3189 C CA . SER A 1 422 ? -13.281 -11.422 28.144 1.00 69.38 422 SER A CA 1
ATOM 3190 C C . SER A 1 422 ? -13.872 -12.221 26.978 1.00 69.38 422 SER A C 1
ATOM 3192 O O . SER A 1 422 ? -15.092 -12.265 26.816 1.00 69.38 422 SER A O 1
ATOM 3194 N N . ARG A 1 423 ? -13.044 -12.979 26.243 1.00 69.81 423 ARG A N 1
ATOM 3195 C CA . ARG A 1 423 ? -13.500 -13.888 25.173 1.00 69.81 423 ARG A CA 1
ATOM 3196 C C . ARG A 1 423 ? -14.428 -14.989 25.695 1.00 69.81 423 ARG A C 1
ATOM 3198 O O . ARG A 1 423 ? -15.449 -15.273 25.072 1.00 69.81 423 ARG A O 1
ATOM 3205 N N . ALA A 1 424 ? -14.117 -15.585 26.847 1.00 65.06 424 ALA A N 1
ATOM 3206 C CA . ALA A 1 424 ? -14.966 -16.603 27.469 1.00 65.06 424 ALA A CA 1
ATOM 3207 C C . ALA A 1 424 ? -16.332 -16.037 27.910 1.00 65.06 424 ALA A C 1
ATOM 3209 O O . ALA A 1 424 ? -17.362 -16.680 27.704 1.00 65.06 424 ALA A O 1
ATOM 3210 N N . SER A 1 425 ? -16.353 -14.818 28.455 1.00 57.69 425 SER A N 1
ATOM 3211 C CA . SER A 1 425 ? -17.576 -14.109 28.851 1.00 57.69 425 SER A CA 1
ATOM 3212 C C . SER A 1 425 ? -18.428 -13.716 27.640 1.00 57.69 425 SER A C 1
ATOM 3214 O O . SER A 1 425 ? -19.639 -13.941 27.637 1.00 57.69 425 SER A O 1
ATOM 3216 N N . HIS A 1 426 ? -17.798 -13.232 26.564 1.00 56.41 426 HIS A N 1
ATOM 3217 C CA . HIS A 1 426 ? -18.483 -12.903 25.311 1.00 56.41 426 HIS A CA 1
ATOM 3218 C C . HIS A 1 426 ? -19.139 -14.143 24.683 1.00 56.41 426 HIS A C 1
ATOM 3220 O O . HIS A 1 426 ? -20.301 -14.097 24.285 1.00 56.41 426 HIS A O 1
ATOM 3226 N N . ASN A 1 427 ? -18.449 -15.287 24.700 1.00 51.31 427 ASN A N 1
ATOM 3227 C CA . ASN A 1 427 ? -18.990 -16.556 24.206 1.00 51.31 427 ASN A CA 1
ATOM 3228 C C . ASN A 1 427 ? -20.132 -17.117 25.077 1.00 51.31 427 ASN A C 1
ATOM 3230 O O . ASN A 1 427 ? -20.996 -17.822 24.561 1.00 51.31 427 ASN A O 1
ATOM 3234 N N . SER A 1 428 ? -20.164 -16.795 26.375 1.00 47.66 428 SER A N 1
ATOM 3235 C CA . SER A 1 428 ? -21.226 -17.215 27.303 1.00 47.66 428 SER A CA 1
ATOM 3236 C C . SER A 1 428 ? -22.475 -16.319 27.208 1.00 47.66 428 SER A C 1
ATOM 3238 O O . SER A 1 428 ? -23.602 -16.812 27.213 1.00 47.66 428 SER A O 1
ATOM 3240 N N . ALA A 1 429 ? -22.296 -15.004 27.026 1.00 47.62 429 ALA A N 1
ATOM 3241 C CA . ALA A 1 429 ? -23.389 -14.027 26.920 1.00 47.62 429 ALA A CA 1
ATOM 3242 C C . ALA A 1 429 ? -24.192 -14.126 25.604 1.00 47.62 429 ALA A C 1
ATOM 3244 O O . ALA A 1 429 ? -25.361 -13.741 25.554 1.00 47.62 429 ALA A O 1
ATOM 3245 N N . ILE A 1 430 ? -23.600 -14.689 24.547 1.00 47.94 430 ILE A N 1
ATOM 3246 C CA . ILE A 1 430 ? -24.258 -14.928 23.249 1.00 47.94 430 ILE A CA 1
ATOM 3247 C C . ILE A 1 430 ? -25.286 -16.084 23.317 1.00 47.94 430 ILE A C 1
ATOM 3249 O O . ILE A 1 430 ? -26.110 -16.237 22.414 1.00 47.94 430 ILE A O 1
ATOM 3253 N N . GLY A 1 431 ? -25.323 -16.854 24.412 1.00 44.25 431 GLY A N 1
ATOM 3254 C CA . GLY A 1 431 ? -26.254 -17.972 24.589 1.00 44.25 431 GLY A CA 1
ATOM 3255 C C . GLY A 1 431 ? -27.745 -17.605 24.664 1.00 44.25 431 GLY A C 1
ATOM 3256 O O . GLY A 1 431 ? -28.568 -18.434 24.279 1.00 44.25 431 GLY A O 1
ATOM 3257 N N . ASP A 1 432 ? -28.114 -16.385 25.089 1.00 43.19 432 ASP A N 1
ATOM 3258 C CA . ASP A 1 432 ? -29.491 -16.116 25.558 1.00 43.19 432 ASP A CA 1
ATOM 3259 C C . ASP A 1 432 ? -30.261 -14.944 24.905 1.00 43.19 432 ASP A C 1
ATOM 3261 O O . ASP A 1 432 ? -31.403 -14.676 25.286 1.00 43.19 432 ASP A O 1
ATOM 3265 N N . ARG A 1 433 ? -29.749 -14.280 23.853 1.00 43.84 433 ARG A N 1
ATOM 3266 C CA . ARG A 1 433 ? -30.515 -13.238 23.121 1.00 43.84 433 ARG A CA 1
ATOM 3267 C C . ARG A 1 433 ? -30.563 -13.443 21.606 1.00 43.84 433 ARG A C 1
ATOM 3269 O O . ARG A 1 433 ? -29.718 -12.990 20.845 1.00 43.84 433 ARG A O 1
ATOM 3276 N N . LYS A 1 434 ? -31.633 -14.109 21.162 1.00 46.00 434 LYS A N 1
ATOM 3277 C CA . LYS A 1 434 ? -32.000 -14.314 19.753 1.00 46.00 434 LYS A CA 1
ATOM 3278 C C . LYS A 1 434 ? -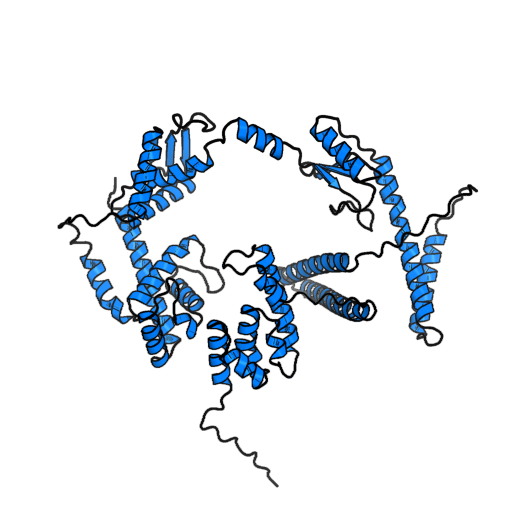32.606 -13.054 19.126 1.00 46.00 434 LYS A C 1
ATOM 3280 O O . LYS A 1 434 ? -33.823 -12.914 19.118 1.00 46.00 434 LYS A O 1
ATOM 3285 N N . LEU A 1 435 ? -31.768 -12.235 18.500 1.00 43.25 435 LEU A N 1
ATOM 3286 C CA . LEU A 1 435 ? -31.966 -11.767 17.122 1.00 43.25 435 LEU A CA 1
ATOM 3287 C C . LEU A 1 435 ? -30.568 -11.699 16.493 1.00 43.25 435 LEU A C 1
ATOM 3289 O O . LEU A 1 435 ? -29.760 -10.853 16.853 1.00 43.25 435 LEU A O 1
ATOM 3293 N N . LEU A 1 436 ? -30.265 -12.675 15.632 1.00 47.03 436 LEU A N 1
ATOM 3294 C CA . LEU A 1 436 ? -28.975 -12.843 14.961 1.00 47.03 436 LEU A CA 1
ATOM 3295 C C . LEU A 1 436 ? -28.724 -11.677 13.993 1.00 47.03 436 LEU A C 1
ATOM 3297 O O . LEU A 1 436 ? -29.040 -11.778 12.806 1.00 47.03 436 LEU A O 1
ATOM 3301 N N . GLU A 1 437 ? -28.153 -10.577 14.476 1.00 65.62 437 GLU A N 1
ATOM 3302 C CA . GLU A 1 437 ? -27.415 -9.682 13.590 1.00 65.62 437 GLU A CA 1
ATOM 3303 C C . GLU A 1 437 ? -26.240 -10.486 13.036 1.00 65.62 437 GLU A C 1
ATOM 3305 O O . GLU A 1 437 ? -25.425 -11.027 13.788 1.00 65.62 437 GLU A O 1
ATOM 3310 N N . LYS A 1 438 ? -26.213 -10.664 11.712 1.00 81.31 438 LYS A N 1
ATOM 3311 C CA . LYS A 1 438 ? -25.110 -11.369 11.062 1.00 81.31 438 LYS A CA 1
ATOM 3312 C C . LYS A 1 438 ? -23.810 -10.629 11.407 1.00 81.31 438 LYS A C 1
ATOM 3314 O O . LYS A 1 438 ? -23.792 -9.404 11.276 1.00 81.31 438 LYS A O 1
ATOM 3319 N N . PRO A 1 439 ? -22.753 -11.333 11.848 1.00 88.94 439 PRO A N 1
ATOM 3320 C CA . PRO A 1 439 ? -21.467 -10.697 12.097 1.00 88.94 439 PRO A CA 1
ATOM 3321 C C . PRO A 1 439 ? -20.999 -9.986 10.822 1.00 88.94 439 PRO A C 1
ATOM 3323 O O . PRO A 1 439 ? -21.168 -10.515 9.724 1.00 88.94 439 PRO A O 1
ATOM 3326 N N . VAL A 1 440 ? -20.461 -8.773 10.967 1.00 95.38 440 VAL A N 1
ATOM 3327 C CA . VAL A 1 440 ? -19.881 -8.026 9.845 1.00 95.38 440 VAL A CA 1
ATOM 3328 C C . VAL A 1 440 ? -18.623 -8.759 9.399 1.00 95.38 440 VAL A C 1
ATOM 3330 O O . VAL A 1 440 ? -17.708 -8.939 10.198 1.00 95.38 440 VAL A O 1
ATOM 3333 N N . THR A 1 441 ? -18.593 -9.181 8.141 1.00 97.69 441 THR A N 1
ATOM 3334 C CA . THR A 1 441 ? -17.459 -9.892 7.543 1.00 97.69 441 THR A CA 1
ATOM 3335 C C . THR A 1 441 ? -16.565 -8.929 6.768 1.00 97.69 441 THR A C 1
ATOM 3337 O O . THR A 1 441 ? -17.004 -7.836 6.379 1.00 97.69 441 THR A O 1
ATOM 3340 N N . SER A 1 442 ? -15.313 -9.316 6.508 1.00 97.81 442 SER A N 1
ATOM 3341 C CA . SER A 1 442 ? -14.409 -8.505 5.678 1.00 97.81 442 SER A CA 1
ATOM 3342 C C . SER A 1 442 ? -15.010 -8.245 4.296 1.00 97.81 442 SER A C 1
ATOM 3344 O O . SER A 1 442 ? -14.907 -7.129 3.781 1.00 97.81 442 SER A O 1
ATOM 3346 N N . ARG A 1 443 ? -15.712 -9.231 3.717 1.00 97.56 443 ARG A N 1
ATOM 3347 C CA . ARG A 1 443 ? -16.429 -9.076 2.446 1.00 97.56 443 ARG A CA 1
ATOM 3348 C C . ARG A 1 443 ? -17.497 -7.995 2.525 1.00 97.56 443 ARG A C 1
ATOM 3350 O O . ARG A 1 443 ? -17.509 -7.101 1.683 1.00 97.56 443 ARG A O 1
ATOM 3357 N N . MET A 1 444 ? -18.367 -8.062 3.534 1.00 97.25 444 MET A N 1
ATOM 3358 C CA . MET A 1 444 ? -19.444 -7.085 3.709 1.00 97.25 444 MET A CA 1
ATOM 3359 C C . MET A 1 444 ? -18.907 -5.661 3.867 1.00 97.25 444 MET A C 1
ATOM 3361 O O . MET A 1 444 ? -19.543 -4.718 3.397 1.00 97.25 444 MET A O 1
ATOM 3365 N N . LEU A 1 445 ? -17.756 -5.491 4.526 1.00 97.12 445 LEU A N 1
ATOM 3366 C CA . LEU A 1 445 ? -17.125 -4.182 4.669 1.00 97.12 445 LEU A CA 1
ATOM 3367 C C . LEU A 1 445 ? -16.487 -3.713 3.353 1.00 97.12 445 LEU A C 1
ATOM 3369 O O . LEU A 1 445 ? -16.686 -2.571 2.953 1.00 97.12 445 LEU A O 1
ATOM 3373 N N . ALA A 1 446 ? -15.765 -4.586 2.648 1.00 96.69 446 ALA A N 1
ATOM 3374 C CA . ALA A 1 446 ? -15.133 -4.248 1.373 1.00 96.69 446 ALA A CA 1
ATOM 3375 C C . ALA A 1 446 ? -16.154 -3.889 0.277 1.00 96.69 446 ALA A C 1
ATOM 3377 O O . ALA A 1 446 ? -15.935 -2.946 -0.483 1.00 96.69 446 ALA A O 1
ATOM 3378 N N . GLU A 1 447 ? -17.292 -4.588 0.218 1.00 96.56 447 GLU A N 1
ATOM 3379 C CA . GLU A 1 447 ? -18.359 -4.339 -0.763 1.00 96.56 447 GLU A CA 1
ATOM 3380 C C . GLU A 1 447 ? -19.041 -2.967 -0.591 1.00 96.56 447 GLU A C 1
ATOM 3382 O O . GLU A 1 447 ? -19.598 -2.441 -1.556 1.00 96.56 447 GLU A O 1
ATOM 3387 N N . GLN A 1 448 ? -18.956 -2.340 0.590 1.00 97.12 448 GLN A N 1
ATOM 3388 C CA . GLN A 1 448 ? -19.447 -0.968 0.804 1.00 97.12 448 GLN A CA 1
ATOM 3389 C C . GLN A 1 448 ? -18.602 0.088 0.075 1.00 97.12 448 GLN A C 1
ATOM 3391 O O . GLN A 1 448 ? -19.075 1.200 -0.156 1.00 97.12 448 GLN A O 1
ATOM 3396 N N . TYR A 1 449 ? -17.376 -0.264 -0.327 1.00 96.38 449 TYR A N 1
ATOM 3397 C CA . TYR A 1 449 ? -16.408 0.636 -0.957 1.00 96.38 449 TYR A CA 1
ATOM 3398 C C . TYR A 1 449 ? -15.874 0.035 -2.270 1.00 96.38 449 TYR A C 1
ATOM 3400 O O . TYR A 1 449 ? -14.694 -0.312 -2.372 1.00 96.38 449 TYR A O 1
ATOM 3408 N N . PRO A 1 450 ? -16.721 -0.097 -3.309 1.00 90.12 450 PRO A N 1
ATOM 3409 C CA . PRO A 1 450 ? -16.381 -0.835 -4.529 1.00 90.12 450 PRO A CA 1
ATOM 3410 C C . PRO A 1 450 ? -15.322 -0.144 -5.405 1.00 90.12 450 PRO A C 1
ATOM 3412 O O . PRO A 1 450 ? -14.725 -0.778 -6.274 1.00 90.12 450 PRO A O 1
ATOM 3415 N N . VAL A 1 451 ? -15.083 1.157 -5.208 1.00 88.69 451 VAL A N 1
ATOM 3416 C CA . VAL A 1 451 ? -14.121 1.938 -5.998 1.00 88.69 451 VAL A CA 1
ATOM 3417 C C . VAL A 1 451 ? -12.773 1.976 -5.277 1.00 88.69 451 VAL A C 1
ATOM 3419 O O . VAL A 1 451 ? -12.703 2.323 -4.096 1.00 88.69 451 VAL A O 1
ATOM 3422 N N . LYS A 1 452 ? -11.677 1.654 -5.977 1.00 79.12 452 LYS A N 1
ATOM 3423 C CA . LYS A 1 452 ? -10.314 1.737 -5.419 1.00 79.12 452 LYS A CA 1
ATOM 3424 C C . LYS A 1 452 ? -10.062 3.149 -4.868 1.00 79.12 452 LYS A C 1
ATOM 3426 O O . LYS A 1 452 ? -10.279 4.126 -5.573 1.00 79.12 452 LYS A O 1
ATOM 3431 N N . GLY A 1 453 ? -9.619 3.238 -3.614 1.00 83.94 453 GLY A N 1
ATOM 3432 C CA . GLY A 1 453 ? -9.371 4.512 -2.925 1.00 83.94 453 GLY A CA 1
ATOM 3433 C C . GLY A 1 453 ? -10.605 5.173 -2.297 1.00 83.94 453 GLY A C 1
ATOM 3434 O O . GLY A 1 453 ? -10.454 6.185 -1.628 1.00 83.94 453 GLY A O 1
ATOM 3435 N N . SER A 1 454 ? -11.813 4.612 -2.455 1.00 90.88 454 SER A N 1
ATOM 3436 C CA . SER A 1 454 ? -13.026 5.164 -1.820 1.00 90.88 454 SER A CA 1
ATOM 3437 C C . SER A 1 454 ? -13.165 4.834 -0.331 1.00 90.88 454 SER A C 1
ATOM 3439 O O . SER A 1 454 ? -13.969 5.458 0.356 1.00 90.88 454 SER A O 1
ATOM 3441 N N . MET A 1 455 ? -12.399 3.861 0.170 1.00 95.06 455 MET A N 1
ATOM 3442 C CA . MET A 1 455 ? -12.433 3.444 1.570 1.00 95.06 455 MET A CA 1
ATOM 3443 C C . MET A 1 455 ? -11.629 4.422 2.443 1.00 95.06 455 MET A C 1
ATOM 3445 O O . MET A 1 455 ? -10.425 4.561 2.217 1.00 95.06 455 MET A O 1
ATOM 3449 N N . PRO A 1 456 ? -12.244 5.079 3.446 1.00 92.44 456 PRO A N 1
ATOM 3450 C CA . PRO A 1 456 ? -11.525 5.953 4.369 1.00 92.44 456 PRO A CA 1
ATOM 3451 C C . PRO A 1 456 ? -10.430 5.199 5.130 1.00 92.44 456 PRO A C 1
ATOM 3453 O O . PRO A 1 456 ? -10.619 4.040 5.494 1.00 92.44 456 PRO A O 1
ATOM 3456 N N . HIS A 1 457 ? -9.322 5.871 5.451 1.00 79.75 457 HIS A N 1
ATOM 3457 C CA . HIS A 1 457 ? -8.167 5.248 6.114 1.00 79.75 457 HIS A CA 1
ATOM 3458 C C . HIS A 1 457 ? -8.529 4.513 7.421 1.00 79.75 457 HIS A C 1
ATOM 3460 O O . HIS A 1 457 ? -8.092 3.388 7.650 1.00 79.75 457 HIS A O 1
ATOM 3466 N N . ALA A 1 458 ? -9.398 5.099 8.253 1.00 79.62 458 ALA A N 1
ATOM 3467 C CA . ALA A 1 458 ? -9.871 4.453 9.482 1.00 79.62 458 ALA A CA 1
ATOM 3468 C C . ALA A 1 458 ? -10.628 3.133 9.213 1.00 79.62 458 ALA A C 1
ATOM 3470 O O . ALA A 1 458 ? -10.500 2.171 9.966 1.00 79.62 458 ALA A O 1
ATOM 3471 N N . VAL A 1 459 ? -11.371 3.060 8.105 1.00 93.25 459 VAL A N 1
ATOM 3472 C CA . VAL A 1 459 ? -12.113 1.857 7.696 1.00 93.25 459 VAL A CA 1
ATOM 3473 C C . VAL A 1 459 ? -11.179 0.809 7.087 1.00 93.25 459 VAL A C 1
ATOM 3475 O O . VAL A 1 459 ? -11.392 -0.386 7.274 1.00 93.25 459 VAL A O 1
ATOM 3478 N N . VAL A 1 460 ? -10.100 1.236 6.421 1.00 89.75 460 VAL A N 1
ATOM 3479 C CA . VAL A 1 460 ? -9.042 0.330 5.945 1.00 89.75 460 VAL A CA 1
ATOM 3480 C C . VAL A 1 460 ? -8.410 -0.430 7.117 1.00 89.75 460 VAL A C 1
ATOM 3482 O O . VAL A 1 460 ? -8.253 -1.647 7.033 1.00 89.75 460 VAL A O 1
ATOM 3485 N N . HIS A 1 461 ? -8.115 0.248 8.232 1.00 84.31 461 HIS A N 1
ATOM 3486 C CA . HIS A 1 461 ? -7.629 -0.415 9.450 1.00 84.31 461 HIS A CA 1
ATOM 3487 C C . HIS A 1 461 ? -8.627 -1.444 9.992 1.00 84.31 461 HIS A C 1
ATOM 3489 O O . HIS A 1 461 ? -8.243 -2.576 10.285 1.00 84.31 461 HIS A O 1
ATOM 3495 N N . GLN A 1 462 ? -9.912 -1.085 10.061 1.00 93.31 462 GLN A N 1
ATOM 3496 C CA . GLN A 1 462 ? -10.962 -2.008 10.492 1.00 93.31 462 GLN A CA 1
ATOM 3497 C C . GLN A 1 462 ? -11.055 -3.243 9.581 1.00 93.31 462 GLN A C 1
ATOM 3499 O O . GLN A 1 462 ? -11.223 -4.362 10.065 1.00 93.31 462 GLN A O 1
ATOM 3504 N N . LEU A 1 463 ? -10.904 -3.068 8.264 1.00 96.56 463 LEU A N 1
ATOM 3505 C CA . LEU A 1 463 ? -10.882 -4.177 7.310 1.00 96.56 463 LEU A CA 1
ATOM 3506 C C . LEU A 1 463 ? -9.711 -5.131 7.570 1.00 96.56 463 LEU A C 1
ATOM 3508 O O . LEU A 1 463 ? -9.897 -6.346 7.505 1.00 96.56 463 LEU A O 1
ATOM 3512 N N . TYR A 1 464 ? -8.520 -4.609 7.876 1.00 93.69 464 TYR A N 1
ATOM 3513 C CA . TYR A 1 464 ? -7.371 -5.449 8.219 1.00 93.69 464 TYR A CA 1
ATOM 3514 C C . TYR A 1 464 ? -7.595 -6.237 9.513 1.00 93.69 464 TYR A C 1
A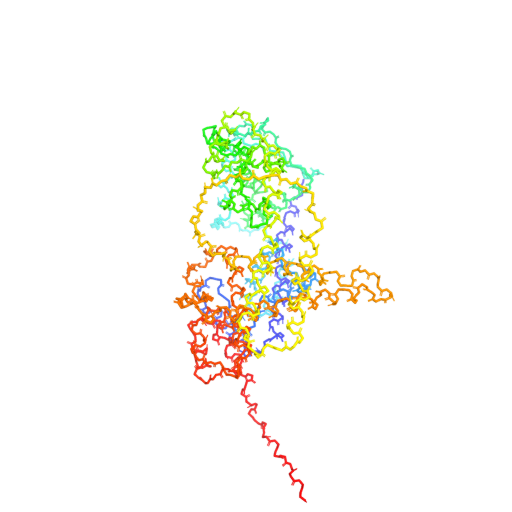TOM 3516 O O . TYR A 1 464 ? -7.351 -7.441 9.521 1.00 93.69 464 TYR A O 1
ATOM 3524 N N . GLN A 1 465 ? -8.146 -5.607 10.553 1.00 94.12 465 GLN A N 1
ATOM 3525 C CA . GLN A 1 465 ? -8.482 -6.291 11.807 1.00 94.12 465 GLN A CA 1
ATOM 3526 C C . GLN A 1 465 ? -9.523 -7.404 11.601 1.00 94.12 465 GLN A C 1
ATOM 3528 O O . GLN A 1 465 ? -9.383 -8.498 12.150 1.00 94.12 465 GLN A O 1
ATOM 3533 N N . LEU A 1 466 ? -10.550 -7.159 10.775 1.00 96.75 466 LEU A N 1
ATOM 3534 C CA . LEU A 1 466 ? -11.549 -8.179 10.434 1.00 96.75 466 LEU A CA 1
ATOM 3535 C C . LEU A 1 466 ? -10.917 -9.368 9.710 1.00 96.75 466 LEU A C 1
ATOM 3537 O O . LEU A 1 466 ? -11.167 -10.510 10.090 1.00 96.75 466 LEU A O 1
ATOM 3541 N N . ARG A 1 467 ? -10.062 -9.108 8.713 1.00 97.69 467 ARG A N 1
ATOM 3542 C CA . ARG A 1 467 ? -9.330 -10.169 8.012 1.00 97.69 467 ARG A CA 1
ATOM 3543 C C . ARG A 1 467 ? -8.490 -10.984 8.984 1.00 97.69 467 ARG A C 1
ATOM 3545 O O . ARG A 1 467 ? -8.555 -12.204 8.952 1.00 97.69 467 ARG A O 1
ATOM 3552 N N . GLU A 1 468 ? -7.724 -10.338 9.858 1.00 94.25 468 GLU A N 1
ATOM 3553 C CA . GLU A 1 468 ? -6.875 -11.041 10.821 1.00 94.25 468 GLU A CA 1
ATOM 3554 C C . GLU A 1 468 ? -7.695 -11.959 11.740 1.00 94.25 468 GLU A C 1
ATOM 3556 O O . GLU A 1 468 ? -7.347 -13.127 11.919 1.00 94.25 468 GLU A O 1
ATOM 3561 N N . ALA A 1 469 ? -8.833 -11.481 12.252 1.00 96.31 469 ALA A N 1
ATOM 3562 C CA . ALA A 1 469 ? -9.729 -12.279 13.086 1.00 96.31 469 ALA A CA 1
ATOM 3563 C C . ALA A 1 469 ? -10.346 -13.473 12.327 1.00 96.31 469 ALA A C 1
ATOM 3565 O O . ALA A 1 469 ? -10.400 -14.593 12.853 1.00 96.31 469 ALA A O 1
ATOM 3566 N N . GLU A 1 470 ? -10.785 -13.261 11.084 1.00 97.75 470 GLU A N 1
ATOM 3567 C CA . GLU A 1 470 ? -11.334 -14.313 10.222 1.00 97.75 470 GLU A CA 1
ATOM 3568 C C . GLU A 1 470 ? -10.269 -15.367 9.884 1.00 97.75 470 GLU A C 1
ATOM 3570 O O . GLU A 1 470 ? -10.506 -16.564 10.060 1.00 97.75 470 GLU A O 1
ATOM 3575 N N . ILE A 1 471 ? -9.067 -14.942 9.486 1.00 97.88 471 ILE A N 1
ATOM 3576 C CA . ILE A 1 471 ? -7.939 -15.832 9.179 1.00 97.88 471 ILE A CA 1
ATOM 3577 C C . ILE A 1 471 ? -7.491 -16.597 10.422 1.00 97.88 471 ILE A C 1
ATOM 3579 O O . ILE A 1 471 ? -7.284 -17.808 10.347 1.00 97.88 471 ILE A O 1
ATOM 3583 N N . SER A 1 472 ? -7.399 -15.932 11.575 1.00 95.88 472 SER A N 1
ATOM 3584 C CA . SER A 1 472 ? -7.083 -16.576 12.852 1.00 95.88 472 SER A CA 1
ATOM 3585 C C . SER A 1 472 ? -8.095 -17.679 13.172 1.00 95.88 472 SER A C 1
ATOM 3587 O O . SER A 1 472 ? -7.705 -18.809 13.478 1.00 95.88 472 SER A O 1
ATOM 3589 N N . THR A 1 473 ? -9.388 -17.413 12.971 1.00 97.19 473 THR A N 1
ATOM 3590 C CA . THR A 1 473 ? -10.456 -18.409 13.147 1.00 97.19 473 THR A CA 1
ATOM 3591 C C . THR A 1 473 ? -10.311 -19.584 12.174 1.00 97.19 473 THR A C 1
ATOM 3593 O O . THR A 1 473 ? -10.383 -20.743 12.588 1.00 97.19 473 THR A O 1
ATOM 3596 N N . LEU A 1 474 ? -10.059 -19.320 10.888 1.00 97.62 474 LEU A N 1
ATOM 3597 C CA . LEU A 1 474 ? -9.873 -20.369 9.877 1.00 97.62 474 LEU A CA 1
ATOM 3598 C C . LEU A 1 474 ? -8.617 -21.205 10.118 1.00 97.62 474 LEU A C 1
ATOM 3600 O O . LEU A 1 474 ? -8.640 -22.418 9.915 1.00 97.62 474 LEU A O 1
ATOM 3604 N N . SER A 1 475 ? -7.546 -20.591 10.621 1.00 97.56 475 SER A N 1
ATOM 3605 C CA . SER A 1 475 ? -6.299 -21.284 10.944 1.00 97.56 475 SER A CA 1
ATOM 3606 C C . SER A 1 475 ? -6.487 -22.358 12.021 1.00 97.56 475 SER A C 1
ATOM 3608 O O . SER A 1 475 ? -5.768 -23.358 12.023 1.00 97.56 475 SER A O 1
ATOM 3610 N N . GLN A 1 476 ? -7.474 -22.202 12.906 1.00 97.50 476 GLN A N 1
ATOM 3611 C CA . GLN A 1 476 ? -7.776 -23.170 13.961 1.00 97.50 476 GLN A CA 1
ATOM 3612 C C . GLN A 1 476 ? -8.609 -24.356 13.459 1.00 97.50 476 GLN A C 1
ATOM 3614 O O . GLN A 1 476 ? -8.726 -25.366 14.156 1.00 97.50 476 GLN A O 1
ATOM 3619 N N . ARG A 1 477 ? -9.186 -24.275 12.255 1.00 97.88 477 ARG A N 1
ATOM 3620 C CA . ARG A 1 477 ? -9.964 -25.380 11.689 1.00 97.88 477 ARG A CA 1
ATOM 3621 C C . ARG A 1 477 ? -9.037 -26.469 11.161 1.00 97.88 477 ARG A C 1
ATOM 3623 O O . ARG A 1 477 ? -7.974 -26.201 10.606 1.00 97.88 477 ARG A O 1
ATOM 3630 N N . ALA A 1 478 ? -9.476 -27.717 11.318 1.00 97.81 478 ALA A N 1
ATOM 3631 C CA . ALA A 1 478 ? -8.776 -28.867 10.752 1.00 97.81 478 ALA A CA 1
ATOM 3632 C C . ALA A 1 478 ? -8.861 -28.884 9.218 1.00 97.81 478 ALA A C 1
ATOM 3634 O O . ALA A 1 478 ? -7.898 -29.258 8.557 1.00 97.81 478 ALA A O 1
ATOM 3635 N N . VAL A 1 479 ? -10.012 -28.472 8.676 1.00 98.25 479 VAL A N 1
ATOM 3636 C CA . VAL A 1 479 ? -10.278 -28.370 7.239 1.00 98.25 479 VAL A CA 1
ATOM 3637 C C . VAL A 1 479 ? -11.051 -27.078 6.974 1.00 98.25 479 VAL A C 1
ATOM 3639 O O . VAL A 1 479 ? -12.008 -26.783 7.693 1.00 98.25 479 VAL A O 1
ATOM 3642 N N . ILE A 1 480 ? -10.626 -26.323 5.963 1.00 98.31 480 ILE A N 1
ATOM 3643 C CA . ILE A 1 480 ? -11.291 -25.115 5.461 1.00 98.31 480 ILE A CA 1
ATOM 3644 C C . ILE A 1 480 ? -12.145 -25.511 4.254 1.00 98.31 480 ILE A C 1
ATOM 3646 O O . ILE A 1 480 ? -11.646 -26.133 3.316 1.00 98.31 480 ILE A O 1
ATOM 3650 N N . LEU A 1 481 ? -13.430 -25.167 4.296 1.00 98.31 481 LEU A N 1
ATOM 3651 C CA . LEU A 1 481 ? -14.417 -25.508 3.269 1.00 98.31 481 LEU A CA 1
ATOM 3652 C C . LEU A 1 481 ? -14.663 -24.325 2.325 1.00 98.31 481 LEU A C 1
ATOM 3654 O O . LEU A 1 481 ? -14.443 -23.171 2.682 1.00 98.31 481 LEU A O 1
ATOM 3658 N N . GLU A 1 482 ? -15.225 -24.584 1.143 1.00 98.12 482 GLU A N 1
ATOM 3659 C CA . GLU A 1 482 ? -15.583 -23.530 0.175 1.00 98.12 482 GLU A CA 1
ATOM 3660 C C . GLU A 1 482 ? -16.511 -22.462 0.783 1.00 98.12 482 GLU A C 1
ATOM 3662 O O . GLU A 1 482 ? -16.367 -21.269 0.518 1.00 98.12 482 GLU A O 1
ATOM 3667 N N . SER A 1 483 ? -17.450 -22.876 1.643 1.00 97.62 483 SER A N 1
ATOM 3668 C CA . SER A 1 483 ? -18.364 -21.961 2.337 1.00 97.62 483 SER A CA 1
ATOM 3669 C C . SER A 1 483 ? -17.645 -20.946 3.218 1.00 97.62 483 SER A C 1
ATOM 3671 O O . SER A 1 483 ? -18.162 -19.851 3.413 1.00 97.62 483 SER A O 1
ATOM 3673 N N . ASP A 1 484 ? -16.466 -21.297 3.726 1.00 98.00 484 ASP A N 1
ATOM 3674 C CA . ASP A 1 484 ? -15.679 -20.448 4.616 1.00 98.00 484 ASP A CA 1
ATOM 3675 C C . ASP A 1 484 ? -15.004 -19.304 3.854 1.00 98.00 484 ASP A C 1
ATOM 3677 O O . ASP A 1 484 ? -14.770 -18.234 4.406 1.00 98.00 484 ASP A O 1
ATOM 3681 N N . LEU A 1 485 ? -14.735 -19.514 2.563 1.00 98.31 485 LEU A N 1
ATOM 3682 C CA . LEU A 1 485 ? -14.120 -18.521 1.686 1.00 98.31 485 LEU A CA 1
ATOM 3683 C C . LEU A 1 485 ? -15.114 -17.449 1.235 1.00 98.31 485 LEU A C 1
ATOM 3685 O O . LEU A 1 485 ? -14.710 -16.344 0.879 1.00 98.31 485 LEU A O 1
ATOM 3689 N N . ARG A 1 486 ? -16.416 -17.768 1.220 1.00 97.06 486 ARG A N 1
ATOM 3690 C CA . ARG A 1 486 ? -17.457 -16.890 0.659 1.00 97.06 486 ARG A CA 1
ATOM 3691 C C . ARG A 1 486 ? -17.640 -15.600 1.441 1.00 97.06 486 ARG A C 1
ATOM 3693 O O . ARG A 1 486 ? -18.067 -14.616 0.847 1.00 97.06 486 ARG A O 1
ATOM 3700 N N . GLU A 1 487 ? -17.341 -15.614 2.731 1.00 96.69 487 GLU A N 1
ATOM 3701 C CA . GLU A 1 487 ? -17.474 -14.450 3.608 1.00 96.69 487 GLU A CA 1
ATOM 3702 C C . GLU A 1 487 ? -16.203 -13.593 3.654 1.00 96.69 487 GLU A C 1
ATOM 3704 O O . GLU A 1 487 ? -16.232 -12.475 4.163 1.00 96.69 487 GLU A O 1
ATOM 3709 N N . LEU A 1 488 ? -15.103 -14.078 3.072 1.00 98.06 488 LEU A N 1
ATOM 3710 C CA . LEU A 1 488 ? -13.855 -13.335 2.993 1.00 98.06 488 LEU A CA 1
ATOM 3711 C C . LEU A 1 488 ? -13.865 -12.387 1.798 1.00 98.06 488 LEU A C 1
ATOM 3713 O O . LEU A 1 488 ? -14.262 -12.739 0.678 1.00 98.06 488 LEU A O 1
ATOM 3717 N N . ASP A 1 489 ? -13.348 -11.185 2.015 1.00 97.81 489 ASP A N 1
ATOM 3718 C CA . ASP A 1 489 ? -13.003 -10.295 0.921 1.00 97.81 489 ASP A CA 1
ATOM 3719 C C . ASP A 1 489 ? -11.797 -10.832 0.121 1.00 97.81 489 ASP A C 1
ATOM 3721 O O . ASP A 1 489 ? -11.160 -11.827 0.479 1.00 97.81 489 ASP A O 1
ATOM 3725 N N . ARG A 1 490 ? -11.438 -10.150 -0.973 1.00 97.12 490 ARG A N 1
ATOM 3726 C CA . ARG A 1 490 ? -10.310 -10.571 -1.819 1.00 97.12 490 ARG A CA 1
ATOM 3727 C C . ARG A 1 490 ? -8.982 -10.680 -1.059 1.00 97.12 490 ARG A C 1
ATOM 3729 O O . ARG A 1 490 ? -8.169 -11.535 -1.394 1.00 97.12 490 ARG A O 1
ATOM 3736 N N . GLY A 1 491 ? -8.751 -9.815 -0.064 1.00 96.62 491 GLY A N 1
ATOM 3737 C CA . GLY A 1 491 ? -7.536 -9.846 0.750 1.00 96.62 491 GLY A CA 1
ATOM 3738 C C . GLY A 1 491 ? -7.499 -11.076 1.652 1.00 96.62 491 GLY A C 1
ATOM 3739 O O . GLY A 1 491 ? -6.511 -11.803 1.641 1.00 96.62 491 GLY A O 1
ATOM 3740 N N . GLY A 1 492 ? -8.599 -11.365 2.354 1.00 98.00 492 GLY A N 1
ATOM 3741 C CA . GLY A 1 492 ? -8.731 -12.581 3.156 1.00 98.00 492 GLY A CA 1
ATOM 3742 C C . GLY A 1 492 ? -8.555 -13.855 2.323 1.00 98.00 492 GLY A C 1
ATOM 3743 O O . GLY A 1 492 ? -7.781 -14.734 2.698 1.00 98.00 492 GLY A O 1
ATOM 3744 N N . ARG A 1 493 ? -9.188 -13.945 1.143 1.00 98.50 493 ARG A N 1
ATOM 3745 C CA . ARG A 1 493 ? -9.028 -15.116 0.257 1.00 98.50 493 ARG A CA 1
ATOM 3746 C C . ARG A 1 493 ? -7.591 -15.302 -0.227 1.00 98.50 493 ARG A C 1
ATOM 3748 O O . ARG A 1 493 ? -7.131 -16.438 -0.277 1.00 98.50 493 ARG A O 1
ATOM 3755 N N . ALA A 1 494 ? -6.868 -14.218 -0.524 1.00 97.81 494 ALA A N 1
ATOM 3756 C CA . ALA A 1 494 ? -5.451 -14.293 -0.890 1.00 97.81 494 ALA A CA 1
ATOM 3757 C C . ALA A 1 494 ? -4.591 -14.850 0.260 1.00 97.81 494 ALA A C 1
ATOM 3759 O O . ALA A 1 494 ? -3.744 -15.709 0.030 1.00 97.81 494 ALA A O 1
ATOM 3760 N N . VAL A 1 495 ? -4.856 -14.436 1.505 1.00 97.44 495 VAL A N 1
ATOM 3761 C CA . VAL A 1 495 ? -4.151 -14.962 2.687 1.00 97.44 495 VAL A CA 1
ATOM 3762 C C . VAL A 1 495 ? -4.455 -16.445 2.906 1.00 97.44 495 VAL A C 1
ATOM 3764 O O . VAL A 1 495 ? -3.535 -17.223 3.148 1.00 97.44 495 VAL A O 1
ATOM 3767 N N . VAL A 1 496 ? -5.716 -16.877 2.765 1.00 98.31 496 VAL A N 1
ATOM 3768 C CA . VAL A 1 496 ? -6.050 -18.312 2.830 1.00 98.31 496 VAL A CA 1
ATOM 3769 C C . VAL A 1 496 ? -5.332 -19.085 1.724 1.00 98.31 496 VAL A C 1
ATOM 3771 O O . VAL A 1 496 ? -4.741 -20.127 2.004 1.00 98.31 496 VAL A O 1
ATOM 3774 N N . ALA A 1 497 ? -5.344 -18.560 0.496 1.00 98.00 497 ALA A N 1
ATOM 3775 C CA . ALA A 1 497 ? -4.674 -19.165 -0.647 1.00 98.00 497 ALA A CA 1
ATOM 3776 C C . ALA A 1 497 ? -3.160 -19.286 -0.475 1.00 98.00 497 ALA A C 1
ATOM 3778 O O . ALA A 1 497 ? -2.606 -20.261 -0.955 1.00 98.00 497 ALA A O 1
ATOM 3779 N N . SER A 1 498 ? -2.511 -18.343 0.210 1.00 96.25 498 SER A N 1
ATOM 3780 C CA . SER A 1 498 ? -1.062 -18.379 0.429 1.00 96.25 498 SER A CA 1
ATOM 3781 C C . SER A 1 498 ? -0.655 -19.190 1.663 1.00 96.25 498 SER A C 1
ATOM 3783 O O . SER A 1 498 ? 0.300 -19.956 1.614 1.00 96.25 498 SER A O 1
ATOM 3785 N N . MET A 1 499 ? -1.356 -19.030 2.790 1.00 96.56 499 MET A N 1
ATOM 3786 C CA . MET A 1 499 ? -0.882 -19.534 4.088 1.00 96.56 499 MET A CA 1
ATOM 3787 C C . MET A 1 499 ? -1.629 -20.774 4.579 1.00 96.56 499 MET A C 1
ATOM 3789 O O . MET A 1 499 ? -1.107 -21.540 5.388 1.00 96.56 499 MET A O 1
ATOM 3793 N N . LEU A 1 500 ? -2.874 -20.969 4.142 1.00 97.81 500 LEU A N 1
ATOM 3794 C CA . LEU A 1 500 ? -3.768 -22.010 4.662 1.00 97.81 500 LEU A CA 1
ATOM 3795 C C . LEU A 1 500 ? -4.253 -22.976 3.569 1.00 97.81 500 LEU A C 1
ATOM 3797 O O . LEU A 1 500 ? -5.146 -23.790 3.813 1.00 97.81 500 LEU A O 1
ATOM 3801 N N . TYR A 1 501 ? -3.639 -22.946 2.383 1.00 98.12 501 TYR A N 1
ATOM 3802 C CA . TYR A 1 501 ? -4.028 -23.768 1.233 1.00 98.12 501 TYR A CA 1
ATOM 3803 C C . TYR A 1 501 ? -3.997 -25.274 1.531 1.00 98.12 501 TYR A C 1
ATOM 3805 O O . TYR A 1 501 ? -4.909 -26.020 1.166 1.00 98.12 501 TYR A O 1
ATOM 3813 N N . ALA A 1 502 ? -2.994 -25.724 2.292 1.00 97.25 502 ALA A N 1
ATOM 3814 C CA . ALA A 1 502 ? -2.867 -27.113 2.734 1.00 97.25 502 ALA A CA 1
ATOM 3815 C C . ALA A 1 502 ? -4.066 -27.596 3.567 1.00 97.25 502 ALA A C 1
ATOM 3817 O O . ALA A 1 502 ? -4.427 -28.770 3.492 1.00 97.25 502 ALA A O 1
ATOM 3818 N N . LYS A 1 503 ? -4.713 -26.692 4.315 1.00 98.25 503 LYS A N 1
ATOM 3819 C CA . LYS A 1 503 ? -5.896 -26.987 5.139 1.00 98.25 503 LYS A CA 1
ATOM 3820 C C . LYS A 1 503 ? -7.205 -26.947 4.353 1.00 98.25 503 LYS A C 1
ATOM 3822 O O . LYS A 1 503 ? -8.227 -27.372 4.881 1.00 98.25 503 LYS A O 1
ATOM 3827 N N . CYS A 1 504 ? -7.206 -26.427 3.130 1.00 98.38 504 CYS A N 1
ATOM 3828 C CA . CYS A 1 504 ? -8.404 -26.371 2.300 1.00 98.38 504 CYS A CA 1
ATOM 3829 C C . CYS A 1 504 ? -8.782 -27.770 1.792 1.00 98.38 504 CYS A C 1
ATOM 3831 O O . CYS A 1 504 ? -7.902 -28.564 1.453 1.00 98.38 504 CYS A O 1
ATOM 3833 N N . ASP A 1 505 ? -10.081 -28.071 1.725 1.00 97.88 505 ASP A N 1
ATOM 3834 C CA . ASP A 1 505 ? -10.565 -29.242 0.989 1.00 97.88 505 ASP A CA 1
ATOM 3835 C C . ASP A 1 505 ? -10.445 -29.037 -0.532 1.00 97.88 505 ASP A C 1
ATOM 3837 O O . ASP A 1 505 ? -10.128 -27.947 -1.016 1.00 97.88 505 ASP A O 1
ATOM 3841 N N . ASP A 1 506 ? -10.683 -30.090 -1.313 1.00 97.75 506 ASP A N 1
ATOM 3842 C CA . ASP A 1 506 ? -10.508 -30.024 -2.769 1.00 97.75 506 ASP A CA 1
ATOM 3843 C C . ASP A 1 506 ? -11.459 -29.010 -3.431 1.00 97.75 506 ASP A C 1
ATOM 3845 O O . ASP A 1 506 ? -11.107 -28.393 -4.437 1.00 97.75 506 ASP A O 1
ATOM 3849 N N . VAL A 1 507 ? -12.644 -28.785 -2.849 1.00 98.19 507 VAL A N 1
ATOM 3850 C CA . VAL A 1 507 ? -13.622 -27.815 -3.365 1.00 98.19 507 VAL A CA 1
ATOM 3851 C C . VAL A 1 507 ? -13.147 -26.384 -3.108 1.00 98.19 507 VAL A C 1
ATOM 3853 O O . VAL A 1 507 ? -13.162 -25.564 -4.025 1.00 98.19 507 VAL A O 1
ATOM 3856 N N . ALA A 1 508 ? -12.670 -26.088 -1.898 1.00 98.31 508 ALA A N 1
ATOM 3857 C CA . ALA A 1 508 ? -12.085 -24.806 -1.521 1.00 98.31 508 ALA A CA 1
ATOM 3858 C C . ALA A 1 508 ? -10.819 -24.503 -2.332 1.00 98.31 508 ALA A C 1
ATOM 3860 O O . ALA A 1 508 ? -10.680 -23.404 -2.866 1.00 98.31 508 ALA A O 1
ATOM 3861 N N . ARG A 1 509 ? -9.926 -25.486 -2.504 1.00 98.44 509 ARG A N 1
ATOM 3862 C CA . ARG A 1 509 ? -8.734 -25.353 -3.358 1.00 98.44 509 ARG A CA 1
ATOM 3863 C C . ARG A 1 509 ? -9.108 -25.018 -4.794 1.00 98.44 509 ARG A C 1
ATOM 3865 O O . ARG A 1 509 ? -8.546 -24.089 -5.372 1.00 98.44 509 ARG A O 1
ATOM 3872 N N . ASN A 1 510 ? -10.087 -25.730 -5.354 1.00 98.06 510 ASN A N 1
ATOM 3873 C CA . ASN A 1 510 ? -10.583 -25.451 -6.695 1.00 98.06 510 ASN A CA 1
ATOM 3874 C C . ASN A 1 510 ? -11.204 -24.049 -6.794 1.00 98.06 510 ASN A C 1
ATOM 3876 O O . ASN A 1 510 ? -10.985 -23.368 -7.793 1.00 98.06 510 ASN A O 1
ATOM 3880 N N . ALA A 1 511 ? -11.936 -23.601 -5.770 1.00 98.25 511 ALA A N 1
ATOM 3881 C CA . ALA A 1 511 ? -12.495 -22.253 -5.723 1.00 98.25 511 ALA A CA 1
ATOM 3882 C C . ALA A 1 511 ? -11.404 -21.169 -5.706 1.00 98.25 511 ALA A C 1
ATOM 3884 O O . ALA A 1 511 ? -11.525 -20.195 -6.438 1.00 98.25 511 ALA A O 1
ATOM 3885 N N . LEU A 1 512 ? -10.317 -21.357 -4.949 1.00 98.19 512 LEU A N 1
ATOM 3886 C CA . LEU A 1 512 ? -9.190 -20.414 -4.906 1.00 98.19 512 LEU A CA 1
ATOM 3887 C C . LEU A 1 512 ? -8.398 -20.385 -6.225 1.00 98.19 512 LEU A C 1
ATOM 3889 O O . LEU A 1 512 ? -8.042 -19.312 -6.708 1.00 98.19 512 LEU A O 1
ATOM 3893 N N . LEU A 1 513 ? -8.177 -21.545 -6.852 1.00 97.62 513 LEU A N 1
ATOM 3894 C CA . LEU A 1 513 ? -7.515 -21.641 -8.163 1.00 97.62 513 LEU A CA 1
ATOM 3895 C C . LEU A 1 513 ? -8.314 -20.960 -9.287 1.00 97.62 513 LEU A C 1
ATOM 3897 O O . LEU A 1 513 ? -7.731 -20.477 -10.256 1.00 97.62 513 LEU A O 1
ATOM 3901 N N . HIS A 1 514 ? -9.639 -20.900 -9.148 1.00 97.56 514 HIS A N 1
ATOM 3902 C CA . HIS A 1 514 ? -10.553 -20.280 -10.109 1.00 97.56 514 HIS A CA 1
ATOM 3903 C C . HIS A 1 514 ? -11.207 -19.003 -9.563 1.00 97.56 514 HIS A C 1
ATOM 3905 O O . HIS A 1 514 ? -12.269 -18.606 -10.047 1.00 97.56 514 HIS A O 1
ATOM 3911 N N . ASP A 1 515 ? -10.591 -18.358 -8.567 1.00 98.19 515 ASP A N 1
ATOM 3912 C CA . ASP A 1 515 ? -11.113 -17.121 -7.988 1.00 98.19 515 ASP A CA 1
ATOM 3913 C C . ASP A 1 515 ? -11.222 -16.028 -9.059 1.00 98.19 515 ASP A C 1
ATOM 3915 O O . ASP A 1 515 ? -10.425 -15.972 -9.999 1.00 98.19 515 ASP A O 1
ATOM 3919 N N . GLU A 1 516 ? -12.190 -15.125 -8.926 1.00 96.19 516 GLU A N 1
ATOM 3920 C CA . GLU A 1 516 ? -12.365 -13.997 -9.846 1.00 96.19 516 GLU A CA 1
ATOM 3921 C C . GLU A 1 516 ? -11.124 -13.085 -9.890 1.00 96.19 516 GLU A C 1
ATOM 3923 O O . GLU A 1 516 ? -10.777 -12.537 -10.944 1.00 96.19 516 GLU A O 1
ATOM 3928 N N . HIS A 1 517 ? -10.396 -12.969 -8.774 1.00 95.12 517 HIS A N 1
ATOM 3929 C CA . HIS A 1 517 ? -9.254 -12.075 -8.649 1.00 95.12 517 HIS A CA 1
ATOM 3930 C C . HIS A 1 517 ? -7.923 -12.756 -9.013 1.00 95.12 517 HIS A C 1
ATOM 3932 O O . HIS A 1 517 ? -7.546 -13.745 -8.381 1.00 95.12 517 HIS A O 1
ATOM 3938 N N . PRO A 1 518 ? -7.143 -12.194 -9.965 1.00 90.44 518 PRO A N 1
ATOM 3939 C CA . PRO A 1 518 ? -5.863 -12.767 -10.396 1.00 90.44 518 PRO A CA 1
ATOM 3940 C C . PRO A 1 518 ? -4.867 -13.019 -9.263 1.00 90.44 518 PRO A C 1
ATOM 3942 O O . PRO A 1 518 ? -4.208 -14.052 -9.259 1.00 90.44 518 PRO A O 1
ATOM 3945 N N . HIS A 1 519 ? -4.805 -12.116 -8.282 1.00 90.31 519 HIS A N 1
ATOM 3946 C CA . HIS A 1 519 ? -3.897 -12.238 -7.143 1.00 90.31 519 HIS A CA 1
ATOM 3947 C C . HIS A 1 519 ? -4.206 -13.470 -6.278 1.00 90.31 519 HIS A C 1
ATOM 3949 O O . HIS A 1 519 ? -3.301 -14.226 -5.950 1.00 90.31 519 HIS A O 1
ATOM 3955 N N . VAL A 1 520 ? -5.488 -13.733 -5.987 1.00 96.50 520 VAL A N 1
ATOM 3956 C CA . VAL A 1 520 ? -5.903 -14.928 -5.229 1.00 96.50 520 VAL A CA 1
ATOM 3957 C C . VAL A 1 520 ? -5.517 -16.200 -5.989 1.00 96.50 520 VAL A C 1
ATOM 3959 O O . VAL A 1 520 ? -4.986 -17.133 -5.389 1.00 96.50 520 VAL A O 1
ATOM 3962 N N . ARG A 1 521 ? -5.717 -16.212 -7.317 1.00 96.94 521 ARG A N 1
ATOM 3963 C CA . ARG A 1 521 ? -5.323 -17.342 -8.171 1.00 96.94 521 ARG A CA 1
ATOM 3964 C C . ARG A 1 521 ? -3.815 -17.571 -8.176 1.00 96.94 521 ARG A C 1
ATOM 3966 O O . ARG A 1 521 ? -3.397 -18.716 -8.073 1.00 96.94 521 ARG A O 1
ATOM 3973 N N . SER A 1 522 ? -3.011 -16.511 -8.294 1.00 90.19 522 SER A N 1
ATOM 3974 C CA . SER A 1 522 ? -1.545 -16.617 -8.250 1.00 90.19 522 SER A CA 1
ATOM 3975 C C . SER A 1 522 ? -1.086 -17.230 -6.922 1.00 90.19 522 SER A C 1
ATOM 3977 O O . SER A 1 522 ? -0.415 -18.262 -6.946 1.00 90.19 522 SER A O 1
ATOM 3979 N N . CYS A 1 523 ? -1.558 -16.712 -5.778 1.00 92.62 523 CYS A N 1
ATOM 3980 C CA . CYS A 1 523 ? -1.257 -17.290 -4.463 1.00 92.62 523 CYS A CA 1
ATOM 3981 C C . CYS A 1 523 ? -1.638 -18.777 -4.384 1.00 92.62 523 CYS A C 1
ATOM 3983 O O . CYS A 1 523 ? -0.847 -19.595 -3.926 1.00 92.62 523 CYS A O 1
ATOM 3985 N N . ALA A 1 524 ? -2.827 -19.140 -4.878 1.00 95.88 524 ALA A N 1
ATOM 3986 C CA . ALA A 1 524 ? -3.296 -20.522 -4.873 1.00 95.88 524 ALA A CA 1
ATOM 3987 C C . ALA A 1 524 ? -2.436 -21.446 -5.749 1.00 95.88 524 ALA A C 1
ATOM 3989 O O . ALA A 1 524 ? -2.172 -22.578 -5.356 1.00 95.88 524 ALA A O 1
ATOM 3990 N N . VAL A 1 525 ? -1.996 -20.985 -6.926 1.00 93.56 525 VAL A N 1
ATOM 3991 C CA . VAL A 1 525 ? -1.124 -21.758 -7.826 1.00 93.56 525 VAL A CA 1
ATOM 3992 C C . VAL A 1 525 ? 0.228 -22.012 -7.167 1.00 93.56 525 VAL A C 1
ATOM 3994 O O . VAL A 1 525 ? 0.667 -23.163 -7.137 1.00 93.56 525 VAL A O 1
ATOM 3997 N N . ILE A 1 526 ? 0.838 -20.976 -6.585 1.00 90.62 526 ILE A N 1
ATOM 3998 C CA . ILE A 1 526 ? 2.118 -21.084 -5.873 1.00 90.62 526 ILE A CA 1
ATOM 3999 C C . ILE A 1 526 ? 1.999 -22.126 -4.755 1.00 90.62 526 ILE A C 1
ATOM 4001 O O . ILE A 1 526 ? 2.689 -23.143 -4.788 1.00 90.62 526 ILE A O 1
ATOM 4005 N N . SER A 1 527 ? 1.036 -21.968 -3.845 1.00 95.31 527 SER A N 1
ATOM 4006 C CA . SER A 1 527 ? 0.860 -22.903 -2.728 1.00 95.31 527 SER A CA 1
ATOM 4007 C C . SER A 1 527 ? 0.394 -24.301 -3.152 1.00 95.31 527 SER A C 1
ATOM 4009 O O . SER A 1 527 ? 0.638 -25.272 -2.437 1.00 95.31 527 SER A O 1
ATOM 4011 N N . SER A 1 528 ? -0.262 -24.450 -4.310 1.00 95.69 528 SER A N 1
ATOM 4012 C CA . SER A 1 528 ? -0.598 -25.774 -4.853 1.00 95.69 528 SER A CA 1
ATOM 4013 C C . SER A 1 528 ? 0.639 -26.544 -5.309 1.00 95.69 528 SER A C 1
ATOM 4015 O O . SER A 1 528 ? 0.722 -27.748 -5.071 1.00 95.69 528 SER A O 1
ATOM 4017 N N . SER A 1 529 ? 1.618 -25.849 -5.898 1.00 88.94 529 SER A N 1
ATOM 4018 C CA . SER A 1 529 ? 2.854 -26.466 -6.385 1.00 88.94 529 SER A CA 1
ATOM 4019 C C . SER A 1 529 ? 3.712 -27.026 -5.247 1.00 88.94 529 SER A C 1
ATOM 4021 O O . SER A 1 529 ? 4.340 -28.067 -5.407 1.00 88.94 529 SER A O 1
ATOM 4023 N N . GLU A 1 530 ? 3.651 -26.408 -4.065 1.00 90.31 530 GLU A N 1
ATOM 4024 C CA . GLU A 1 530 ? 4.354 -26.859 -2.857 1.00 90.31 530 GLU A CA 1
ATOM 4025 C C . GLU A 1 530 ? 3.761 -28.141 -2.248 1.00 90.31 530 GLU A C 1
ATOM 4027 O O . GLU A 1 530 ? 4.433 -28.843 -1.491 1.00 90.31 530 GLU A O 1
ATOM 4032 N N . LEU A 1 531 ? 2.494 -28.451 -2.551 1.00 88.50 531 LEU A N 1
ATOM 4033 C CA . LEU A 1 531 ? 1.810 -29.644 -2.044 1.00 88.50 531 LEU A CA 1
ATOM 4034 C C . LEU A 1 531 ? 1.958 -30.860 -2.953 1.00 88.50 531 LEU A C 1
ATOM 4036 O O . LEU A 1 531 ? 1.729 -31.981 -2.486 1.00 88.50 531 LEU A O 1
ATOM 4040 N N . GLU A 1 532 ? 2.289 -30.672 -4.232 1.00 85.38 532 GLU A N 1
ATOM 4041 C CA . GLU A 1 532 ? 2.495 -31.808 -5.118 1.00 85.38 532 GLU A CA 1
ATOM 4042 C C . GLU A 1 532 ? 3.761 -32.562 -4.686 1.00 85.38 532 GLU A C 1
ATOM 4044 O O . GLU A 1 532 ? 4.851 -31.990 -4.646 1.00 85.38 532 GLU A O 1
ATOM 4049 N N . PRO A 1 533 ? 3.653 -33.854 -4.320 1.00 72.94 533 PRO A N 1
ATOM 4050 C CA . PRO A 1 533 ? 4.822 -34.623 -3.937 1.00 72.94 533 PRO A CA 1
ATOM 4051 C C . PRO A 1 533 ? 5.761 -34.717 -5.139 1.00 72.94 533 PRO A C 1
ATOM 4053 O O . PRO A 1 533 ? 5.375 -35.265 -6.173 1.00 72.94 533 PRO A O 1
ATOM 4056 N N . GLU A 1 534 ? 6.986 -34.207 -4.969 1.00 72.19 534 GLU A N 1
ATOM 4057 C CA . GLU A 1 534 ? 8.089 -34.269 -5.935 1.00 72.19 534 GLU A CA 1
ATOM 4058 C C . GLU A 1 534 ? 8.030 -35.575 -6.753 1.00 72.19 534 GLU A C 1
ATOM 4060 O O . GLU A 1 534 ? 8.173 -36.668 -6.172 1.00 72.19 534 GLU A O 1
ATOM 4065 N N . PRO A 1 535 ? 7.776 -35.506 -8.078 1.00 63.97 535 PRO A N 1
ATOM 4066 C CA . PRO A 1 535 ? 7.561 -36.676 -8.920 1.00 63.97 535 PRO A CA 1
ATOM 4067 C C . PRO A 1 535 ? 8.843 -37.513 -9.001 1.00 63.97 535 PRO A C 1
ATOM 4069 O O . PRO A 1 535 ? 9.690 -37.347 -9.872 1.00 63.97 535 PRO A O 1
ATOM 4072 N N . GLY A 1 536 ? 8.992 -38.440 -8.054 1.00 71.50 536 GLY A N 1
ATOM 4073 C CA . GLY A 1 536 ? 10.196 -39.254 -7.896 1.00 71.50 536 GLY A CA 1
ATOM 4074 C C . GLY A 1 536 ? 10.480 -39.704 -6.464 1.00 71.50 536 GLY A C 1
ATOM 4075 O O . GLY A 1 536 ? 11.195 -40.694 -6.282 1.00 71.50 536 GLY A O 1
ATOM 4076 N N . HIS A 1 537 ? 9.892 -39.065 -5.447 1.00 61.78 537 HIS A N 1
ATOM 4077 C CA . HIS A 1 537 ? 10.048 -39.510 -4.063 1.00 61.78 537 HIS A CA 1
ATOM 4078 C C . HIS A 1 537 ? 9.127 -40.707 -3.782 1.00 61.78 537 HIS A C 1
ATOM 4080 O O . HIS A 1 537 ? 7.998 -40.570 -3.315 1.00 61.78 537 HIS A O 1
ATOM 4086 N N . LYS A 1 538 ? 9.592 -41.924 -4.107 1.00 66.94 538 LYS A N 1
ATOM 4087 C CA . LYS A 1 538 ? 8.922 -43.150 -3.648 1.00 66.94 538 LYS A CA 1
ATOM 4088 C C . LYS A 1 538 ? 8.903 -43.119 -2.116 1.00 66.94 538 LYS A C 1
ATOM 4090 O O . LYS A 1 538 ? 9.986 -43.043 -1.538 1.00 66.94 538 LYS A O 1
ATOM 4095 N N . PRO A 1 539 ? 7.734 -43.198 -1.456 1.00 58.97 539 PRO A N 1
ATOM 4096 C CA . PRO A 1 539 ? 7.683 -43.248 -0.005 1.00 58.97 539 PRO A CA 1
ATOM 4097 C C . PRO A 1 539 ? 8.502 -44.453 0.452 1.00 58.97 539 PRO A C 1
ATOM 4099 O O . PRO A 1 539 ? 8.206 -45.590 0.076 1.00 58.97 539 PRO A O 1
ATOM 4102 N N . SER A 1 540 ? 9.570 -44.188 1.201 1.00 60.16 540 SER A N 1
ATOM 4103 C CA . SER A 1 540 ? 10.407 -45.211 1.814 1.00 60.16 540 SER A CA 1
ATOM 4104 C C . SER A 1 540 ? 9.503 -46.123 2.634 1.00 60.16 540 SER A C 1
ATOM 4106 O O . SER A 1 540 ? 9.009 -45.728 3.688 1.00 60.16 540 SER A O 1
ATOM 4108 N N . THR A 1 541 ? 9.232 -47.328 2.132 1.00 62.97 541 THR A N 1
ATOM 4109 C CA . THR A 1 541 ? 8.508 -48.350 2.889 1.00 62.97 541 THR A CA 1
ATOM 4110 C C . THR A 1 541 ? 9.273 -48.588 4.188 1.00 62.97 541 THR A C 1
ATOM 4112 O O . THR A 1 541 ? 10.449 -48.955 4.106 1.00 62.97 541 THR A O 1
ATOM 4115 N N . PRO A 1 542 ? 8.666 -48.371 5.368 1.00 60.25 542 PRO A N 1
ATOM 4116 C CA . PRO A 1 542 ? 9.341 -48.646 6.625 1.00 60.25 542 PRO A CA 1
ATOM 4117 C C . PRO A 1 542 ? 9.681 -50.137 6.666 1.00 60.25 542 PRO A C 1
ATOM 4119 O O . PRO A 1 542 ? 8.795 -50.983 6.529 1.00 60.25 542 PRO A O 1
ATOM 4122 N N . SER A 1 543 ? 10.973 -50.452 6.797 1.00 58.66 543 SER A N 1
ATOM 4123 C CA . SER A 1 543 ? 11.434 -51.817 7.048 1.00 58.66 543 SER A CA 1
ATOM 4124 C C . SER A 1 543 ? 10.853 -52.250 8.387 1.00 58.66 543 SER A C 1
ATOM 4126 O O . SER A 1 543 ? 11.265 -51.756 9.435 1.00 58.66 543 SER A O 1
ATOM 4128 N N . ILE A 1 544 ? 9.841 -53.113 8.352 1.00 66.12 544 ILE A N 1
ATOM 4129 C CA . ILE A 1 544 ? 9.391 -53.834 9.537 1.00 66.12 544 ILE A CA 1
ATOM 4130 C C . ILE A 1 544 ? 10.388 -54.977 9.707 1.00 66.12 544 ILE A C 1
ATOM 4132 O O . ILE A 1 544 ? 10.262 -56.011 9.051 1.00 66.12 544 ILE A O 1
ATOM 4136 N N . ASP A 1 545 ? 11.398 -54.760 10.545 1.00 60.91 545 ASP A N 1
ATOM 4137 C CA . ASP A 1 545 ? 12.240 -55.845 11.038 1.00 60.91 545 ASP A CA 1
ATOM 4138 C C . ASP A 1 545 ? 11.390 -56.706 11.987 1.00 60.91 545 ASP A C 1
ATOM 4140 O O . ASP A 1 545 ? 10.897 -56.223 13.011 1.00 60.91 545 ASP A O 1
ATOM 4144 N N . VAL A 1 546 ? 11.173 -57.966 11.592 1.00 61.47 546 VAL A N 1
ATOM 4145 C CA . VAL A 1 546 ? 10.549 -59.037 12.391 1.00 61.47 546 VAL A CA 1
ATOM 4146 C C . VAL A 1 546 ? 11.630 -59.910 13.002 1.00 61.47 546 VAL A C 1
ATOM 4148 O O . VAL A 1 546 ? 12.546 -60.306 12.244 1.00 61.47 546 VAL A O 1
#

Organism: NCBI:txid2026199

Secondary structure (DSSP, 8-state):
--TTTHHHHHHHHHHHHHHHHHHHHHHHHHHS-HHHHHHHHHHHHH--STT--GGGGTS-HHHHHHHHHHHTTSSS-SSSPPPGGGHHHHHHHHHHHHHTTT-GGGGGTHHHHHHHHHHHTTS----PPPPHHHHHHHHHHHHHHHTT-EEEEETTTTEEEEE-TTSTTBSSSSEEEEETHHHHHHHHHHHHHHHHHSS--HHHHHHHHHHHHHHHHBPPPHHHHHHHHHHHSS--EEEEEE-TTS-B-S---EEEEEEEETTTTEEEEEEESSHHHHHHHHHHHHTTPPP-B-HHHHHHHHHHHTTHHHHHHHHHHHHHHHHSGGG--HHHHHHHHHHHHHHHHHHTT------------PPP-------HHHHHHHHHHHHHHHHHHHHHHTTSS--TTSHHHHHHHHHHHHHHHHHHHHHHHHHHHTTS----PPPPPHHHHHHT--STT-S-HHHHHHHHHHHHHHHHHHHTSSSB-HHHHTTS-HHHHHHHHHHSGGGB-HHHHHHHHT-SSHHHHHHHHHHHHTTS--TT----------

pLDDT: mean 78.67, std 18.02, range [31.09, 98.5]

Sequence (546 aa):
MNEQSGKSVVAQFHEAAVRVAIAFCRQLALSLAEEELTLVRERNRVEEIAGVCHTHDFCDANMLMLDAFVECGLAENQETCIGDELHPLWNSAWKLAAEADFRVDAFRGTRGKLREVSAEADSAVVKAPLNPVATSILAAVQRVQASNVVIEVDEAAPSVKIDAHAVPHVRQDGIFTVVGERADGLISEASAYVSLAETVTFDEAIAFIVDGYLDEFIELPDTVRDAINSVTAQKSLVVDGTDQHGNFAGDGENAPFAVFDVDRQENIAGPFGTRQDGEKARSAILAGAPPMLDSEALLAYQSHDRKRPEVTVRAAAQALLKAFGGDTPSWLREEAVSLENALAREAGANQEELPASREGRKPETASTEANWKEVAGSLYGAVDSLETQVNQMKGLFPDEDGMIQEALEEAGEAIRSYLAASRASHNSAIGDRKLLEKPVTSRMLAEQYPVKGSMPHAVVHQLYQLREAEISTLSQRAVILESDLRELDRGGRAVVASMLYAKCDDVARNALLHDEHPHVRSCAVISSSELEPEPGHKPSTPSIDV

Foldseek 3Di:
DDPPPLVVVLLVLLVLLQQLLLQLLVLLVVQDDPVVLVVQLVVLVPDPDPPDGCSLLRDPSVLSSVVSCVVSVNDVDSVDDRDPVCVVSSVSSVVVCSVQSSDSVSCVVVVVVSVVVVPPPPDDDDDDPFDVLLVLLVVLLVVCVVQVWDWDADPVFLKIWIQRCSHPQFPDNSIDIDGDPRSVVLQVQLSVSCSVRVPADSVSSSSSVVSVVVVVRRDDPVVVVCVVCLVVVLQPWDWFAADLLLDGDRPQDADQIFIARPVVRDTQADRDRHSVVRVVQSVVVSVPDHGHHPPVVSVVSNVVSNVPVLVVLLVVLVVVPVVCPPNPPPVSVVVSVVVVVVSVVVVVPDDDDDDDDDDDDDDDPPPPPPPVVVVLVVVLVVLVVVLVVLVVCPPVDPCVPCPSVVVSVVSNVVSVVVVVVSVVVVVVVVPPDDDDPDPQALQNLCVVQVDVPSQDPVSVVVSVVRLVVLLVVQVPDQADELVSCVRHDPVSLLCCLQPVLVRYDPRNLVCQCVPPDSSSNSSNVVVVVVPPPDVPPDPPDPPPDD

Radius of gyration: 34.89 Å; chains: 1; bounding box: 74×103×98 Å